Protein 4GEY (pdb70)

Sequence (416 aa):
EAFSSESKWTGDWGGTRTELLDKGYDFTLDYVGEVAGNLHGGYNDDKTARYSDQFALGAHLDLQKILGWHDAEFKLAITERSGRNLSNDRISDPRAGQFSSVQEVWGRGQTWRLTQWIKQKYFDGALDVKFGRFGEGEDFNSFPCDFQNLAFCGSQVGNWVGGIWYNWPVSQWALRVKYNITPAFFVQVGAFEQNPSNLETGNGFKLSGSGTKGAIPEAVWSPKVNGLPGEYRLGYYYSTAKADDVYDDVNGNPQALTGEAFKSHSSKHGWWVVAQQQVTAHGGDVNRGLSLFANFTVHDKATNVVDNYQQVGLVYKGAFDARPKDDIGFGVARIHVNDDVKKRAELLNAQSGINDYDNPGFVPLQRTEYNAELYYGFHVTNWLTVRPNLQYIKSPGGVDEVDNALVAGLKIQSSF

Organism: Pseudomonas putida (strain ATCC 700007 / DSM 6899 / JCM 31910 / BCRC 17059 / LMG 24140 / F1) (NCBI:txid351746)

Structure (mmCIF, N/CA/C/O backbone):
data_4GEY
#
_entry.id   4GEY
#
_cell.length_a   88.343
_cell.length_b   88.343
_cell.length_c   177.706
_cell.angle_alpha   90.00
_cell.angle_beta   90.00
_cell.angle_gamma   120.00
#
_symmetry.space_group_name_H-M   'P 31 2 1'
#
loop_
_entity.id
_entity.type
_entity.pdbx_description
1 polymer 'Porin B'
2 non-polymer beta-D-glucopyranose
3 non-polymer (HYDROXYETHYLOXY)TRI(ETHYLOXY)OCTANE
4 non-polymer DECYL-BETA-D-MALTOPYRANOSIDE
5 non-polymer 'PHOSPHATE ION'
6 water water
#
loop_
_atom_site.group_PDB
_atom_site.id
_atom_site.type_symbol
_atom_site.label_atom_id
_atom_site.label_alt_id
_atom_site.label_comp_id
_atom_site.label_asym_id
_atom_site.label_entity_id
_atom_site.label_seq_id
_atom_site.pdbx_PDB_ins_code
_atom_site.Cartn_x
_atom_site.Cartn_y
_atom_site.Cartn_z
_atom_site.occupancy
_atom_site.B_iso_or_equiv
_atom_site.auth_seq_id
_atom_site.auth_comp_id
_atom_site.auth_asym_id
_atom_site.auth_atom_id
_atom_site.pdbx_PDB_model_num
ATOM 1 N N . GLU A 1 17 ? 43.806 19.198 49.276 1.00 56.26 2 GLU A N 1
ATOM 2 C CA . GLU A 1 17 ? 43.836 19.066 50.729 1.00 55.73 2 GLU A CA 1
ATOM 3 C C . GLU A 1 17 ? 45.249 18.991 51.328 1.00 60.81 2 GLU A C 1
ATOM 4 O O . GLU A 1 17 ? 46.191 18.539 50.654 1.00 69.12 2 GLU A O 1
ATOM 6 N N . ALA A 1 18 ? 45.352 19.504 52.564 1.00 46.82 3 ALA A N 1
ATOM 7 C CA . ALA A 1 18 ? 46.398 19.243 53.580 1.00 49.83 3 ALA A CA 1
ATOM 8 C C . ALA A 1 18 ? 46.791 20.504 54.348 1.00 56.11 3 ALA A C 1
ATOM 9 O O . ALA A 1 18 ? 46.900 20.474 55.568 1.00 62.90 3 ALA A O 1
ATOM 11 N N . PHE A 1 19 ? 46.996 21.599 53.620 1.00 58.17 4 PHE A N 1
ATOM 12 C CA . PHE A 1 19 ? 47.350 22.905 54.181 1.00 50.18 4 PHE A CA 1
ATOM 13 C C . PHE A 1 19 ? 47.276 23.902 53.029 1.00 50.27 4 PHE A C 1
ATOM 14 O O . PHE A 1 19 ? 47.963 24.925 53.020 1.00 51.87 4 PHE A O 1
ATOM 22 N N . SER A 1 20 ? 46.427 23.582 52.058 1.00 42.90 5 SER A N 1
ATOM 23 C CA . SER A 1 20 ? 46.503 24.134 50.712 1.00 42.92 5 SER A CA 1
ATOM 24 C C . SER A 1 20 ? 45.574 25.307 50.430 1.00 48.19 5 SER A C 1
ATOM 25 O O . SER A 1 20 ? 44.557 25.503 51.103 1.00 50.71 5 SER A O 1
ATOM 28 N N . SER A 1 21 ? 45.914 26.050 49.383 1.00 46.11 6 SER A N 1
ATOM 29 C CA . SER A 1 21 ? 45.199 27.261 49.015 1.00 53.66 6 SER A CA 1
ATOM 30 C C . SER A 1 21 ? 43.703 27.068 48.823 1.00 54.08 6 SER A C 1
ATOM 31 O O . SER A 1 21 ? 42.914 27.925 49.246 1.00 59.90 6 SER A O 1
ATOM 34 N N . GLU A 1 22 ? 43.306 25.952 48.213 1.00 45.16 7 GLU A N 1
ATOM 35 C CA . GLU A 1 22 ? 41.898 25.764 47.863 1.00 43.48 7 GLU A CA 1
ATOM 36 C C . GLU A 1 22 ? 41.078 24.830 48.746 1.00 40.15 7 GLU A C 1
ATOM 37 O O . GLU A 1 22 ? 39.875 24.718 48.550 1.00 46.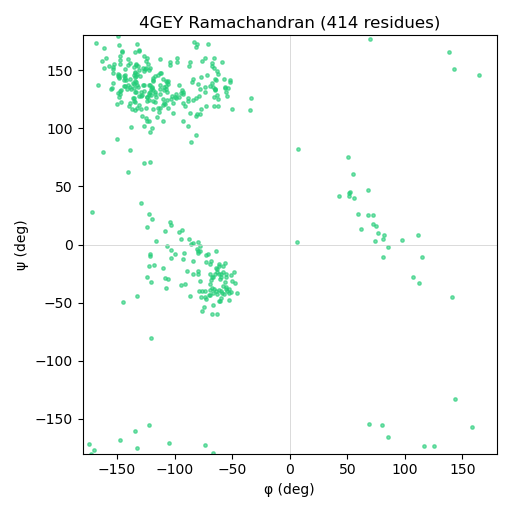03 7 GLU A O 1
ATOM 43 N N . SER A 1 23 ? 41.703 24.168 49.713 1.00 42.22 8 SER A N 1
ATOM 44 C CA . SER A 1 23 ? 40.934 23.423 50.710 1.00 44.38 8 SER A CA 1
ATOM 45 C C . SER A 1 23 ? 40.183 24.400 51.603 1.00 46.21 8 SER A C 1
ATOM 46 O O . SER A 1 23 ? 40.749 25.401 52.031 1.00 58.18 8 SER A O 1
ATOM 49 N N . LYS A 1 24 ? 38.922 24.126 51.906 1.00 43.05 9 LYS A N 1
ATOM 50 C CA . LYS A 1 24 ? 38.211 24.981 52.851 1.00 41.15 9 LYS A CA 1
ATOM 51 C C . LYS A 1 24 ? 38.503 24.572 54.296 1.00 37.56 9 LYS A C 1
ATOM 52 O O . LYS A 1 24 ? 37.982 25.162 55.244 1.00 33.19 9 LYS A O 1
ATOM 58 N N . TRP A 1 25 ? 39.344 23.556 54.452 1.00 30.82 10 TRP A N 1
ATOM 59 C CA . TRP A 1 25 ? 39.843 23.165 55.767 1.00 34.50 10 TRP A CA 1
ATOM 60 C C . TRP A 1 25 ? 41.381 23.199 55.852 1.00 35.49 10 TRP A C 1
ATOM 61 O O . TRP A 1 25 ? 42.098 22.680 54.993 1.00 37.42 10 TRP A O 1
ATOM 80 N N . THR A 1 27 ? 43.266 21.568 57.819 1.00 47.31 12 THR A N 1
ATOM 81 C CA . THR A 1 27 ? 43.815 20.229 58.030 1.00 42.85 12 THR A CA 1
ATOM 82 C C . THR A 1 27 ? 43.457 19.300 56.869 1.00 42.56 12 THR A C 1
ATOM 83 O O . THR A 1 27 ? 43.791 18.111 56.878 1.00 42.25 12 THR A O 1
ATOM 87 N N . GLY A 1 28 ? 42.768 19.863 55.875 1.00 41.49 13 GLY A N 1
ATOM 88 C CA . GLY A 1 28 ? 42.400 19.147 54.668 1.00 41.79 13 GLY A CA 1
ATOM 89 C C . GLY A 1 28 ? 41.363 18.057 54.856 1.00 48.25 13 GLY A C 1
ATOM 90 O O . GLY A 1 28 ? 40.561 18.103 55.798 1.00 46.53 13 GLY A O 1
ATOM 91 N N . ASP A 1 29 ? 41.386 17.074 53.953 1.00 50.82 14 ASP A N 1
ATOM 92 C CA . ASP A 1 29 ? 40.418 15.979 53.965 1.00 50.75 14 ASP A CA 1
ATOM 93 C C . ASP A 1 29 ? 40.880 14.731 54.718 1.00 53.23 14 ASP A C 1
ATOM 94 O O . ASP A 1 29 ? 40.261 13.675 54.601 1.00 59.12 14 ASP A O 1
ATOM 99 N N . TRP A 1 30 ? 41.961 14.861 55.481 1.00 48.69 15 TRP A N 1
ATOM 100 C CA . TRP A 1 30 ? 42.494 13.758 56.273 1.00 56.50 15 TRP A CA 1
ATOM 101 C C . TRP A 1 30 ? 42.702 12.496 55.441 1.00 62.74 15 TRP A C 1
ATOM 102 O O . TRP A 1 30 ? 42.347 11.404 55.873 1.00 64.22 15 TRP A O 1
ATOM 113 N N . GLY A 1 31 ? 43.271 12.648 54.249 1.00 64.11 16 GLY A N 1
ATOM 114 C CA . GLY A 1 31 ? 43.575 11.505 53.405 1.00 63.34 16 GLY A CA 1
ATOM 115 C C . GLY A 1 31 ? 42.341 10.803 52.871 1.00 62.56 16 GLY A C 1
ATOM 116 O O . GLY A 1 31 ? 42.379 9.610 52.563 1.00 59.92 16 GLY A O 1
ATOM 117 N N . GLY A 1 32 ? 41.246 11.552 52.767 1.00 61.25 17 GLY A N 1
ATOM 118 C CA . GLY A 1 32 ? 40.018 11.045 52.192 1.00 53.54 17 GLY A CA 1
ATOM 119 C C . GLY A 1 32 ? 38.913 10.786 53.195 1.00 51.11 17 GLY A C 1
ATOM 120 O O . GLY A 1 32 ? 37.736 10.873 52.836 1.00 52.44 17 GLY A O 1
ATOM 121 N N . THR A 1 33 ? 39.276 10.474 54.443 1.00 50.04 18 THR A N 1
ATOM 122 C CA . THR A 1 33 ? 38.280 10.086 55.454 1.00 48.58 18 THR A CA 1
ATOM 123 C C . THR A 1 33 ? 37.306 11.205 55.829 1.00 54.70 18 THR A C 1
ATOM 124 O O . THR A 1 33 ? 36.186 10.930 56.251 1.00 62.27 18 THR A O 1
ATOM 128 N N . ARG A 1 34 ? 37.717 12.460 55.663 1.00 56.42 19 ARG A N 1
ATOM 129 C CA . ARG A 1 34 ? 36.807 13.577 55.897 1.00 52.62 19 ARG A CA 1
ATOM 130 C C . ARG A 1 34 ? 35.754 13.614 54.803 1.00 57.61 19 ARG A C 1
ATOM 131 O O . ARG A 1 34 ? 34.569 13.792 55.079 1.00 65.40 19 ARG A O 1
ATOM 139 N N . THR A 1 35 ? 36.182 13.423 53.560 1.00 56.13 20 THR A N 1
ATOM 140 C CA . THR A 1 35 ? 35.246 13.419 52.437 1.00 58.99 20 THR A CA 1
ATOM 141 C C . THR A 1 35 ? 34.295 12.217 52.447 1.00 59.17 20 THR A C 1
ATOM 142 O O . THR A 1 35 ? 33.162 12.314 51.986 1.00 59.99 20 THR A O 1
ATOM 146 N N . GLU A 1 36 ? 34.747 11.089 52.981 1.00 56.85 21 GLU A N 1
ATOM 147 C CA . GLU A 1 36 ? 33.857 9.953 53.177 1.00 54.25 21 GLU A CA 1
ATOM 148 C C . GLU A 1 36 ? 32.764 10.336 54.161 1.00 55.13 21 GLU A C 1
ATOM 149 O O . GLU A 1 36 ? 31.578 10.334 53.813 1.00 52.39 21 GLU A O 1
ATOM 155 N N . LEU A 1 37 ? 33.179 10.698 55.376 1.00 53.58 22 LEU A N 1
ATOM 156 C CA . LEU A 1 37 ? 32.263 11.102 56.429 1.00 48.83 22 LEU A CA 1
ATOM 157 C C . LEU A 1 37 ? 31.211 12.076 55.917 1.00 51.87 22 LEU A C 1
ATOM 158 O O . LEU A 1 37 ? 30.024 11.952 56.251 1.00 50.11 22 LEU A O 1
ATOM 163 N N . LEU A 1 38 ? 31.649 13.021 55.087 1.00 53.99 23 LEU A N 1
ATOM 164 C CA . LEU A 1 38 ? 30.738 13.947 54.408 1.00 50.02 23 LEU A CA 1
ATOM 165 C C . LEU A 1 38 ? 29.681 13.226 53.572 1.00 50.90 23 LEU A C 1
ATOM 166 O O . LEU A 1 38 ? 28.513 13.607 53.577 1.00 50.39 23 LEU A O 1
ATOM 171 N N . ASP A 1 39 ? 30.100 12.189 52.850 1.00 52.24 24 ASP A N 1
ATOM 172 C CA . ASP A 1 39 ? 29.187 11.446 51.984 1.00 58.99 24 ASP A CA 1
ATOM 173 C C . ASP A 1 39 ? 28.203 10.680 52.844 1.00 60.85 24 ASP A C 1
ATOM 174 O O . ASP A 1 39 ? 27.019 10.590 52.510 1.00 58.80 24 ASP A O 1
ATOM 179 N N . LYS A 1 40 ? 28.698 10.136 53.957 1.00 60.72 25 LYS A N 1
ATOM 180 C CA . LYS A 1 40 ? 27.866 9.384 54.893 1.00 53.98 25 LYS A CA 1
ATOM 181 C C . LYS A 1 40 ? 26.928 10.289 55.699 1.00 56.58 25 LYS A C 1
ATOM 182 O O . LYS A 1 40 ? 26.057 9.801 56.409 1.00 64.53 25 LYS A O 1
ATOM 185 N N . GLY A 1 41 ? 27.115 11.602 55.599 1.00 54.59 26 GLY A N 1
ATOM 186 C CA . GLY A 1 41 ? 26.210 12.541 56.240 1.00 51.37 26 GLY A CA 1
ATOM 187 C C . GLY A 1 41 ? 26.784 13.320 57.412 1.00 47.63 26 GLY A C 1
ATOM 188 O O . GLY A 1 41 ? 26.046 14.028 58.100 1.00 47.20 26 GLY A O 1
ATOM 189 N N . TYR A 1 42 ? 28.091 13.199 57.637 1.00 42.20 27 TYR A N 1
ATOM 190 C CA . TYR A 1 42 ? 28.749 13.870 58.761 1.00 44.55 27 TYR A CA 1
ATOM 191 C C . TYR A 1 42 ? 29.661 15.028 58.331 1.00 46.89 27 TYR A C 1
ATOM 192 O O . TYR A 1 42 ? 30.618 14.839 57.579 1.00 54.54 27 TYR A O 1
ATOM 201 N N . ASP A 1 43 ? 29.377 16.219 58.841 1.00 39.13 28 ASP A N 1
ATOM 202 C CA . ASP A 1 43 ? 30.167 17.400 58.535 1.00 35.83 28 ASP A CA 1
ATOM 203 C C . ASP A 1 43 ? 30.707 17.965 59.839 1.00 37.52 28 ASP A C 1
ATOM 204 O O . ASP A 1 43 ? 30.008 18.697 60.544 1.00 41.28 28 ASP A O 1
ATOM 209 N N . PHE A 1 44 ? 31.945 17.607 60.171 1.00 34.86 29 PHE A N 1
ATOM 210 C CA . PHE A 1 44 ? 32.572 18.103 61.392 1.00 34.45 29 PHE A CA 1
ATOM 211 C C . PHE A 1 44 ? 33.382 19.351 61.098 1.00 36.40 29 PHE A C 1
ATOM 212 O O . PHE A 1 44 ? 34.153 19.387 60.139 1.00 44.34 29 PHE A O 1
ATOM 220 N N . THR A 1 45 ? 33.207 20.375 61.927 1.00 34.06 30 THR A N 1
ATOM 221 C CA . THR A 1 45 ? 33.886 21.642 61.709 1.00 36.26 30 THR A CA 1
ATOM 222 C C . THR A 1 45 ? 34.505 22.218 62.973 1.00 32.20 30 THR A C 1
ATOM 223 O O . THR A 1 45 ? 33.977 22.052 64.067 1.00 36.07 30 THR A O 1
ATOM 227 N N . LEU A 1 46 ? 35.624 22.911 62.808 1.00 35.56 31 LEU A N 1
ATOM 228 C CA . LEU A 1 46 ? 36.274 23.604 63.916 1.00 28.13 31 LEU A CA 1
ATOM 229 C C . LEU A 1 46 ? 36.721 24.962 63.412 1.00 42.21 31 LEU A C 1
ATOM 230 O O . LEU A 1 46 ? 37.736 25.082 62.726 1.00 47.30 31 LEU A O 1
ATOM 235 N N . ASP A 1 47 ? 35.945 25.985 63.748 1.00 38.04 32 ASP A N 1
ATOM 236 C CA . ASP A 1 47 ? 36.162 27.318 63.213 1.00 27.90 32 ASP A CA 1
ATOM 237 C C . ASP A 1 47 ? 36.730 28.258 64.250 1.00 34.22 32 ASP A C 1
ATOM 238 O O . ASP A 1 47 ? 36.327 28.227 65.413 1.00 42.73 32 ASP A O 1
ATOM 243 N N . TYR A 1 48 ? 37.656 29.109 63.817 1.00 32.57 33 TYR A N 1
ATOM 244 C CA . TYR A 1 48 ? 38.301 30.061 64.709 1.00 33.07 33 TYR A CA 1
ATOM 245 C C . TYR A 1 48 ? 38.060 31.506 64.316 1.00 34.40 33 TYR A C 1
ATOM 246 O O . TYR A 1 48 ? 38.068 31.843 63.137 1.00 48.64 33 TYR A O 1
ATOM 255 N N . VAL A 1 49 ? 37.863 32.365 65.3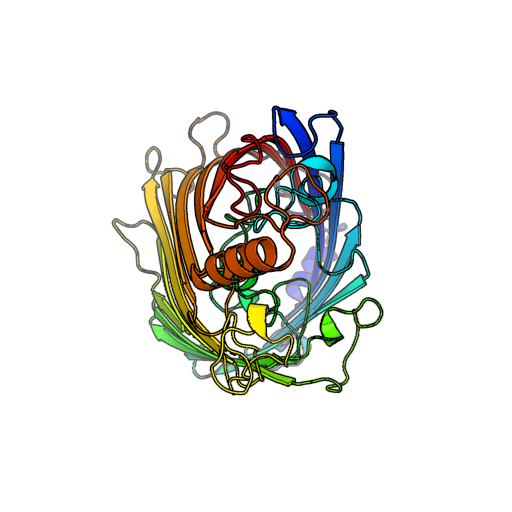06 1.00 30.79 34 VAL A N 1
ATOM 256 C CA . VAL A 1 49 ? 37.778 33.803 65.057 1.00 31.52 34 VAL A CA 1
ATOM 257 C C . VAL A 1 49 ? 38.606 34.522 66.094 1.00 36.07 34 VAL A C 1
ATOM 258 O O . VAL A 1 49 ? 38.387 34.338 67.284 1.00 42.86 34 VAL A O 1
ATOM 262 N N . GLY A 1 50 ? 39.562 35.332 65.649 1.00 32.62 35 GLY A N 1
ATOM 263 C CA . GLY A 1 50 ? 40.348 36.125 66.572 1.00 23.26 35 GLY A CA 1
ATOM 264 C C . GLY A 1 50 ? 40.204 37.595 66.237 1.00 34.26 35 GLY A C 1
ATOM 265 O O . GLY A 1 50 ? 40.326 37.966 65.072 1.00 28.41 35 GLY A O 1
ATOM 266 N N . GLU A 1 51 ? 39.929 38.423 67.246 1.00 22.41 36 GLU A N 1
ATOM 267 C CA . GLU A 1 51 ? 39.853 39.869 67.059 1.00 27.82 36 GLU A CA 1
ATOM 268 C C . GLU A 1 51 ? 40.794 40.676 67.968 1.00 34.73 36 GLU A C 1
ATOM 269 O O . GLU A 1 51 ? 40.741 40.558 69.196 1.00 41.90 36 GLU A O 1
ATOM 275 N N . VAL A 1 52 ? 41.645 41.499 67.356 1.00 34.69 37 VAL A N 1
ATOM 276 C CA . VAL A 1 52 ? 42.543 42.393 68.084 1.00 33.40 37 VAL A CA 1
ATOM 277 C C . VAL A 1 52 ? 42.044 43.823 67.992 1.00 30.60 37 VAL A C 1
ATOM 278 O O . VAL A 1 52 ? 41.581 44.243 66.936 1.00 24.41 37 VAL A O 1
ATOM 282 N N . ALA A 1 53 ? 42.155 44.579 69.081 1.00 30.84 38 ALA A N 1
ATOM 283 C CA . ALA A 1 53 ? 41.817 46.005 69.046 1.00 29.26 38 ALA A CA 1
ATOM 284 C C . ALA A 1 53 ? 42.734 46.844 69.928 1.00 29.58 38 ALA A C 1
ATOM 285 O O . ALA A 1 53 ? 43.053 46.470 71.064 1.00 32.17 38 ALA A O 1
ATOM 287 N N . GLY A 1 54 ? 43.163 47.979 69.394 1.00 25.70 39 GLY A N 1
ATOM 288 C CA . GLY A 1 54 ? 44.014 48.882 70.135 1.00 25.48 39 GLY A CA 1
ATOM 289 C C . GLY A 1 54 ? 43.595 50.313 69.890 1.00 29.36 39 GLY A C 1
ATOM 290 O O . GLY A 1 54 ? 43.319 50.690 68.757 1.00 35.73 39 GLY A O 1
ATOM 291 N N . ASN A 1 55 ? 43.531 51.110 70.950 1.00 30.86 40 ASN A N 1
ATOM 292 C CA . ASN A 1 55 ? 43.125 52.502 70.813 1.00 26.08 40 ASN A CA 1
ATOM 293 C C . ASN A 1 55 ? 44.265 53.350 70.279 1.00 28.15 40 ASN A C 1
ATOM 294 O O . ASN A 1 55 ? 45.404 53.221 70.724 1.00 31.31 40 ASN A O 1
ATOM 299 N N . LEU A 1 56 ? 43.953 54.189 69.297 1.00 25.80 41 LEU A N 1
ATOM 300 C CA . LEU A 1 56 ? 44.950 55.046 68.672 1.00 29.03 41 LEU A CA 1
ATOM 301 C C . LEU A 1 56 ? 44.784 56.492 69.118 1.00 36.36 41 LEU A C 1
ATOM 302 O O . LEU A 1 56 ? 45.767 57.252 69.194 1.00 37.37 41 LEU A O 1
ATOM 307 N N . HIS A 1 57 ? 43.543 56.859 69.431 1.00 31.96 42 HIS A N 1
ATOM 308 C CA . HIS A 1 57 ? 43.223 58.230 69.795 1.00 32.61 42 HIS A CA 1
ATOM 309 C C . HIS A 1 57 ? 41.831 58.345 70.432 1.00 33.57 42 HIS A C 1
ATOM 310 O O . HIS A 1 57 ? 40.877 57.721 69.968 1.00 39.36 42 HIS A O 1
ATOM 317 N N . GLY A 1 58 ? 41.718 59.135 71.499 1.00 28.78 43 GLY A N 1
ATOM 318 C CA . GLY A 1 58 ? 40.421 59.465 72.077 1.00 24.41 43 GLY A CA 1
ATOM 319 C C . GLY A 1 58 ? 39.806 58.412 72.972 1.00 31.94 43 GLY A C 1
ATOM 320 O O . GLY A 1 58 ? 40.514 57.595 73.553 1.00 33.15 43 GLY A O 1
ATOM 321 N N . GLY A 1 59 ? 38.481 58.434 73.092 1.00 31.14 44 GLY A N 1
ATOM 322 C CA . GLY A 1 59 ? 37.780 57.567 74.027 1.00 26.86 44 GLY A CA 1
ATOM 323 C C . GLY A 1 59 ? 38.037 57.975 75.473 1.00 31.28 44 GLY A C 1
ATOM 324 O O . GLY A 1 59 ? 38.820 58.897 75.736 1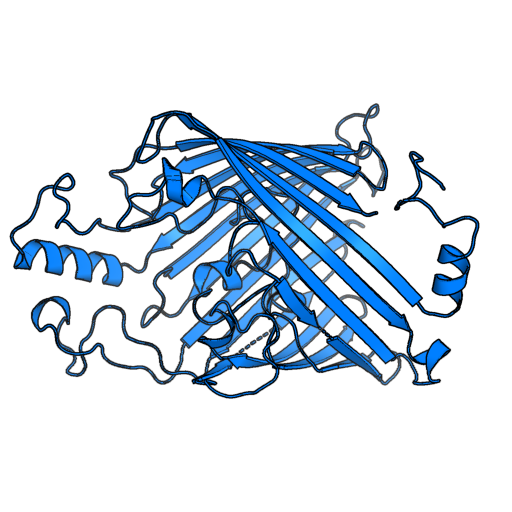.00 24.17 44 GLY A O 1
ATOM 325 N N . TYR A 1 60 ? 37.393 57.295 76.420 1.00 28.11 45 TYR A N 1
ATOM 326 C CA . TYR A 1 60 ? 37.432 57.753 77.803 1.00 27.84 45 TYR A CA 1
ATOM 327 C C . TYR A 1 60 ? 38.843 57.817 78.355 1.00 30.27 45 TYR A C 1
ATOM 328 O O . TYR A 1 60 ? 39.222 58.794 78.998 1.00 35.25 45 TYR A O 1
ATOM 337 N N . ASN A 1 61 ? 39.604 56.759 78.099 1.00 34.02 46 ASN A N 1
ATOM 338 C CA . ASN A 1 61 ? 40.957 56.587 78.624 1.00 31.10 46 ASN A CA 1
ATOM 339 C C . ASN A 1 61 ? 41.922 56.493 77.452 1.00 28.08 46 ASN A C 1
ATOM 340 O O . ASN A 1 61 ? 41.848 55.560 76.648 1.00 30.87 46 ASN A O 1
ATOM 345 N N . ASP A 1 62 ? 42.828 57.461 77.353 1.00 35.20 47 ASP A N 1
ATOM 346 C CA . ASP A 1 62 ? 43.687 57.562 76.180 1.00 35.33 47 ASP A CA 1
ATOM 347 C C . ASP A 1 62 ? 45.058 56.888 76.323 1.00 35.11 47 ASP A C 1
ATOM 348 O O . ASP A 1 62 ? 45.891 56.991 75.426 1.00 41.86 47 ASP A O 1
ATOM 353 N N . ASP A 1 63 ? 45.289 56.208 77.443 1.00 30.87 48 ASP A N 1
ATOM 354 C CA . ASP A 1 63 ? 46.476 55.365 77.596 1.00 30.27 48 ASP A CA 1
ATOM 355 C C . ASP A 1 63 ? 46.406 54.265 76.541 1.00 38.98 48 ASP A C 1
ATOM 356 O O . ASP A 1 63 ? 45.456 53.477 76.523 1.00 50.88 48 ASP A O 1
ATOM 361 N N . LYS A 1 64 ? 47.390 54.219 75.652 1.00 39.47 49 LYS A N 1
ATOM 362 C CA . LYS A 1 64 ? 47.341 53.302 74.514 1.00 32.88 49 LYS A CA 1
ATOM 363 C C . LYS A 1 64 ? 47.717 51.891 74.940 1.00 33.60 49 LYS A C 1
ATOM 364 O O . LYS A 1 64 ? 48.757 51.673 75.569 1.00 29.40 49 LYS A O 1
ATOM 370 N N . THR A 1 65 ? 46.854 50.938 74.607 1.00 25.67 50 THR A N 1
ATOM 371 C CA . THR A 1 65 ? 47.089 49.536 74.914 1.00 29.30 50 THR A CA 1
ATOM 372 C C . THR A 1 65 ? 46.458 48.689 73.813 1.00 37.16 50 THR A C 1
ATOM 373 O O . THR A 1 65 ? 46.072 49.207 72.766 1.00 24.81 50 THR A O 1
ATOM 377 N N . ALA A 1 66 ? 46.357 47.386 74.033 1.00 25.17 51 ALA A N 1
ATOM 378 C CA . ALA A 1 66 ? 45.716 46.538 73.043 1.00 28.55 51 ALA A CA 1
ATOM 379 C C . ALA A 1 66 ? 45.010 45.353 73.691 1.00 33.34 51 ALA A C 1
ATOM 380 O O . ALA A 1 66 ? 45.451 44.821 74.714 1.00 31.67 51 ALA A O 1
ATOM 382 N N . ARG A 1 67 ? 43.893 44.948 73.105 1.00 23.77 52 ARG A N 1
ATOM 383 C CA . ARG A 1 67 ? 43.160 43.845 73.681 1.00 25.89 52 ARG A CA 1
ATOM 384 C C . ARG A 1 67 ? 42.902 42.791 72.643 1.00 23.46 52 ARG A C 1
ATOM 385 O O . ARG A 1 67 ? 42.860 43.080 71.450 1.00 36.44 52 ARG A O 1
ATOM 393 N N . TYR A 1 68 ? 42.779 41.555 73.101 1.00 30.92 53 TYR A N 1
ATOM 394 C CA . TYR A 1 68 ? 42.577 40.449 72.194 1.00 31.38 53 TYR A CA 1
ATOM 395 C C . TYR A 1 68 ? 41.496 39.534 72.717 1.00 33.76 53 TYR A C 1
ATOM 396 O O . TYR A 1 68 ? 41.438 39.229 73.904 1.00 38.54 53 TYR A O 1
ATOM 405 N N . SER A 1 69 ? 40.651 39.085 71.807 1.00 28.05 54 SER A N 1
ATOM 406 C CA . SER A 1 69 ? 39.517 38.271 72.166 1.00 22.91 54 SER A CA 1
ATOM 407 C C . SER A 1 69 ? 39.376 37.263 71.050 1.00 26.30 54 SER A C 1
ATOM 408 O O . SER A 1 69 ? 39.665 37.580 69.899 1.00 27.42 54 SER A O 1
ATOM 411 N N . ASP A 1 70 ? 38.951 36.047 71.367 1.00 26.21 55 ASP A N 1
ATOM 412 C CA . ASP A 1 70 ? 38.755 35.049 70.317 1.00 27.45 55 ASP A CA 1
ATOM 413 C C . ASP A 1 70 ? 37.643 34.030 70.591 1.00 32.07 55 ASP A C 1
ATOM 414 O O . ASP A 1 70 ? 36.989 34.059 71.640 1.00 32.25 55 ASP A O 1
ATOM 419 N N . GLN A 1 71 ? 37.446 33.125 69.641 1.00 23.58 56 GLN A N 1
ATOM 420 C CA . GLN A 1 71 ? 36.382 32.135 69.743 1.00 26.66 56 GLN A CA 1
ATOM 421 C C . GLN A 1 71 ? 36.732 30.910 68.921 1.00 30.30 56 GLN A C 1
ATOM 422 O O . GLN A 1 71 ? 37.208 31.018 67.785 1.00 34.71 56 GLN A O 1
ATOM 428 N N . PHE A 1 72 ? 36.535 29.745 69.524 1.00 30.90 57 PHE A N 1
ATOM 429 C CA . PHE A 1 72 ? 36.605 28.484 68.808 1.00 31.75 57 PHE A CA 1
ATOM 430 C C . PHE A 1 72 ? 35.189 27.937 68.730 1.00 31.87 57 PHE A C 1
ATOM 431 O O . PHE A 1 72 ? 34.413 28.075 69.676 1.00 35.77 57 PHE A O 1
ATOM 439 N N . ALA A 1 73 ? 34.841 27.325 67.607 1.00 33.01 58 ALA A N 1
ATOM 440 C CA . ALA A 1 73 ? 33.512 26.740 67.462 1.00 31.28 58 ALA A CA 1
ATOM 441 C C . ALA A 1 73 ? 33.600 25.317 66.905 1.00 35.66 58 ALA A C 1
ATOM 442 O O . ALA A 1 73 ? 34.073 25.100 65.792 1.00 44.73 58 ALA A O 1
ATOM 444 N N . LEU A 1 74 ? 33.149 24.351 67.694 1.00 27.09 59 LEU A N 1
ATOM 445 C CA . LEU A 1 74 ? 33.276 22.942 67.348 1.00 37.29 59 LEU A CA 1
ATOM 446 C C . LEU A 1 74 ? 31.891 22.465 66.942 1.00 37.04 59 LEU A C 1
ATOM 447 O O . LEU A 1 74 ? 30.940 22.619 67.701 1.00 45.52 59 LEU A O 1
ATOM 452 N N . GLY A 1 75 ? 31.762 21.909 65.741 1.00 38.06 60 GLY A N 1
ATOM 453 C CA . GLY A 1 75 ? 30.446 21.613 65.205 1.00 28.22 60 GLY A CA 1
ATOM 454 C C . GLY A 1 75 ? 30.266 20.217 64.643 1.00 40.43 60 GLY A C 1
ATOM 455 O O . GLY A 1 75 ? 31.208 19.587 64.147 1.00 37.76 60 GLY A O 1
ATOM 456 N N . ALA A 1 76 ? 29.040 19.722 64.725 1.00 37.29 61 ALA A N 1
ATOM 457 C CA . ALA A 1 76 ? 28.705 18.444 64.115 1.00 45.16 61 ALA A CA 1
ATOM 458 C C . ALA A 1 76 ? 27.361 18.550 63.401 1.00 42.77 61 ALA A C 1
ATOM 459 O O . ALA A 1 76 ? 26.330 18.801 64.024 1.00 42.94 61 ALA A O 1
ATOM 461 N N . HIS A 1 77 ? 27.393 18.371 62.086 1.00 43.23 62 HIS A N 1
ATOM 462 C CA . HIS A 1 77 ? 26.227 18.568 61.235 1.00 43.95 62 HIS A CA 1
ATOM 463 C C . HIS A 1 77 ? 25.799 17.233 60.653 1.00 42.37 62 HIS A C 1
ATOM 464 O O . HIS A 1 77 ? 26.518 16.636 59.853 1.00 36.04 62 HIS A O 1
ATOM 471 N N . LEU A 1 78 ? 24.624 16.760 61.047 1.00 39.62 63 LEU A N 1
ATOM 472 C CA . LEU A 1 78 ? 24.210 15.427 60.641 1.00 40.24 63 LEU A CA 1
ATOM 473 C C . LEU A 1 78 ? 23.065 15.420 59.631 1.00 47.74 63 LEU A C 1
ATOM 474 O O . LEU A 1 78 ? 22.004 16.018 59.845 1.00 45.09 63 LEU A O 1
ATOM 479 N N . ASP A 1 79 ? 23.306 14.743 58.516 1.00 51.24 64 ASP A N 1
ATOM 480 C CA . ASP A 1 79 ? 22.272 14.471 57.535 1.00 46.43 64 ASP A CA 1
ATOM 481 C C . ASP A 1 79 ? 21.497 13.247 58.042 1.00 53.47 64 ASP A C 1
ATOM 482 O O . ASP A 1 79 ? 21.899 12.104 57.798 1.00 58.65 64 ASP A O 1
ATOM 487 N N . LEU A 1 80 ? 20.395 13.480 58.754 1.00 46.12 65 LEU A N 1
ATOM 488 C CA . LEU A 1 80 ? 19.653 12.378 59.368 1.00 47.78 65 LEU A CA 1
ATOM 489 C C . LEU A 1 80 ? 18.907 11.495 58.361 1.00 47.74 65 LEU A C 1
ATOM 490 O O . LEU A 1 80 ? 18.366 10.443 58.725 1.00 44.02 65 LEU A O 1
ATOM 495 N N . GLN A 1 81 ? 18.868 11.913 57.100 1.00 48.58 66 GLN A N 1
ATOM 496 C CA . GLN A 1 81 ? 18.203 11.102 56.094 1.00 53.09 66 GLN A CA 1
ATOM 497 C C . GLN A 1 81 ? 19.109 9.957 55.680 1.00 57.62 66 GLN A C 1
ATOM 498 O O . GLN A 1 81 ? 18.642 8.833 55.489 1.00 62.46 66 GLN A O 1
ATOM 504 N N . LYS A 1 82 ? 20.402 10.242 55.543 1.00 54.40 67 LYS A N 1
ATOM 505 C CA . LYS A 1 82 ? 21.374 9.208 55.231 1.00 50.49 67 LYS A CA 1
ATOM 506 C C . LYS A 1 82 ? 21.608 8.353 56.462 1.00 49.16 67 LYS A C 1
ATOM 507 O O . LYS A 1 82 ? 21.594 7.136 56.399 1.00 56.38 67 LYS A O 1
ATOM 513 N N . ILE A 1 83 ? 21.778 9.014 57.594 1.00 48.18 68 ILE A N 1
ATOM 514 C CA . ILE A 1 83 ? 22.141 8.352 58.844 1.00 48.07 68 ILE A CA 1
ATOM 515 C C . ILE A 1 83 ? 21.001 7.558 59.501 1.00 55.54 68 ILE A C 1
ATOM 516 O O . ILE A 1 83 ? 21.221 6.458 60.006 1.00 63.45 68 ILE A O 1
ATOM 521 N N . LEU A 1 84 ? 19.784 8.103 59.477 1.00 54.37 69 LEU A N 1
ATOM 522 C CA . LEU A 1 84 ? 18.639 7.502 60.171 1.00 49.95 69 LEU A CA 1
ATOM 523 C C . LEU A 1 84 ? 17.469 7.164 59.237 1.00 57.58 69 LEU A C 1
ATOM 524 O O . LEU A 1 84 ? 16.517 6.487 59.641 1.00 54.36 69 LEU A O 1
ATOM 529 N N . GLY A 1 85 ? 17.535 7.626 57.992 1.00 57.70 70 GLY A N 1
ATOM 530 C CA . GLY A 1 85 ? 16.439 7.414 57.065 1.00 56.34 70 GLY A CA 1
ATOM 531 C C . GLY A 1 85 ? 15.301 8.418 57.218 1.00 60.65 70 GLY A C 1
ATOM 532 O O . GLY A 1 85 ? 14.250 8.265 56.589 1.00 65.33 70 GLY A O 1
ATOM 533 N N . TRP A 1 86 ? 15.509 9.449 58.038 1.00 51.81 71 TRP A N 1
ATOM 534 C CA . TRP A 1 86 ? 14.490 10.472 58.276 1.00 50.17 71 TRP A CA 1
ATOM 535 C C . TRP A 1 86 ? 14.474 11.519 57.158 1.00 50.72 71 TRP A C 1
ATOM 536 O O . TRP A 1 86 ? 15.400 12.320 57.052 1.00 50.53 71 TRP A O 1
ATOM 547 N N . HIS A 1 87 ? 13.415 11.521 56.345 1.00 55.14 72 HIS A N 1
ATOM 548 C CA . HIS A 1 87 ? 13.344 12.370 55.147 1.00 54.78 72 HIS A CA 1
ATOM 549 C C . HIS A 1 87 ? 13.530 13.864 55.449 1.00 53.69 72 HIS A C 1
ATOM 550 O O . HIS A 1 87 ? 12.890 14.401 56.358 1.00 49.61 72 HIS A O 1
ATOM 557 N N . ASP A 1 88 ? 14.364 14.517 54.632 1.00 53.20 73 ASP A N 1
ATOM 558 C CA . ASP A 1 88 ? 15.100 15.733 55.011 1.00 54.03 73 ASP A CA 1
ATOM 559 C C . ASP A 1 88 ? 14.999 16.134 56.469 1.00 51.22 73 ASP A C 1
ATOM 560 O O . ASP A 1 88 ? 14.187 16.968 56.854 1.00 52.40 73 ASP A O 1
ATOM 565 N N . ALA A 1 89 ? 15.833 15.492 57.270 1.00 52.39 74 ALA A N 1
ATOM 566 C CA . ALA A 1 89 ? 16.014 15.851 58.655 1.00 48.65 74 ALA A CA 1
ATOM 567 C C . ALA A 1 89 ? 17.488 16.185 58.832 1.00 38.90 74 ALA A C 1
ATOM 568 O O . ALA A 1 89 ? 18.331 15.681 58.096 1.00 41.84 74 ALA A O 1
ATOM 570 N N . GLU A 1 90 ? 17.786 17.052 59.791 1.00 38.05 75 GLU A N 1
ATOM 571 C CA . GLU A 1 90 ? 19.150 17.479 60.072 1.00 42.03 75 GLU A CA 1
ATOM 572 C C . GLU A 1 90 ? 19.308 17.634 61.569 1.00 44.00 75 GLU A C 1
ATOM 573 O O . GLU A 1 90 ? 18.389 18.101 62.241 1.00 49.65 75 GLU A O 1
ATOM 579 N N . PHE A 1 91 ? 20.469 17.242 62.087 1.00 37.84 76 PHE A N 1
ATOM 580 C CA . PHE A 1 91 ? 20.827 17.545 63.465 1.00 40.89 76 PHE A CA 1
ATOM 581 C C . PHE A 1 91 ? 22.083 18.391 63.473 1.00 45.76 76 PHE A C 1
ATOM 582 O O . PHE A 1 91 ? 22.988 18.188 62.656 1.00 49.56 76 PHE A O 1
ATOM 590 N N . LYS A 1 92 ? 22.149 19.335 64.401 1.00 45.72 77 LYS A N 1
ATOM 591 C CA . LYS A 1 92 ? 23.341 20.162 64.516 1.00 44.00 77 LYS A CA 1
ATOM 592 C C . LYS A 1 92 ? 23.785 20.331 65.957 1.00 41.06 77 LYS A C 1
ATOM 593 O O . LYS A 1 92 ? 23.004 20.735 66.811 1.00 35.23 77 LYS A O 1
ATOM 599 N N . LEU A 1 93 ? 25.042 20.006 66.224 1.00 45.00 78 LEU A N 1
ATOM 600 C CA . LEU A 1 93 ? 25.625 20.245 67.535 1.00 44.83 78 LEU A CA 1
ATOM 601 C C . LEU A 1 93 ? 26.769 21.256 67.399 1.00 47.35 78 LEU A C 1
ATOM 602 O O . LEU A 1 93 ? 27.670 21.082 66.572 1.00 45.24 78 LEU A O 1
ATOM 607 N N . ALA A 1 94 ? 26.711 22.326 68.190 1.00 45.24 79 ALA A N 1
ATOM 608 C CA . ALA A 1 94 ? 27.787 23.310 68.204 1.00 43.20 79 ALA A CA 1
ATOM 609 C C . ALA A 1 94 ? 28.172 23.688 69.618 1.00 40.07 79 ALA A C 1
ATOM 610 O O . ALA A 1 94 ? 27.314 24.009 70.435 1.00 37.89 79 ALA A O 1
ATOM 612 N N . ILE A 1 95 ? 29.476 23.652 69.883 1.00 40.08 80 ILE A N 1
ATOM 613 C CA . ILE A 1 95 ? 30.039 24.047 71.162 1.00 39.84 80 ILE A CA 1
ATOM 614 C C . ILE A 1 95 ? 31.054 25.164 70.929 1.00 37.83 80 ILE A C 1
ATOM 615 O O . ILE A 1 95 ? 31.823 25.116 69.978 1.00 39.60 80 ILE A O 1
ATOM 620 N N . THR A 1 96 ? 31.043 26.189 71.772 1.00 34.92 81 THR A N 1
ATOM 621 C CA . THR A 1 96 ? 32.006 27.275 71.615 1.00 33.74 81 THR A CA 1
ATOM 622 C C . THR A 1 96 ? 32.772 27.510 72.909 1.00 36.81 81 THR A C 1
ATOM 623 O O . THR A 1 96 ? 32.274 27.212 73.995 1.00 40.99 81 THR A O 1
ATOM 627 N N . GLU A 1 97 ? 34.004 27.994 72.787 1.00 32.11 82 GLU A N 1
ATOM 628 C CA . GLU A 1 97 ? 34.677 28.628 73.910 1.00 33.19 82 GLU A CA 1
ATOM 629 C C . GLU A 1 97 ? 35.301 29.921 73.417 1.00 34.29 82 GLU A C 1
ATOM 630 O O . GLU A 1 97 ? 35.822 29.992 72.304 1.00 28.10 82 GLU A O 1
ATOM 636 N N . ARG A 1 98 ? 35.201 30.950 74.249 1.00 38.75 83 ARG A N 1
ATOM 637 C CA . ARG A 1 98 ? 35.696 32.272 73.929 1.00 24.55 83 ARG A CA 1
ATOM 638 C C . ARG A 1 98 ? 36.705 32.669 74.992 1.00 25.02 83 ARG A C 1
ATOM 639 O O . ARG A 1 98 ? 36.594 32.243 76.128 1.00 31.90 83 ARG A O 1
ATOM 647 N N . SER A 1 99 ? 37.681 33.493 74.626 1.00 30.58 84 SER A N 1
ATOM 648 C CA . SER A 1 99 ? 38.707 33.944 75.564 1.00 27.53 84 SER A CA 1
ATOM 649 C C . SER A 1 99 ? 39.079 35.379 75.280 1.00 35.97 84 SER A C 1
ATOM 650 O O . SER A 1 99 ? 39.002 35.830 74.136 1.00 40.66 84 SER A O 1
ATOM 653 N N . GLY A 1 100 ? 39.503 36.098 76.311 1.00 36.50 85 GLY A N 1
ATOM 654 C CA . GLY A 1 100 ? 40.099 37.397 76.090 1.00 24.57 85 GLY A CA 1
ATOM 655 C C . GLY A 1 100 ? 39.382 38.590 76.673 1.00 37.05 85 GLY A C 1
ATOM 656 O O . GLY A 1 100 ? 38.402 38.455 77.405 1.00 44.05 85 GLY A O 1
ATOM 657 N N . ARG A 1 101 ? 39.890 39.771 76.330 1.00 30.24 86 ARG A N 1
ATOM 658 C CA . ARG A 1 101 ? 39.415 41.029 76.883 1.00 26.29 86 ARG A CA 1
ATOM 659 C C . ARG A 1 101 ? 38.985 41.995 75.783 1.00 29.53 86 ARG A C 1
ATOM 660 O O . ARG A 1 101 ? 39.394 41.854 74.627 1.00 30.49 86 ARG A O 1
ATOM 668 N N . ASN A 1 102 ? 38.179 42.988 76.161 1.00 27.47 87 ASN A N 1
ATOM 669 C CA . ASN A 1 102 ? 37.565 43.919 75.218 1.00 26.50 87 ASN A CA 1
ATOM 670 C C . ASN A 1 102 ? 38.024 45.352 75.433 1.00 32.16 87 ASN A C 1
ATOM 671 O O . ASN A 1 102 ? 37.820 45.912 76.512 1.00 39.56 87 ASN A O 1
ATOM 676 N N . LEU A 1 103 ? 38.591 45.953 74.386 1.00 32.69 88 LEU A N 1
ATOM 677 C CA . LEU A 1 103 ? 38.991 47.369 74.396 1.00 33.78 88 LEU A CA 1
ATOM 678 C C . LEU A 1 103 ? 37.873 48.327 74.810 1.00 33.70 88 LEU A C 1
ATOM 679 O O . LEU A 1 103 ? 38.119 49.287 75.553 1.00 35.08 88 LEU A O 1
ATOM 684 N N . SER A 1 104 ? 36.664 48.070 74.307 1.00 21.15 89 SER A N 1
ATOM 685 C CA . SER A 1 104 ? 35.497 48.885 74.615 1.00 26.34 89 SER A CA 1
ATOM 686 C C . SER A 1 104 ? 35.302 49.088 76.123 1.00 33.64 89 SER A C 1
ATOM 687 O O . SER A 1 104 ? 34.974 50.187 76.583 1.00 33.78 89 SER A O 1
ATOM 690 N N . ASN A 1 105 ? 35.512 48.033 76.897 1.00 33.05 90 ASN A N 1
ATOM 691 C CA . ASN A 1 105 ? 35.433 48.175 78.339 1.00 22.16 90 ASN A CA 1
ATOM 692 C C . ASN A 1 105 ? 36.673 48.827 78.925 1.00 26.91 90 ASN A C 1
ATOM 693 O O . ASN A 1 105 ? 36.582 49.742 79.743 1.00 22.99 90 ASN A O 1
ATOM 698 N N . ASP A 1 106 ? 37.837 48.366 78.477 1.00 28.70 91 ASP A N 1
ATOM 699 C CA . ASP A 1 106 ? 39.083 48.674 79.154 1.00 23.36 91 ASP A CA 1
ATOM 700 C C . ASP A 1 106 ? 39.651 50.049 78.839 1.00 23.45 91 ASP A C 1
ATOM 701 O O . ASP A 1 106 ? 40.414 50.578 79.633 1.00 26.46 91 ASP A O 1
ATOM 706 N N . ARG A 1 107 ? 39.279 50.637 77.699 1.00 26.81 92 ARG A N 1
ATOM 707 C CA . ARG A 1 107 ? 39.751 51.997 77.351 1.00 30.02 92 ARG A CA 1
ATOM 708 C C . ARG A 1 107 ? 38.668 52.989 76.850 1.00 29.72 92 ARG A C 1
ATOM 709 O O . ARG A 1 107 ? 38.659 54.146 77.253 1.00 28.72 92 ARG A O 1
ATOM 717 N N . ILE A 1 108 ? 37.779 52.549 75.966 1.00 25.69 93 ILE A N 1
ATOM 718 C CA . ILE A 1 108 ? 36.858 53.471 75.300 1.00 27.51 93 ILE A CA 1
ATOM 719 C C . ILE A 1 108 ? 35.737 54.019 76.187 1.00 36.78 93 ILE A C 1
ATOM 720 O O . ILE A 1 108 ? 35.477 55.224 76.196 1.00 36.96 93 ILE A O 1
ATOM 725 N N . SER A 1 109 ? 35.084 53.133 76.935 1.00 40.64 94 SER A N 1
ATOM 726 C CA . SER A 1 109 ? 33.874 53.480 77.690 1.00 31.89 94 SER A CA 1
ATOM 727 C C . SER A 1 109 ? 34.068 54.355 78.919 1.00 29.30 94 SER A C 1
ATOM 728 O O . SER A 1 109 ? 35.052 54.260 79.636 1.00 29.63 94 SER A O 1
ATOM 731 N N . ASP A 1 110 ? 33.090 55.206 79.167 1.00 35.77 95 ASP A N 1
ATOM 732 C CA . ASP A 1 110 ? 32.917 55.733 80.498 1.00 36.44 95 ASP A CA 1
ATOM 733 C C . ASP A 1 110 ? 32.593 54.521 81.385 1.00 23.84 95 ASP A C 1
ATOM 734 O O . ASP A 1 110 ? 31.710 53.743 81.065 1.00 34.94 95 ASP A O 1
ATOM 739 N N . PRO A 1 111 ? 33.312 54.347 82.496 1.00 31.05 96 PRO A N 1
ATOM 740 C CA . PRO A 1 111 ? 33.025 53.181 83.340 1.00 24.61 96 PRO A CA 1
ATOM 741 C C . PRO A 1 111 ? 31.618 53.149 83.915 1.00 31.79 96 PRO A C 1
ATOM 742 O O . PRO A 1 111 ? 31.204 52.080 84.355 1.00 39.15 96 PRO A O 1
ATOM 746 N N . ARG A 1 112 ? 30.890 54.262 83.928 1.00 29.94 97 ARG A N 1
ATOM 747 C CA . ARG A 1 112 ? 29.516 54.190 84.426 1.00 37.17 97 ARG A CA 1
ATOM 748 C C . ARG A 1 112 ? 28.473 54.325 83.329 1.00 33.96 97 ARG A C 1
ATOM 749 O O . ARG A 1 112 ? 27.282 54.482 83.607 1.00 38.77 97 ARG A O 1
ATOM 757 N N . ALA A 1 113 ? 28.935 54.242 82.087 1.00 32.13 98 ALA A N 1
ATOM 758 C CA . ALA A 1 113 ? 28.070 54.314 80.917 1.00 35.68 98 ALA A CA 1
ATOM 759 C C . ALA A 1 113 ? 28.827 53.762 79.709 1.00 34.71 98 ALA A C 1
ATOM 760 O O . ALA A 1 113 ? 29.363 54.509 78.882 1.00 38.49 98 ALA A O 1
ATOM 762 N N . GLY A 1 114 ? 28.867 52.441 79.622 1.00 30.59 99 GLY A N 1
ATOM 763 C CA . GLY A 1 114 ? 29.699 51.763 78.655 1.00 22.20 99 GLY A CA 1
ATOM 764 C C . GLY A 1 114 ? 29.145 51.870 77.258 1.00 25.98 99 GLY A C 1
ATOM 765 O O . GLY A 1 114 ? 27.958 52.145 77.071 1.00 23.61 99 GLY A O 1
ATOM 766 N N . GLN A 1 115 ? 30.017 51.648 76.281 1.00 21.31 100 GLN A N 1
ATOM 767 C CA . GLN A 1 115 ? 29.655 51.676 74.875 1.00 24.41 100 GLN A CA 1
ATOM 768 C C . GLN A 1 115 ? 28.536 50.688 74.566 1.00 27.20 100 GLN A C 1
ATOM 769 O O . GLN A 1 115 ? 28.497 49.599 75.126 1.00 34.28 100 GLN A O 1
ATOM 775 N N . PHE A 1 116 ? 27.622 51.065 73.682 1.00 25.66 101 PHE A N 1
ATOM 776 C CA . PHE A 1 116 ? 26.547 50.160 73.325 1.00 26.92 101 PHE A CA 1
ATOM 777 C C . PHE A 1 116 ? 27.085 49.093 72.393 1.00 27.97 101 PHE A C 1
ATOM 778 O O . PHE A 1 116 ? 27.001 47.905 72.688 1.00 32.45 101 PHE A O 1
ATOM 786 N N . SER A 1 117 ? 27.658 49.528 71.279 1.00 29.93 102 SER A N 1
ATOM 787 C CA . SER A 1 117 ? 28.380 48.635 70.391 1.00 29.29 102 SER A CA 1
ATOM 788 C C . SER A 1 117 ? 29.719 48.251 71.031 1.00 25.94 102 SER A C 1
ATOM 789 O O . SER A 1 117 ? 29.985 48.575 72.190 1.00 31.28 102 SER A O 1
ATOM 792 N N . SER A 1 118 ? 30.555 47.558 70.269 1.00 21.13 103 SER A N 1
ATOM 793 C CA . SER A 1 118 ? 31.774 46.964 70.791 1.00 19.66 103 SER A CA 1
ATOM 794 C C . SER A 1 118 ? 32.766 46.836 69.653 1.00 30.47 103 SER A C 1
ATOM 795 O O . SER A 1 118 ? 32.395 46.470 68.530 1.00 30.28 103 SER A O 1
ATOM 798 N N . VAL A 1 119 ? 34.028 47.136 69.932 1.00 27.18 104 VAL A N 1
ATOM 799 C CA . VAL A 1 119 ? 35.042 47.139 68.884 1.00 28.68 104 VAL A CA 1
ATOM 800 C C . VAL A 1 119 ? 35.627 45.755 68.666 1.00 33.74 104 VAL A C 1
ATOM 801 O O . VAL A 1 119 ? 36.508 45.565 67.829 1.00 34.76 104 VAL A O 1
ATOM 805 N N . GLN A 1 120 ? 35.129 44.787 69.426 1.00 29.83 105 GLN A N 1
ATOM 806 C CA . GLN A 1 120 ? 35.540 43.405 69.242 1.00 28.44 105 GLN A CA 1
ATOM 807 C C . GLN A 1 120 ? 34.315 42.511 69.363 1.00 26.82 105 GLN A C 1
ATOM 808 O O . GLN A 1 120 ? 34.081 41.928 70.428 1.00 27.53 105 GLN A O 1
ATOM 814 N N . GLU A 1 121 ? 33.548 42.399 68.274 1.00 21.41 106 GLU A N 1
ATOM 815 C CA . GLU A 1 121 ? 32.267 41.673 68.291 1.00 19.89 106 GLU A CA 1
ATOM 816 C C . GLU A 1 121 ? 32.390 40.288 68.905 1.00 23.95 106 GLU A C 1
ATOM 817 O O . GLU A 1 121 ? 31.458 39.790 69.502 1.00 23.19 106 GLU A O 1
ATOM 823 N N . VAL A 1 122 ? 33.534 39.644 68.757 1.00 27.68 107 VAL A N 1
ATOM 824 C CA . VAL A 1 122 ? 33.602 38.268 69.200 1.00 30.94 107 VAL A CA 1
ATOM 825 C C . VAL A 1 122 ? 33.628 38.132 70.737 1.00 35.85 107 VAL A C 1
ATOM 826 O O . VAL A 1 122 ? 33.404 37.041 71.268 1.00 44.89 107 VAL A O 1
ATOM 830 N N . TRP A 1 123 ? 33.888 39.236 71.443 1.00 21.60 108 TRP A N 1
ATOM 831 C CA . TRP A 1 123 ? 33.913 39.218 72.905 1.00 21.23 108 TRP A CA 1
ATOM 832 C C . TRP A 1 123 ? 32.511 39.270 73.526 1.00 35.28 108 TRP A C 1
ATOM 833 O O . TRP A 1 123 ? 31.656 40.053 73.099 1.00 32.80 108 TRP A O 1
ATOM 844 N N . GLY A 1 124 ? 32.287 38.472 74.565 1.00 29.04 109 GLY A N 1
ATOM 845 C CA . GLY A 1 124 ? 31.089 38.654 75.356 1.00 28.28 109 GLY A CA 1
ATOM 846 C C . GLY A 1 124 ? 30.395 37.372 75.763 1.00 28.37 109 GLY A C 1
ATOM 847 O O . GLY A 1 124 ? 30.692 36.302 75.235 1.00 26.62 109 GLY A O 1
ATOM 848 N N . ARG A 1 125 ? 29.479 37.506 76.720 1.00 22.65 110 ARG A N 1
ATOM 849 C CA . ARG A 1 125 ? 28.653 36.415 77.217 1.00 23.26 110 ARG A CA 1
ATOM 850 C C . ARG A 1 125 ? 29.410 35.419 78.060 1.00 30.32 110 ARG A C 1
ATOM 851 O O . ARG A 1 125 ? 29.016 34.258 78.134 1.00 24.56 110 ARG A O 1
ATOM 859 N N . GLY A 1 126 ? 30.502 35.862 78.683 1.00 24.19 111 GLY A N 1
ATOM 860 C CA . GLY A 1 126 ? 31.093 35.083 79.753 1.00 38.28 111 GLY A CA 1
ATOM 861 C C . GLY A 1 126 ? 32.476 34.501 79.547 1.00 42.99 111 GLY A C 1
ATOM 862 O O . GLY A 1 126 ? 33.067 34.013 80.510 1.00 44.79 111 GLY A O 1
ATOM 863 N N . GLN A 1 127 ? 32.989 34.540 78.316 1.00 38.31 112 GLN A N 1
ATOM 864 C CA . GLN A 1 127 ? 34.339 34.031 78.016 1.00 39.83 112 GLN A CA 1
ATOM 865 C C . GLN A 1 127 ? 34.592 32.598 78.515 1.00 38.67 112 GLN A C 1
ATOM 866 O O . GLN A 1 127 ? 35.656 32.301 79.042 1.00 41.01 112 GLN A O 1
ATOM 872 N N . THR A 1 128 ? 33.611 31.719 78.343 1.00 40.99 113 THR A N 1
ATOM 873 C CA . THR A 1 128 ? 33.739 30.321 78.755 1.00 43.14 113 THR A CA 1
ATOM 874 C C . THR A 1 128 ? 33.233 29.362 77.677 1.00 42.61 113 THR A C 1
ATOM 875 O O . THR A 1 128 ? 33.115 29.728 76.496 1.00 34.50 113 THR A O 1
ATOM 879 N N . TRP A 1 129 ? 32.933 28.136 78.111 1.00 40.64 114 TRP A N 1
ATOM 880 C CA . TRP A 1 129 ? 32.430 27.085 77.240 1.00 33.85 114 TRP A CA 1
ATOM 881 C C . TRP A 1 129 ? 30.902 27.101 77.246 1.00 36.98 114 TRP A C 1
ATOM 882 O O . TRP A 1 129 ? 30.275 27.145 78.304 1.00 39.16 114 TRP A O 1
ATOM 893 N N . ARG A 1 130 ? 30.303 27.074 76.063 1.00 27.56 115 ARG A N 1
ATOM 894 C CA . ARG A 1 130 ? 28.856 27.101 75.961 1.00 31.99 115 ARG A CA 1
ATOM 895 C C . ARG A 1 130 ? 28.350 26.058 74.979 1.00 33.52 115 ARG A C 1
ATOM 896 O O . ARG A 1 130 ? 28.999 25.756 73.973 1.00 37.19 115 ARG A O 1
ATOM 904 N N . LEU A 1 131 ? 27.191 25.497 75.302 1.00 35.30 116 LEU A N 1
ATOM 905 C CA . LEU A 1 131 ? 26.409 24.755 74.336 1.00 32.96 116 LEU A CA 1
ATOM 906 C C . LEU A 1 131 ? 25.714 25.795 73.477 1.00 33.50 116 LEU A C 1
ATOM 907 O O . LEU A 1 131 ? 24.854 26.530 73.949 1.00 34.68 116 LEU A O 1
ATOM 912 N N . THR A 1 132 ? 26.106 25.866 72.216 1.00 26.69 117 THR A N 1
ATOM 913 C CA . THR A 1 132 ? 25.780 27.014 71.389 1.00 31.40 117 THR A CA 1
ATOM 914 C C . THR A 1 132 ? 24.725 26.650 70.347 1.00 35.35 117 THR A C 1
ATOM 915 O O . THR A 1 132 ? 23.918 27.492 69.951 1.00 45.10 117 THR A O 1
ATOM 919 N N . GLN A 1 133 ? 24.710 25.384 69.939 1.00 31.11 118 GLN A N 1
ATOM 920 C CA . GLN A 1 133 ? 23.638 24.847 69.101 1.00 32.31 118 GLN A CA 1
ATOM 921 C C . GLN A 1 133 ? 23.414 23.383 69.422 1.00 31.61 118 GLN A C 1
ATOM 922 O O . GLN A 1 133 ? 24.371 22.617 69.587 1.00 29.78 118 GLN A O 1
ATOM 936 N N . TRP A 1 135 ? 20.159 21.157 67.810 1.00 33.74 120 TRP A N 1
ATOM 937 C CA . TRP A 1 135 ? 18.832 21.144 67.258 1.00 29.74 120 TRP A CA 1
ATOM 938 C C . TRP A 1 135 ? 18.612 20.148 66.141 1.00 36.53 120 TRP A C 1
ATOM 939 O O . TRP A 1 135 ? 19.527 19.794 65.402 1.00 41.97 120 TRP A O 1
ATOM 950 N N . ILE A 1 136 ? 17.370 19.695 66.046 1.00 39.64 121 ILE A N 1
ATOM 951 C CA . ILE A 1 136 ? 16.940 18.805 64.986 1.00 42.06 121 ILE A CA 1
ATOM 952 C C . ILE A 1 136 ? 15.976 19.596 64.114 1.00 37.44 121 ILE A C 1
ATOM 953 O O . ILE A 1 136 ? 15.271 20.483 64.598 1.00 33.43 121 ILE A O 1
ATOM 958 N N . LYS A 1 137 ? 15.973 19.306 62.822 1.00 38.48 122 LYS A N 1
ATOM 959 C CA . LYS A 1 137 ? 15.147 20.055 61.885 1.00 41.56 122 LYS A CA 1
ATOM 960 C C . LYS A 1 137 ? 14.567 19.150 60.803 1.00 39.39 122 LYS A C 1
ATOM 961 O O . LYS A 1 137 ? 15.274 18.312 60.268 1.00 36.86 122 LYS A O 1
ATOM 967 N N . GLN A 1 138 ? 13.286 19.309 60.481 1.00 38.21 123 GLN A N 1
ATOM 968 C CA . GLN A 1 138 ? 12.706 18.537 59.385 1.00 39.10 123 GLN A CA 1
ATOM 969 C C . GLN A 1 138 ? 11.851 19.397 58.444 1.00 43.26 123 GLN A C 1
ATOM 970 O O . GLN A 1 138 ? 11.126 20.291 58.880 1.00 49.27 123 GLN A O 1
ATOM 976 N N . LYS A 1 139 ? 11.945 19.133 57.148 1.00 41.26 124 LYS A N 1
ATOM 977 C CA . LYS A 1 139 ? 11.089 19.821 56.188 1.00 40.30 124 LYS A CA 1
ATOM 978 C C . LYS A 1 139 ? 9.967 18.894 55.708 1.00 42.70 124 LYS A C 1
ATOM 979 O O . LYS A 1 139 ? 10.082 17.677 55.799 1.00 49.93 124 LYS A O 1
ATOM 985 N N . TYR A 1 140 ? 8.869 19.468 55.232 1.00 40.02 125 TYR A N 1
ATOM 986 C CA . TYR A 1 140 ? 7.735 18.668 54.777 1.00 39.77 125 TYR A CA 1
ATOM 987 C C . TYR A 1 140 ? 7.163 19.273 53.503 1.00 40.17 125 TYR A C 1
ATOM 988 O O . TYR A 1 140 ? 7.332 20.468 53.256 1.00 44.37 125 TYR A O 1
ATOM 997 N N . PHE A 1 141 ? 6.490 18.449 52.705 1.00 36.96 126 PHE A N 1
ATOM 998 C CA . PHE A 1 141 ? 5.862 18.894 51.463 1.00 37.32 126 PHE A CA 1
ATOM 999 C C . PHE A 1 141 ? 6.865 19.578 50.542 1.00 50.69 126 PHE A C 1
ATOM 1000 O O . PHE A 1 141 ? 6.709 20.756 50.215 1.00 45.17 126 PHE A O 1
ATOM 1008 N N . ASP A 1 142 ? 7.897 18.828 50.148 1.00 52.84 127 ASP A N 1
ATOM 1009 C CA . ASP A 1 142 ? 8.964 19.322 49.279 1.00 45.90 127 ASP A CA 1
ATOM 1010 C C . ASP A 1 142 ? 9.588 20.611 49.780 1.00 41.67 127 ASP A C 1
ATOM 1011 O O . ASP A 1 142 ? 9.787 21.551 49.016 1.00 43.60 127 ASP A O 1
ATOM 1016 N N . GLY A 1 143 ? 9.879 20.663 51.070 1.00 33.83 128 GLY A N 1
ATOM 1017 C CA . GLY A 1 143 ? 10.534 21.826 51.649 1.00 43.87 128 GLY A CA 1
ATOM 1018 C C . GLY A 1 143 ? 9.669 23.069 51.777 1.00 47.82 128 GLY A C 1
ATOM 1019 O O . GLY A 1 143 ? 10.189 24.171 51.950 1.00 46.94 128 GLY A O 1
ATOM 1020 N N . ALA A 1 144 ? 8.351 22.905 51.709 1.00 42.22 129 ALA A N 1
ATOM 1021 C CA . ALA A 1 144 ? 7.461 24.041 51.909 1.00 39.69 129 ALA A CA 1
ATOM 1022 C C . ALA A 1 144 ? 7.344 24.405 53.393 1.00 41.74 129 ALA A C 1
ATOM 1023 O O . ALA A 1 144 ? 7.318 25.584 53.743 1.00 41.66 129 ALA A O 1
ATOM 1025 N N . LEU A 1 145 ? 7.281 23.406 54.268 1.00 33.03 130 LEU A N 1
ATOM 1026 C CA . LEU A 1 145 ? 7.225 23.684 55.706 1.00 37.95 130 LEU A CA 1
ATOM 1027 C C . LEU A 1 145 ? 8.502 23.216 56.375 1.00 37.70 130 LEU A C 1
ATOM 1028 O O . LEU A 1 145 ? 8.962 22.109 56.127 1.00 44.31 130 LEU A O 1
ATOM 1033 N N . ASP A 1 146 ? 9.065 24.066 57.225 1.00 32.67 131 ASP A N 1
ATOM 1034 C CA . ASP A 1 146 ? 10.352 23.801 57.835 1.00 34.08 131 ASP A CA 1
ATOM 1035 C C . ASP A 1 146 ? 10.216 23.881 59.356 1.00 36.37 131 ASP A C 1
ATOM 1036 O O . ASP A 1 146 ? 10.036 24.961 59.904 1.00 43.46 131 ASP A O 1
ATOM 1041 N N . VAL A 1 147 ? 10.296 22.742 60.040 1.00 37.15 132 VAL A N 1
ATOM 1042 C CA . VAL A 1 147 ? 10.228 22.737 61.503 1.00 36.96 132 VAL A CA 1
ATOM 1043 C C . VAL A 1 147 ? 11.579 22.468 62.159 1.00 38.34 132 VAL A C 1
ATOM 1044 O O . VAL A 1 147 ? 12.275 21.525 61.793 1.00 42.98 132 VAL A O 1
ATOM 1048 N N . LYS A 1 148 ? 11.929 23.304 63.137 1.00 37.66 133 LYS A N 1
ATOM 1049 C CA . LYS A 1 148 ? 13.234 23.272 63.793 1.00 38.51 133 LYS A CA 1
ATOM 1050 C C . LYS A 1 148 ? 13.091 23.418 65.305 1.00 38.24 133 LYS A C 1
ATOM 1051 O O . LYS A 1 148 ? 12.477 24.371 65.786 1.00 42.02 133 LYS A O 1
ATOM 1057 N N . PHE A 1 149 ? 13.670 22.484 66.054 1.00 31.51 134 PHE A N 1
ATOM 1058 C CA . PHE A 1 149 ? 13.497 22.451 67.507 1.00 37.78 134 PHE A CA 1
ATOM 1059 C C . PHE A 1 149 ? 14.803 22.122 68.234 1.00 40.59 134 PHE A C 1
ATOM 1060 O O . PHE A 1 149 ? 15.582 21.291 67.774 1.00 46.62 134 PHE A O 1
ATOM 1068 N N . GLY A 1 150 ? 15.027 22.759 69.380 1.00 35.79 135 GLY A N 1
ATOM 1069 C CA . GLY A 1 150 ? 16.182 22.451 70.193 1.00 30.59 135 GLY A CA 1
ATOM 1070 C C . GLY A 1 150 ? 16.761 23.678 70.869 1.00 41.15 135 GLY A C 1
ATOM 1071 O O . GLY A 1 150 ? 16.028 24.470 71.465 1.00 43.39 135 GLY A O 1
ATOM 1072 N N . ARG A 1 151 ? 18.079 23.840 70.789 1.00 34.13 136 ARG A N 1
ATOM 1073 C CA . ARG A 1 151 ? 18.721 25.000 71.392 1.00 35.04 136 ARG A CA 1
ATOM 1074 C C . ARG A 1 151 ? 19.551 25.801 70.395 1.00 35.34 136 ARG A C 1
ATOM 1075 O O . ARG A 1 151 ? 20.413 25.249 69.715 1.00 42.62 136 ARG A O 1
ATOM 1083 N N . PHE A 1 152 ? 19.270 27.103 70.328 1.00 28.40 137 PHE A N 1
ATOM 1084 C CA . PHE A 1 152 ? 19.983 28.049 69.477 1.00 25.47 137 PHE A CA 1
ATOM 1085 C C . PHE A 1 152 ? 19.592 29.481 69.859 1.00 24.93 137 PHE A C 1
ATOM 1086 O O . PHE A 1 152 ? 18.718 29.682 70.694 1.00 29.36 137 PHE A O 1
ATOM 1094 N N . GLY A 1 153 ? 20.242 30.478 69.270 1.00 28.17 138 GLY A N 1
ATOM 1095 C CA . GLY A 1 153 ? 19.904 31.868 69.543 1.00 23.64 138 GLY A CA 1
ATOM 1096 C C . GLY A 1 153 ? 18.994 32.440 68.468 1.00 33.04 138 GLY A C 1
ATOM 1097 O O . GLY A 1 153 ? 18.973 31.931 67.346 1.00 40.08 138 GLY A O 1
ATOM 1098 N N . GLU A 1 154 ? 18.247 33.492 68.804 1.00 26.71 139 GLU A N 1
ATOM 1099 C CA . GLU A 1 154 ? 17.256 34.061 67.890 1.00 31.06 139 GLU A CA 1
ATOM 1100 C C . GLU A 1 154 ? 17.879 34.507 66.552 1.00 38.04 139 GLU A C 1
ATOM 1101 O O . GLU A 1 154 ? 17.267 34.364 65.474 1.00 33.98 139 GLU A O 1
ATOM 1107 N N . GLY A 1 155 ? 19.107 35.015 66.625 1.00 22.16 140 GLY A N 1
ATOM 1108 C CA . GLY A 1 155 ? 19.748 35.621 65.473 1.00 21.66 140 GLY A CA 1
ATOM 1109 C C . GLY A 1 155 ? 20.107 34.642 64.386 1.00 24.78 140 GLY A C 1
ATOM 1110 O O . GLY A 1 155 ? 20.378 35.033 63.251 1.00 23.04 140 GLY A O 1
ATOM 1111 N N . GLU A 1 156 ? 20.115 33.364 64.735 1.00 25.41 141 GLU A N 1
ATOM 1112 C CA . GLU A 1 156 ? 20.436 32.306 63.793 1.00 22.42 141 GLU A CA 1
ATOM 1113 C C . GLU A 1 156 ? 19.361 32.148 62.703 1.00 32.23 141 GLU A C 1
ATOM 1114 O O . GLU A 1 156 ? 19.666 31.712 61.596 1.00 27.95 141 GLU A O 1
ATOM 1120 N N . ASP A 1 157 ? 18.108 32.494 63.013 1.00 32.17 142 ASP A N 1
ATOM 1121 C CA . ASP A 1 157 ? 17.039 32.447 62.014 1.00 31.43 142 ASP A CA 1
ATOM 1122 C C . ASP A 1 157 ? 16.389 33.802 61.796 1.00 28.13 142 ASP A C 1
ATOM 1123 O O . ASP A 1 157 ? 15.946 34.132 60.697 1.00 28.70 142 ASP A O 1
ATOM 1128 N N . PHE A 1 158 ? 16.329 34.592 62.854 1.00 30.11 143 PHE A N 1
ATOM 1129 C CA . PHE A 1 158 ? 15.602 35.849 62.800 1.00 27.44 143 PHE A CA 1
ATOM 1130 C C . PHE A 1 158 ? 16.568 37.033 62.731 1.00 27.35 143 PHE A C 1
ATOM 1131 O O . PHE A 1 158 ? 17.605 37.031 63.409 1.00 25.67 143 PHE A O 1
ATOM 1139 N N . ASN A 1 159 ? 16.253 38.021 61.889 1.00 23.96 144 ASN A N 1
ATOM 1140 C CA . ASN A 1 159 ? 17.008 39.277 61.875 1.00 24.09 144 ASN A CA 1
ATOM 1141 C C . ASN A 1 159 ? 18.477 38.996 61.557 1.00 24.69 144 ASN A C 1
ATOM 1142 O O . ASN A 1 159 ? 19.376 39.732 61.955 1.00 26.23 144 ASN A O 1
ATOM 1147 N N . SER A 1 160 ? 18.712 37.901 60.844 1.00 25.82 145 SER A N 1
ATOM 1148 C CA . SER A 1 160 ? 20.069 37.429 60.578 1.00 23.13 145 SER A CA 1
ATOM 1149 C C . SER A 1 160 ? 20.842 38.367 59.667 1.00 24.21 145 SER A C 1
ATOM 1150 O O . SER A 1 160 ? 20.294 38.880 58.693 1.00 30.18 145 SER A O 1
ATOM 1153 N N . PHE A 1 161 ? 22.118 38.570 59.993 1.00 24.65 146 PHE A N 1
ATOM 1154 C CA . PHE A 1 161 ? 23.033 39.439 59.236 1.00 26.47 146 PHE A CA 1
ATOM 1155 C C . PHE A 1 161 ? 24.428 38.824 59.395 1.00 25.72 146 PHE A C 1
ATOM 1156 O O . PHE A 1 161 ? 24.710 38.242 60.433 1.00 23.09 146 PHE A O 1
ATOM 1164 N N . PRO A 1 162 ? 25.298 38.931 58.367 1.00 30.20 147 PRO A N 1
ATOM 1165 C CA . PRO A 1 162 ? 26.630 38.298 58.445 1.00 20.47 147 PRO A CA 1
ATOM 1166 C C . PRO A 1 162 ? 27.533 38.927 59.500 1.00 25.19 147 PRO A C 1
ATOM 1167 O O . PRO A 1 162 ? 27.156 39.875 60.197 1.00 32.90 147 PRO A O 1
ATOM 1171 N N . CYS A 1 163 ? 28.745 38.411 59.609 1.00 25.76 148 CYS A N 1
ATOM 1172 C CA . CYS A 1 163 ? 29.650 38.880 60.645 1.00 30.83 148 CYS A CA 1
ATOM 1173 C C . CYS A 1 163 ? 31.078 38.978 60.132 1.00 29.29 148 CYS A C 1
ATOM 1174 O O . CYS A 1 163 ? 31.982 38.300 60.631 1.00 20.46 148 CYS A O 1
ATOM 1177 N N . ASP A 1 164 ? 31.273 39.832 59.136 1.00 21.49 149 ASP A N 1
ATOM 1178 C CA . ASP A 1 164 ? 32.605 40.052 58.603 1.00 20.73 149 ASP A CA 1
ATOM 1179 C C . ASP A 1 164 ? 33.279 41.259 59.259 1.00 32.75 149 ASP A C 1
ATOM 1180 O O . ASP A 1 164 ? 34.501 41.246 59.467 1.00 33.43 149 ASP A O 1
ATOM 1185 N N . PHE A 1 165 ? 32.489 42.286 59.593 1.00 27.97 150 PHE A N 1
ATOM 1186 C CA . PHE A 1 165 ? 33.007 43.473 60.277 1.00 22.10 150 PHE A CA 1
ATOM 1187 C C . PHE A 1 165 ? 33.497 43.078 61.677 1.00 27.05 150 PHE A C 1
ATOM 1188 O O . PHE A 1 165 ? 33.133 42.030 62.187 1.00 26.68 150 PHE A O 1
ATOM 1196 N N . GLN A 1 166 ? 34.339 43.897 62.293 1.00 27.17 151 GLN A N 1
ATOM 1197 C CA . GLN A 1 166 ? 34.778 43.602 63.644 1.00 24.13 151 GLN A CA 1
ATOM 1198 C C . GLN A 1 166 ? 33.846 44.264 64.657 1.00 32.62 151 GLN A C 1
ATOM 1199 O O . GLN A 1 166 ? 33.603 43.736 65.751 1.00 19.63 151 GLN A O 1
ATOM 1205 N N . ASN A 1 167 ? 33.335 45.431 64.279 1.00 19.64 152 ASN A N 1
ATOM 1206 C CA . ASN A 1 167 ? 32.462 46.204 65.138 1.00 20.45 152 ASN A CA 1
ATOM 1207 C C . ASN A 1 167 ? 31.062 45.576 65.240 1.00 24.11 152 ASN A C 1
ATOM 1208 O O . ASN A 1 167 ? 30.448 45.245 64.231 1.00 25.13 152 ASN A O 1
ATOM 1213 N N . LEU A 1 168 ? 30.569 45.434 66.467 1.00 26.87 153 LEU A N 1
ATOM 1214 C CA . LEU A 1 168 ? 29.302 44.757 66.745 1.00 24.11 153 LEU A CA 1
ATOM 1215 C C . LEU A 1 168 ? 28.157 45.302 65.929 1.00 24.66 153 LEU A C 1
ATOM 1216 O O . LEU A 1 168 ? 27.313 44.542 65.480 1.00 33.74 153 LEU A O 1
ATOM 1221 N N . ALA A 1 169 ? 28.134 46.615 65.734 1.00 27.38 154 ALA A N 1
ATOM 1222 C CA . ALA A 1 169 ? 27.054 47.270 65.009 1.00 25.90 154 ALA A CA 1
ATOM 1223 C C . ALA A 1 169 ? 26.874 46.733 63.587 1.00 31.33 154 ALA A C 1
ATOM 1224 O O . ALA A 1 169 ? 25.820 46.949 62.971 1.00 34.07 154 ALA A O 1
ATOM 1226 N N . PHE A 1 170 ? 27.900 46.065 63.055 1.00 26.85 155 PHE A N 1
ATOM 1227 C CA . PHE A 1 170 ? 27.851 45.561 61.680 1.00 32.17 155 PHE A CA 1
ATOM 1228 C C . PHE A 1 170 ? 27.990 44.049 61.618 1.00 33.15 155 PHE A C 1
ATOM 1229 O O . PHE A 1 170 ? 28.367 43.484 60.591 1.00 36.06 155 PHE A O 1
ATOM 1237 N N . CYS A 1 171 ? 27.681 43.396 62.723 1.00 35.49 156 CYS A N 1
ATOM 1238 C CA . CYS A 1 171 ? 27.855 41.953 62.807 1.00 35.07 156 CYS A CA 1
ATOM 1239 C C . CYS A 1 171 ? 26.690 41.303 63.552 1.00 36.74 156 CYS A C 1
ATOM 1240 O O . CYS A 1 171 ? 26.440 41.615 64.714 1.00 42.76 156 CYS A O 1
ATOM 1243 N N . GLY A 1 172 ? 25.970 40.419 62.870 1.00 32.23 157 GLY A N 1
ATOM 1244 C CA . GLY A 1 172 ? 24.981 39.571 63.515 1.00 29.18 157 GLY A CA 1
ATOM 1245 C C . GLY A 1 172 ? 23.634 40.232 63.658 1.00 25.45 157 GLY A C 1
ATOM 1246 O O . GLY A 1 172 ? 23.374 41.253 63.029 1.00 32.20 157 GLY A O 1
ATOM 1247 N N . SER A 1 173 ? 22.769 39.659 64.488 1.00 26.67 158 SER A N 1
ATOM 1248 C CA . SER A 1 173 ? 21.426 40.224 64.646 1.00 34.56 158 SER A CA 1
ATOM 1249 C C . SER A 1 173 ? 21.449 41.468 65.522 1.00 31.98 158 SER A C 1
ATOM 1250 O O . SER A 1 173 ? 21.797 41.404 66.702 1.00 33.93 158 SER A O 1
ATOM 1253 N N . GLN A 1 174 ? 21.080 42.600 64.937 1.00 25.16 159 GLN A N 1
ATOM 1254 C CA . GLN A 1 174 ? 21.166 43.866 65.646 1.00 24.43 159 GLN A CA 1
ATOM 1255 C C . GLN A 1 174 ? 20.148 43.966 66.785 1.00 27.23 159 GLN A C 1
ATOM 1256 O O . GLN A 1 174 ? 20.438 44.544 67.847 1.00 30.89 159 GLN A O 1
ATOM 1262 N N . VAL A 1 175 ? 18.976 43.371 66.577 1.00 20.92 160 VAL A N 1
ATOM 1263 C CA . VAL A 1 175 ? 17.981 43.277 67.632 1.00 30.37 160 VAL A CA 1
ATOM 1264 C C . VAL A 1 175 ? 18.628 42.596 68.842 1.00 31.01 160 VAL A C 1
ATOM 1265 O O . VAL A 1 175 ? 18.383 42.973 69.986 1.00 31.80 160 VAL A O 1
ATOM 1269 N N . GLY A 1 176 ? 19.495 41.622 68.578 1.00 23.82 161 GLY A N 1
ATOM 1270 C CA . GLY A 1 176 ? 20.256 40.981 69.631 1.00 27.40 161 GLY A CA 1
ATOM 1271 C C . GLY A 1 176 ? 21.220 41.894 70.373 1.00 37.37 161 GLY A C 1
ATOM 1272 O O . GLY A 1 176 ? 21.630 41.602 71.491 1.00 36.39 161 GLY A O 1
ATOM 1273 N N . ASN A 1 177 ? 21.601 43.003 69.755 1.00 37.16 162 ASN A N 1
ATOM 1274 C CA . ASN A 1 177 ? 22.508 43.920 70.415 1.00 28.97 162 ASN A CA 1
ATOM 1275 C C . ASN A 1 177 ? 21.767 44.919 71.302 1.00 31.69 162 ASN A C 1
ATOM 1276 O O . ASN A 1 177 ? 22.147 45.158 72.445 1.00 37.94 162 ASN A O 1
ATOM 1281 N N . TRP A 1 178 ? 20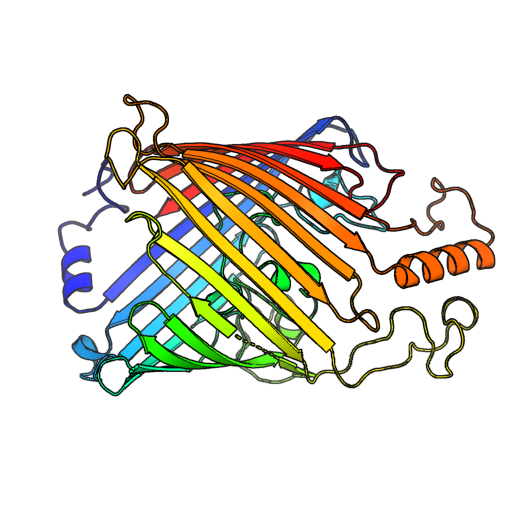.685 45.472 70.781 1.00 27.57 163 TRP A N 1
ATOM 1282 C CA . TRP A 1 178 ? 20.017 46.581 71.445 1.00 32.45 163 TRP A CA 1
ATOM 1283 C C . TRP A 1 178 ? 18.889 46.158 72.390 1.00 36.27 163 TRP A C 1
ATOM 1284 O O . TRP A 1 178 ? 18.396 46.966 73.183 1.00 37.76 163 TRP A O 1
ATOM 1295 N N . VAL A 1 179 ? 18.484 44.896 72.303 1.00 22.11 164 VAL A N 1
ATOM 1296 C CA . VAL A 1 179 ? 17.600 44.319 73.305 1.00 35.40 164 VAL A CA 1
ATOM 1297 C C . VAL A 1 179 ? 18.249 42.999 73.751 1.00 31.90 164 VAL A C 1
ATOM 1298 O O . VAL A 1 179 ? 17.609 41.998 74.068 1.00 29.23 164 VAL A O 1
ATOM 1302 N N . GLY A 1 180 ? 19.575 43.042 73.789 1.00 29.11 165 GLY A N 1
ATOM 1303 C CA . GLY A 1 180 ? 20.377 41.915 74.227 1.00 30.87 165 GLY A CA 1
ATOM 1304 C C . GLY A 1 180 ? 20.196 41.505 75.674 1.00 32.53 165 GLY A C 1
ATOM 1305 O O . GLY A 1 180 ? 20.757 40.496 76.096 1.00 32.65 165 GLY A O 1
ATOM 1306 N N . GLY A 1 181 ? 19.417 42.275 76.435 1.00 27.17 166 GLY A N 1
ATOM 1307 C CA . GLY A 1 181 ? 19.075 41.887 77.791 1.00 25.09 166 GLY A CA 1
ATOM 1308 C C . GLY A 1 181 ? 18.136 40.684 77.857 1.00 37.70 166 GLY A C 1
ATOM 1309 O O . GLY A 1 181 ? 18.133 39.972 78.862 1.00 40.80 166 GLY A O 1
ATOM 1310 N N . ILE A 1 182 ? 17.343 40.456 76.802 1.00 37.90 167 ILE A N 1
ATOM 1311 C CA . ILE A 1 182 ? 16.424 39.306 76.745 1.00 41.26 167 ILE A CA 1
ATOM 1312 C C . ILE A 1 182 ? 16.625 38.408 75.515 1.00 40.24 167 ILE A C 1
ATOM 1313 O O . ILE A 1 182 ? 16.320 37.212 75.548 1.00 47.46 167 ILE A O 1
ATOM 1318 N N . TRP A 1 183 ? 17.116 38.994 74.430 1.00 35.75 168 TRP A N 1
ATOM 1319 C CA . TRP A 1 183 ? 17.295 38.288 73.160 1.00 32.46 168 TRP A CA 1
ATOM 1320 C C . TRP A 1 183 ? 18.769 37.952 73.096 1.00 33.03 168 TRP A C 1
ATOM 1321 O O . TRP A 1 183 ? 19.615 38.838 73.184 1.00 39.33 168 TRP A O 1
ATOM 1332 N N . TYR A 1 184 ? 19.089 36.673 72.973 1.00 29.68 169 TYR A N 1
ATOM 1333 C CA . TYR A 1 184 ? 20.483 36.244 73.068 1.00 24.10 169 TYR A CA 1
ATOM 1334 C C . TYR A 1 184 ? 20.945 35.504 71.820 1.00 25.11 169 TYR A C 1
ATOM 1335 O O . TYR A 1 184 ? 20.589 34.356 71.607 1.00 26.54 169 TYR A O 1
ATOM 1344 N N . ASN A 1 185 ? 21.755 36.151 71.003 1.00 35.68 170 ASN A N 1
ATOM 1345 C CA . ASN A 1 185 ? 22.350 35.474 69.866 1.00 35.19 170 ASN A CA 1
ATOM 1346 C C . ASN A 1 185 ? 23.420 34.472 70.279 1.00 39.40 170 ASN A C 1
ATOM 1347 O O . ASN A 1 185 ? 23.804 34.391 71.462 1.00 31.29 170 ASN A O 1
ATOM 1352 N N . TRP A 1 186 ? 23.881 33.710 69.281 1.00 41.25 171 TRP A N 1
ATOM 1353 C CA . TRP A 1 186 ? 25.176 33.026 69.319 1.00 33.75 171 TRP A CA 1
ATOM 1354 C C . TRP A 1 186 ? 26.152 33.898 70.096 1.00 28.40 171 TRP A C 1
ATOM 1355 O O . TRP A 1 186 ? 26.392 35.037 69.712 1.00 21.29 171 TRP A O 1
ATOM 1366 N N . PRO A 1 187 ? 26.799 33.342 71.125 1.00 27.45 172 PRO A N 1
ATOM 1367 C CA . PRO A 1 187 ? 26.919 31.905 71.380 1.00 30.25 172 PRO A CA 1
ATOM 1368 C C . PRO A 1 187 ? 26.014 31.374 72.476 1.00 39.00 172 PRO A C 1
ATOM 1369 O O . PRO A 1 187 ? 26.302 30.281 72.962 1.00 42.32 172 PRO A O 1
ATOM 1373 N N . VAL A 1 188 ? 24.980 32.111 72.878 1.00 23.51 173 VAL A N 1
ATOM 1374 C CA . VAL A 1 188 ? 24.075 31.629 73.919 1.00 27.45 173 VAL A CA 1
ATOM 1375 C C . VAL A 1 188 ? 23.018 30.744 73.269 1.00 32.98 173 VAL A C 1
ATOM 1376 O O . VAL A 1 188 ? 22.540 31.056 72.182 1.00 28.01 173 VAL A O 1
ATOM 1380 N N . SER A 1 189 ? 22.659 29.640 73.917 1.00 37.12 174 SER A N 1
ATOM 1381 C CA . SER A 1 189 ? 21.542 28.831 73.429 1.00 34.87 174 SER A CA 1
ATOM 1382 C C . SER A 1 189 ? 20.374 28.875 74.405 1.00 37.45 174 SER A C 1
ATOM 1383 O O . SER A 1 189 ? 20.553 29.205 75.579 1.00 33.59 174 SER A O 1
ATOM 1386 N N . GLN A 1 190 ? 19.185 28.545 73.894 1.00 35.19 175 GLN A N 1
ATOM 1387 C CA . GLN A 1 190 ? 17.935 28.503 74.656 1.00 32.14 175 GLN A CA 1
ATOM 1388 C C . GLN A 1 190 ? 17.039 27.492 73.975 1.00 42.07 175 GLN A C 1
ATOM 1389 O O . GLN A 1 190 ? 17.164 27.253 72.769 1.00 42.92 175 GLN A O 1
ATOM 1395 N N . TRP A 1 191 ? 16.100 26.930 74.727 1.00 37.43 176 TRP A N 1
ATOM 1396 C CA . TRP A 1 191 ? 15.125 26.049 74.117 1.00 40.16 176 TRP A CA 1
ATOM 1397 C C . TRP A 1 191 ? 14.283 26.867 73.155 1.00 34.07 176 TRP A C 1
ATOM 1398 O O . TRP A 1 191 ? 13.840 27.969 73.485 1.00 36.62 176 TRP A O 1
ATOM 1409 N N . ALA A 1 192 ? 14.079 26.346 71.955 1.00 29.62 177 ALA A N 1
ATOM 1410 C CA . ALA A 1 192 ? 13.357 27.105 70.946 1.00 29.14 177 ALA A CA 1
ATOM 1411 C C . ALA A 1 192 ? 12.669 26.226 69.919 1.00 35.36 177 ALA A C 1
ATOM 1412 O O . ALA A 1 192 ? 13.090 25.092 69.655 1.00 40.45 177 ALA A O 1
ATOM 1414 N N . LEU A 1 193 ? 11.590 26.770 69.365 1.00 30.56 178 LEU A N 1
ATOM 1415 C CA . LEU A 1 193 ? 10.850 26.164 68.279 1.00 30.18 178 LEU A CA 1
ATOM 1416 C C . LEU A 1 193 ? 10.677 27.217 67.191 1.00 30.43 178 LEU A C 1
ATOM 1417 O O . LEU A 1 193 ? 10.221 28.330 67.457 1.00 31.16 178 LEU A O 1
ATOM 1422 N N . ARG A 1 194 ? 11.049 26.876 65.964 1.00 29.07 179 ARG A N 1
ATOM 1423 C CA . ARG A 1 194 ? 10.939 27.817 64.855 1.00 31.79 179 ARG A CA 1
ATOM 1424 C C . ARG A 1 194 ? 10.247 27.176 63.656 1.00 33.90 179 ARG A C 1
ATOM 1425 O O . ARG A 1 194 ? 10.733 26.186 63.117 1.00 41.66 179 ARG A O 1
ATOM 1433 N N . VAL A 1 195 ? 9.118 27.745 63.239 1.00 34.21 180 VAL A N 1
ATOM 1434 C CA . VAL A 1 195 ? 8.346 27.203 62.111 1.00 35.13 180 VAL A CA 1
ATOM 1435 C C . VAL A 1 195 ? 8.450 28.130 60.897 1.00 33.98 180 VAL A C 1
ATOM 1436 O O . VAL A 1 195 ? 8.296 29.351 61.009 1.00 32.30 180 VAL A O 1
ATOM 1440 N N . LYS A 1 196 ? 8.727 27.544 59.740 1.00 35.11 181 LYS A N 1
ATOM 1441 C CA . LYS A 1 196 ? 9.029 28.319 58.547 1.00 36.15 181 LYS A CA 1
ATOM 1442 C C . LYS A 1 196 ? 8.249 27.794 57.352 1.00 39.29 181 LYS A C 1
ATOM 1443 O O . LYS A 1 196 ? 8.221 26.589 57.079 1.00 39.66 181 LYS A O 1
ATOM 1449 N N . TYR A 1 197 ? 7.612 28.715 56.645 1.00 36.74 182 TYR A N 1
ATOM 1450 C CA . TYR A 1 197 ? 6.827 28.381 55.471 1.00 34.28 182 TYR A CA 1
ATOM 1451 C C . TYR A 1 197 ? 7.528 29.031 54.289 1.00 33.48 182 TYR A C 1
ATOM 1452 O O . TYR A 1 197 ? 7.660 30.246 54.243 1.00 39.47 182 TYR A O 1
ATOM 1461 N N . ASN A 1 198 ? 8.003 28.214 53.357 1.00 30.48 183 ASN A N 1
ATOM 1462 C CA . ASN A 1 198 ? 8.547 28.708 52.103 1.00 30.28 183 ASN A CA 1
ATOM 1463 C C . ASN A 1 198 ? 7.445 28.854 51.071 1.00 31.24 183 ASN A C 1
ATOM 1464 O O . ASN A 1 198 ? 7.010 27.867 50.487 1.00 36.96 183 ASN A O 1
ATOM 1469 N N . ILE A 1 199 ? 6.995 30.082 50.841 1.00 37.04 184 ILE A N 1
ATOM 1470 C CA . ILE A 1 199 ? 5.854 30.327 49.961 1.00 38.57 184 ILE A CA 1
ATOM 1471 C C . ILE A 1 199 ? 6.306 30.236 48.515 1.00 32.51 184 ILE A C 1
ATOM 1472 O O . ILE A 1 199 ? 5.572 29.805 47.627 1.00 52.66 184 ILE A O 1
ATOM 1477 N N . THR A 1 200 ? 7.552 30.614 48.305 1.00 43.27 185 THR A N 1
ATOM 1478 C CA . THR A 1 200 ? 8.117 30.797 46.985 1.00 35.40 185 THR A CA 1
ATOM 1479 C C . THR A 1 200 ? 9.583 30.552 47.214 1.00 35.03 185 THR A C 1
ATOM 1480 O O . THR A 1 200 ? 10.068 30.755 48.320 1.00 36.65 185 THR A O 1
ATOM 1484 N N . PRO A 1 201 ? 10.300 30.073 46.193 1.00 40.70 186 PRO A N 1
ATOM 1485 C CA . PRO A 1 201 ? 11.747 29.849 46.374 1.00 38.32 186 PRO A CA 1
ATOM 1486 C C . PRO A 1 201 ? 12.525 31.102 46.820 1.00 29.52 186 PRO A C 1
ATOM 1487 O O . PRO A 1 201 ? 13.646 30.985 47.318 1.00 55.02 186 PRO A O 1
ATOM 1491 N N . ALA A 1 202 ? 11.913 32.273 46.670 1.00 36.34 187 ALA A N 1
ATOM 1492 C CA . ALA A 1 202 ? 12.534 33.550 46.990 1.00 40.01 187 ALA A CA 1
ATOM 1493 C C . ALA A 1 202 ? 11.728 34.382 48.001 1.00 47.64 187 ALA A C 1
ATOM 1494 O O . ALA A 1 202 ? 11.975 35.586 48.161 1.00 49.18 187 ALA A O 1
ATOM 1496 N N . PHE A 1 203 ? 10.769 33.755 48.680 1.00 40.66 188 PHE A N 1
ATOM 1497 C CA . PHE A 1 203 ? 10.036 34.441 49.738 1.00 32.43 188 PHE A CA 1
ATOM 1498 C C . PHE A 1 203 ? 9.585 33.483 50.820 1.00 31.39 188 PHE A C 1
ATOM 1499 O O . PHE A 1 203 ? 8.981 32.454 50.534 1.00 42.36 188 PHE A O 1
ATOM 1507 N N . PHE A 1 204 ? 9.855 33.816 52.071 1.00 28.06 189 PHE A N 1
ATOM 1508 C CA . PHE A 1 204 ? 9.325 33.000 53.164 1.00 36.83 189 PHE A CA 1
ATOM 1509 C C . PHE A 1 204 ? 8.842 33.791 54.376 1.00 28.02 189 PHE A C 1
ATOM 1510 O O . PHE A 1 204 ? 9.216 34.941 54.574 1.00 49.98 189 PHE A O 1
ATOM 1518 N N . VAL A 1 205 ? 7.999 33.158 55.178 1.00 31.49 190 VAL A N 1
ATOM 1519 C CA . VAL A 1 205 ? 7.547 33.739 56.436 1.00 30.62 190 VAL A CA 1
ATOM 1520 C C . VAL A 1 205 ? 7.905 32.772 57.548 1.00 32.40 190 VAL A C 1
ATOM 1521 O O . VAL A 1 205 ? 8.069 31.579 57.307 1.00 36.68 190 VAL A O 1
ATOM 1525 N N . GLN A 1 206 ? 8.045 33.281 58.764 1.00 36.42 191 GLN A N 1
ATOM 1526 C CA . GLN A 1 206 ? 8.422 32.426 59.887 1.00 30.49 191 GLN A CA 1
ATOM 1527 C C . GLN A 1 206 ? 8.098 33.063 61.216 1.00 31.61 191 GLN A C 1
ATOM 1528 O O . GLN A 1 206 ? 8.083 34.292 61.352 1.00 34.84 191 GLN A O 1
ATOM 1534 N N . VAL A 1 207 ? 7.847 32.210 62.197 1.00 31.54 192 VAL A N 1
ATOM 1535 C CA . VAL A 1 207 ? 7.555 32.649 63.554 1.00 35.71 192 VAL A CA 1
ATOM 1536 C C . VAL A 1 207 ? 8.269 31.669 64.465 1.00 33.46 192 VAL A C 1
ATOM 1537 O O . VAL A 1 207 ? 8.538 30.535 64.066 1.00 28.65 192 VAL A O 1
ATOM 1541 N N . GLY A 1 208 ? 8.601 32.103 65.673 1.00 34.25 193 GLY A N 1
ATOM 1542 C CA . GLY A 1 208 ? 9.282 31.234 66.610 1.00 35.66 193 GLY A CA 1
ATOM 1543 C C . GLY A 1 208 ? 8.879 31.503 68.042 1.00 34.32 193 GLY A C 1
ATOM 1544 O O . GLY A 1 208 ? 8.261 32.518 68.348 1.00 33.70 193 GLY A O 1
ATOM 1545 N N . ALA A 1 209 ? 9.229 30.575 68.923 1.00 35.24 194 ALA A N 1
ATOM 1546 C CA . ALA A 1 209 ? 9.021 30.762 70.352 1.00 32.65 194 ALA A CA 1
ATOM 1547 C C . ALA A 1 209 ? 10.296 30.341 71.084 1.00 32.95 194 ALA A C 1
ATOM 1548 O O . ALA A 1 209 ? 10.699 29.177 71.032 1.00 34.24 194 ALA A O 1
ATOM 1550 N N . PHE A 1 210 ? 10.939 31.303 71.741 1.00 31.95 195 PHE A N 1
ATOM 1551 C CA . PHE A 1 210 ? 12.197 31.062 72.442 1.00 30.71 195 PHE A CA 1
ATOM 1552 C C . PHE A 1 210 ? 12.003 31.212 73.938 1.00 35.91 195 PHE A C 1
ATOM 1553 O O . PHE A 1 210 ? 11.432 32.203 74.408 1.00 34.81 195 PHE A O 1
ATOM 1561 N N . GLU A 1 211 ? 12.456 30.211 74.681 1.00 37.09 196 GLU A N 1
ATOM 1562 C CA . GLU A 1 211 ? 12.535 30.326 76.117 1.00 34.00 196 GLU A CA 1
ATOM 1563 C C . GLU A 1 211 ? 13.369 31.567 76.400 1.00 34.96 196 GLU A C 1
ATOM 1564 O O . GLU A 1 211 ? 14.419 31.756 75.798 1.00 28.37 196 GLU A O 1
ATOM 1570 N N . GLN A 1 212 ? 12.882 32.428 77.286 1.00 31.08 197 GLN A N 1
ATOM 1571 C CA . GLN A 1 212 ? 13.600 33.639 77.648 1.00 29.49 197 GLN A CA 1
ATOM 1572 C C . GLN A 1 212 ? 13.973 33.522 79.130 1.00 39.85 197 GLN A C 1
ATOM 1573 O O . GLN A 1 212 ? 13.110 33.544 80.016 1.00 46.54 197 GLN A O 1
ATOM 1579 N N . ASN A 1 213 ? 15.269 33.346 79.375 1.00 34.47 198 ASN A N 1
ATOM 1580 C CA . ASN A 1 213 ? 15.769 32.872 80.665 1.00 33.26 198 ASN A CA 1
ATOM 1581 C C . ASN A 1 213 ? 17.152 33.433 80.956 1.00 29.35 198 ASN A C 1
ATOM 1582 O O . ASN A 1 213 ? 18.148 32.815 80.599 1.00 31.03 198 ASN A O 1
ATOM 1587 N N . PRO A 1 214 ? 17.213 34.598 81.623 1.00 36.71 199 PRO A N 1
ATOM 1588 C CA . PRO A 1 214 ? 18.445 35.349 81.925 1.00 34.09 199 PRO A CA 1
ATOM 1589 C C . PRO A 1 214 ? 19.536 34.516 82.587 1.00 34.26 199 PRO A C 1
ATOM 1590 O O . PRO A 1 214 ? 20.709 34.849 82.443 1.00 38.76 199 PRO A O 1
ATOM 1594 N N . SER A 1 215 ? 19.163 33.453 83.293 1.00 34.33 200 SER A N 1
ATOM 1595 C CA . SER A 1 215 ? 20.158 32.602 83.925 1.00 38.71 200 SER A CA 1
ATOM 1596 C C . SER A 1 215 ? 21.072 31.909 82.899 1.00 38.78 200 SER A C 1
ATOM 1597 O O . SER A 1 215 ? 22.172 31.472 83.240 1.00 37.31 200 SER A O 1
ATOM 1600 N N . ASN A 1 216 ? 20.624 31.818 81.648 1.00 39.66 201 ASN A N 1
ATOM 1601 C CA . ASN A 1 216 ? 21.491 31.349 80.563 1.00 37.12 201 ASN A CA 1
ATOM 1602 C C . ASN A 1 216 ? 22.745 32.202 80.401 1.00 41.60 201 ASN A C 1
ATOM 1603 O O . ASN A 1 216 ? 23.741 31.734 79.880 1.00 41.63 201 ASN A O 1
ATOM 1608 N N . LEU A 1 217 ? 22.690 33.451 80.857 1.00 41.39 202 LEU A N 1
ATOM 1609 C CA . LEU A 1 217 ? 23.820 34.362 80.744 1.00 39.81 202 LEU A CA 1
ATOM 1610 C C . LEU A 1 217 ? 24.882 34.107 81.820 1.00 39.77 202 LEU A C 1
ATOM 1611 O O . LEU A 1 217 ? 26.053 34.413 81.619 1.00 50.76 202 LEU A O 1
ATOM 1616 N N . GLU A 1 218 ? 24.471 33.538 82.950 1.00 37.47 203 GLU A N 1
ATOM 1617 C CA . GLU A 1 218 ? 25.382 33.273 84.065 1.00 41.67 203 GLU A CA 1
ATOM 1618 C C . GLU A 1 218 ? 26.433 32.238 83.695 1.00 46.07 203 GLU A C 1
ATOM 1619 O O . GLU A 1 218 ? 26.082 31.153 83.230 1.00 45.12 203 GLU A O 1
ATOM 1625 N N . THR A 1 219 ? 27.715 32.565 83.901 1.00 58.34 204 THR A N 1
ATOM 1626 C CA . THR A 1 219 ? 28.786 31.557 83.798 1.00 60.32 204 THR A CA 1
ATOM 1627 C C . THR A 1 219 ? 28.481 30.392 84.755 1.00 51.92 204 THR A C 1
ATOM 1628 O O . THR A 1 219 ? 28.087 30.592 85.912 1.00 45.54 204 THR A O 1
ATOM 1632 N N . GLY A 1 220 ? 28.650 29.177 84.255 1.00 48.48 205 GLY A N 1
ATOM 1633 C CA . GLY A 1 220 ? 28.185 28.003 84.963 1.00 50.40 205 GLY A CA 1
ATOM 1634 C C . GLY A 1 220 ? 27.047 27.376 84.181 1.00 54.56 205 GLY A C 1
ATOM 1635 O O . GLY A 1 220 ? 26.873 26.155 84.158 1.00 55.45 205 GLY A O 1
ATOM 1636 N N . ASN A 1 221 ? 26.264 28.214 83.513 1.00 52.52 206 ASN A N 1
ATOM 1637 C CA . ASN A 1 221 ? 25.120 27.701 82.778 1.00 50.96 206 ASN A CA 1
ATOM 1638 C C . ASN A 1 221 ? 25.340 27.652 81.283 1.00 47.70 206 ASN A C 1
ATOM 1639 O O . ASN A 1 221 ? 24.388 27.577 80.514 1.00 47.20 206 ASN A O 1
ATOM 1644 N N . GLY A 1 222 ? 26.605 27.674 80.882 1.00 47.36 207 GLY A N 1
ATOM 1645 C CA . GLY A 1 222 ? 26.975 27.500 79.490 1.00 29.15 207 GLY A CA 1
ATOM 1646 C C . GLY A 1 222 ? 26.423 26.222 78.893 1.00 29.70 207 GLY A C 1
ATOM 1647 O O . GLY A 1 222 ? 26.232 26.140 77.685 1.00 33.58 207 GLY A O 1
ATOM 1648 N N . PHE A 1 223 ? 26.165 25.221 79.734 1.00 35.14 208 PHE A N 1
ATOM 1649 C CA . PHE A 1 223 ? 25.626 23.944 79.259 1.00 35.42 208 PHE A CA 1
ATOM 1650 C C . PHE A 1 223 ? 24.309 23.608 79.948 1.00 35.64 208 PHE A C 1
ATOM 1651 O O . PHE A 1 223 ? 23.958 22.438 80.095 1.00 36.65 208 PHE A O 1
ATOM 1659 N N . LYS A 1 224 ? 23.592 24.636 80.389 1.00 36.07 209 LYS A N 1
ATOM 1660 C CA . LYS A 1 224 ? 22.311 24.442 81.061 1.00 39.80 209 LYS A CA 1
ATOM 1661 C C . LYS A 1 224 ? 21.275 23.843 80.106 1.00 41.20 209 LYS A C 1
ATOM 1662 O O . LYS A 1 224 ? 21.132 24.299 78.965 1.00 40.05 209 LYS A O 1
ATOM 1668 N N . LEU A 1 225 ? 20.572 22.812 80.570 1.00 40.38 210 LEU A N 1
ATOM 1669 C CA . LEU A 1 225 ? 19.502 22.202 79.789 1.00 39.62 210 LEU A CA 1
ATOM 1670 C C . LEU A 1 225 ? 18.164 22.344 80.502 1.00 46.46 210 LEU A C 1
ATOM 1671 O O . LEU A 1 225 ? 17.110 22.174 79.901 1.00 47.58 210 LEU A O 1
ATOM 1676 N N . SER A 1 226 ? 18.213 22.633 81.794 1.00 48.24 211 SER A N 1
ATOM 1677 C CA . SER A 1 226 ? 17.004 22.857 82.568 1.00 46.30 211 SER A CA 1
ATOM 1678 C C . SER A 1 226 ? 16.298 24.145 82.125 1.00 51.88 211 SER A C 1
ATOM 1679 O O . SER A 1 226 ? 16.932 25.051 81.573 1.00 53.29 211 SER A O 1
ATOM 1682 N N . GLY A 1 227 ? 14.989 24.219 82.366 1.00 48.79 212 GLY A N 1
ATOM 1683 C CA . GLY A 1 227 ? 14.222 25.423 82.092 1.00 41.58 212 GLY A CA 1
ATOM 1684 C C . GLY A 1 227 ? 14.014 26.336 83.298 1.00 45.99 212 GLY A C 1
ATOM 1685 O O . GLY A 1 227 ? 13.231 27.283 83.224 1.00 43.90 212 GLY A O 1
ATOM 1686 N N . SER A 1 228 ? 14.716 26.073 84.402 1.00 46.16 213 SER A N 1
ATOM 1687 C CA . SER A 1 228 ? 14.607 26.910 85.604 1.00 42.01 213 SER A CA 1
ATOM 1688 C C . SER A 1 228 ? 15.116 28.334 85.381 1.00 41.37 213 SER A C 1
ATOM 1689 O O . SER A 1 228 ? 16.109 28.548 84.680 1.00 35.31 213 SER A O 1
ATOM 1692 N N . GLY A 1 229 ? 14.436 29.303 85.991 1.00 36.88 214 GLY A N 1
ATOM 1693 C CA . GLY A 1 229 ? 14.755 30.705 85.786 1.00 35.69 214 GLY A CA 1
ATOM 1694 C C . GLY A 1 229 ? 14.097 31.362 84.576 1.00 44.84 214 GLY A C 1
ATOM 1695 O O . GLY A 1 229 ? 14.293 32.548 84.343 1.00 43.12 214 GLY A O 1
ATOM 1696 N N . THR A 1 230 ? 13.333 30.598 83.797 1.00 34.89 215 THR A N 1
ATOM 1697 C CA . THR A 1 230 ? 12.542 31.151 82.695 1.00 38.30 215 THR A CA 1
ATOM 1698 C C . THR A 1 230 ? 11.611 32.283 83.156 1.00 42.49 215 THR A C 1
ATOM 1699 O O . THR A 1 230 ? 10.837 32.121 84.112 1.00 35.98 215 THR A O 1
ATOM 1703 N N . LYS A 1 231 ? 11.691 33.427 82.476 1.00 38.51 216 LYS A N 1
ATOM 1704 C CA . LYS A 1 231 ? 10.886 34.589 82.850 1.00 37.93 216 LYS A CA 1
ATOM 1705 C C . LYS A 1 231 ? 9.691 34.787 81.916 1.00 35.87 216 LYS A C 1
ATOM 1706 O O . LYS A 1 231 ? 8.779 35.553 82.214 1.00 34.56 216 LYS A O 1
ATOM 1712 N N . GLY A 1 232 ? 9.693 34.057 80.810 1.00 33.42 217 GLY A N 1
ATOM 1713 C CA . GLY A 1 232 ? 8.721 34.239 79.756 1.00 33.35 217 GLY A CA 1
ATOM 1714 C C . GLY A 1 232 ? 9.245 33.696 78.438 1.00 40.76 217 GLY A C 1
ATOM 1715 O O . GLY A 1 232 ? 10.129 32.851 78.410 1.00 34.21 217 GLY A O 1
ATOM 1716 N N . ALA A 1 233 ? 8.702 34.200 77.339 1.00 47.51 218 ALA A N 1
ATOM 1717 C CA . ALA A 1 233 ? 9.017 33.687 76.015 1.00 43.87 218 ALA A CA 1
ATOM 1718 C C . ALA A 1 233 ? 9.248 34.853 75.080 1.00 30.03 218 ALA A C 1
ATOM 1719 O O . ALA A 1 233 ? 8.604 35.892 75.215 1.00 40.04 218 ALA A O 1
ATOM 1721 N N . ILE A 1 234 ? 10.158 34.696 74.132 1.00 28.99 219 ILE A N 1
ATOM 1722 C CA . ILE A 1 234 ? 10.251 35.667 73.045 1.00 41.17 219 ILE A CA 1
ATOM 1723 C C . ILE A 1 234 ? 9.659 35.078 71.781 1.00 28.25 219 ILE A C 1
ATOM 1724 O O . ILE A 1 234 ? 9.929 33.941 71.413 1.00 39.01 219 ILE A O 1
ATOM 1737 N N . PRO A 1 236 ? 9.418 35.942 67.993 1.00 27.05 221 PRO A N 1
ATOM 1738 C CA . PRO A 1 236 ? 9.729 36.729 66.796 1.00 32.07 221 PRO A CA 1
ATOM 1739 C C . PRO A 1 236 ? 8.923 36.276 65.592 1.00 29.15 221 PRO A C 1
ATOM 1740 O O . PRO A 1 236 ? 8.619 35.084 65.498 1.00 31.54 221 PRO A O 1
ATOM 1752 N N . GLU A 1 238 ? 8.734 37.019 61.110 1.00 26.78 223 GLU A N 1
ATOM 1753 C CA . GLU A 1 238 ? 9.539 37.609 60.049 1.00 28.96 223 GLU A CA 1
ATOM 1754 C C . GLU A 1 238 ? 9.092 37.228 58.654 1.00 26.51 223 GLU A C 1
ATOM 1755 O O . GLU A 1 238 ? 8.620 36.118 58.416 1.00 41.05 223 GLU A O 1
ATOM 1761 N N . ALA A 1 239 ? 9.249 38.167 57.734 1.00 28.16 224 ALA A N 1
ATOM 1762 C CA . ALA A 1 239 ? 9.076 37.896 56.319 1.00 27.52 224 ALA A CA 1
ATOM 1763 C C . ALA A 1 239 ? 10.414 38.182 55.667 1.00 26.11 224 ALA A C 1
ATOM 1764 O O . ALA A 1 239 ? 11.037 39.206 55.957 1.00 35.96 224 ALA A O 1
ATOM 1766 N N . VAL A 1 240 ? 10.868 37.267 54.814 1.00 40.14 225 VAL A N 1
ATOM 1767 C CA . VAL A 1 240 ? 12.175 37.392 54.173 1.00 25.58 225 VAL A CA 1
ATOM 1768 C C . VAL A 1 240 ? 12.052 37.227 52.660 1.00 29.33 225 VAL A C 1
ATOM 1769 O O . VAL A 1 240 ? 11.756 36.139 52.159 1.00 30.58 225 VAL A O 1
ATOM 1773 N N . TRP A 1 241 ? 12.268 38.326 51.939 1.00 27.46 226 TRP A N 1
ATOM 1774 C CA . TRP A 1 241 ? 12.182 38.343 50.480 1.00 34.73 226 TRP A CA 1
ATOM 1775 C C . TRP A 1 241 ? 13.593 38.354 49.874 1.00 32.46 226 TRP A C 1
ATOM 1776 O O . TRP A 1 241 ? 14.410 39.222 50.207 1.00 29.34 226 TRP A O 1
ATOM 1787 N N . SER A 1 242 ? 13.876 37.393 48.992 1.00 32.67 227 SER A N 1
ATOM 1788 C CA . SER A 1 242 ? 15.183 37.298 48.336 1.00 28.98 227 SER A CA 1
ATOM 1789 C C . SER A 1 242 ? 15.045 37.373 46.829 1.00 32.93 227 SER A C 1
ATOM 1790 O O . SER A 1 242 ? 15.246 36.380 46.135 1.00 37.59 227 SER A O 1
ATOM 1793 N N . PRO A 1 243 ? 14.707 38.559 46.311 1.00 32.45 228 PRO A N 1
ATOM 1794 C CA . PRO A 1 243 ? 14.517 38.684 44.865 1.00 34.11 228 PRO A CA 1
ATOM 1795 C C . PRO A 1 243 ? 15.847 38.851 44.128 1.00 43.71 228 PRO A C 1
ATOM 1796 O O . PRO A 1 243 ? 16.895 39.046 44.755 1.00 40.62 228 PRO A O 1
ATOM 1800 N N . LYS A 1 244 ? 15.799 38.773 42.801 1.00 47.95 229 LYS A N 1
ATOM 1801 C CA . LYS A 1 244 ? 16.929 39.178 41.975 1.00 44.04 229 LYS A CA 1
ATOM 1802 C C . LYS A 1 244 ? 16.616 40.553 41.408 1.00 48.29 229 LYS A C 1
ATOM 1803 O O . LYS A 1 244 ? 15.545 40.766 40.856 1.00 45.76 229 LYS A O 1
ATOM 1809 N N . VAL A 1 245 ? 17.534 41.494 41.584 1.00 52.56 230 VAL A N 1
ATOM 1810 C CA . VAL A 1 245 ? 17.377 42.816 41.002 1.00 55.44 230 VAL A CA 1
ATOM 1811 C C . VAL A 1 245 ? 18.467 42.929 39.960 1.00 55.63 230 VAL A C 1
ATOM 1812 O O . VAL A 1 245 ? 19.648 42.856 40.298 1.00 59.63 230 VAL A O 1
ATOM 1816 N N . ASN A 1 246 ? 18.068 43.076 38.698 1.00 55.36 231 ASN A N 1
ATOM 1817 C CA . ASN A 1 246 ? 19.012 43.107 37.584 1.00 55.43 231 ASN A CA 1
ATOM 1818 C C . ASN A 1 246 ? 19.914 41.876 37.532 1.00 49.79 231 ASN A C 1
ATOM 1819 O O . ASN A 1 246 ? 21.111 41.994 37.258 1.00 52.64 231 ASN A O 1
ATOM 1824 N N . GLY A 1 247 ? 19.353 40.703 37.812 1.00 39.38 232 GLY A N 1
ATOM 1825 C CA . GLY A 1 247 ? 20.133 39.476 37.817 1.00 32.85 232 GLY A CA 1
ATOM 1826 C C . GLY A 1 247 ? 21.043 39.349 39.029 1.00 44.72 232 GLY A C 1
ATOM 1827 O O . GLY A 1 247 ? 21.797 38.379 39.159 1.00 42.52 232 GLY A O 1
ATOM 1828 N N . LEU A 1 248 ? 20.969 40.323 39.931 1.00 41.13 233 LEU A N 1
ATOM 1829 C CA . LEU A 1 248 ? 21.800 40.297 41.132 1.00 46.99 233 LEU A CA 1
ATOM 1830 C C . LEU A 1 248 ? 20.986 40.013 42.411 1.00 47.79 233 LEU A C 1
ATOM 1831 O O . LEU A 1 248 ? 19.909 40.575 42.621 1.00 46.06 233 LEU A O 1
ATOM 1836 N N . PRO A 1 249 ? 21.509 39.129 43.270 1.00 40.74 234 PRO A N 1
ATOM 1837 C CA . PRO A 1 249 ? 20.840 38.703 44.505 1.00 40.78 234 PRO A CA 1
ATOM 1838 C C . PRO A 1 249 ? 20.687 39.795 45.566 1.00 39.86 234 PRO A C 1
ATOM 1839 O O . PRO A 1 249 ? 21.623 40.539 45.855 1.00 39.76 234 PRO A O 1
ATOM 1843 N N . GLY A 1 250 ? 19.500 39.862 46.157 1.00 40.45 235 GLY A N 1
ATOM 1844 C CA . GLY A 1 250 ? 19.268 40.673 47.338 1.00 34.37 235 GLY A CA 1
ATOM 1845 C C . GLY A 1 250 ? 18.515 39.880 48.395 1.00 31.09 235 GLY A C 1
ATOM 1846 O O . GLY A 1 250 ? 18.053 38.766 48.144 1.00 33.73 235 GLY A O 1
ATOM 1847 N N . GLU A 1 251 ? 18.385 40.458 49.580 1.00 30.98 236 GLU A N 1
ATOM 1848 C CA . GLU A 1 251 ? 17.604 39.851 50.649 1.00 28.85 236 GLU A CA 1
ATOM 1849 C C . GLU A 1 251 ? 16.997 40.924 51.557 1.00 26.05 236 GLU A C 1
ATOM 1850 O O . GLU A 1 251 ? 17.708 41.732 52.148 1.00 31.34 236 GLU A O 1
ATOM 1856 N N . TYR A 1 252 ? 15.678 40.938 51.657 1.00 30.37 237 TYR A N 1
ATOM 1857 C CA . TYR A 1 252 ? 15.002 41.945 52.461 1.00 32.49 237 TYR A CA 1
ATOM 1858 C C . TYR A 1 252 ? 14.191 41.281 53.564 1.00 33.01 237 TYR A C 1
ATOM 1859 O O . TYR A 1 252 ? 13.411 40.378 53.296 1.00 39.91 237 TYR A O 1
ATOM 1868 N N . ARG A 1 253 ? 14.396 41.728 54.799 1.00 24.15 238 ARG A N 1
ATOM 1869 C CA . ARG A 1 253 ? 13.732 41.158 55.966 1.00 26.84 238 ARG A CA 1
ATOM 1870 C C . ARG A 1 253 ? 12.896 42.192 56.670 1.00 28.00 238 ARG A C 1
ATOM 1871 O O . ARG A 1 253 ? 13.362 43.310 56.893 1.00 26.80 238 ARG A O 1
ATOM 1879 N N . LEU A 1 254 ? 11.679 41.813 57.046 1.00 24.96 239 LEU A N 1
ATOM 1880 C CA . LEU A 1 254 ? 10.853 42.657 57.896 1.00 25.31 239 LEU A CA 1
ATOM 1881 C C . LEU A 1 254 ? 10.324 41.797 59.038 1.00 29.30 239 LEU A C 1
ATOM 1882 O O . LEU A 1 254 ? 9.768 40.721 58.803 1.00 31.63 239 LEU A O 1
ATOM 1887 N N . GLY A 1 255 ? 10.514 42.258 60.275 1.00 34.98 240 GLY A N 1
ATOM 1888 C CA . GLY A 1 255 ? 10.145 41.465 61.436 1.00 25.30 240 GLY A CA 1
ATOM 1889 C C . GLY A 1 255 ? 9.631 42.220 62.648 1.00 30.85 240 GLY A C 1
ATOM 1890 O O . GLY A 1 255 ? 9.760 43.441 62.761 1.00 31.94 240 GLY A O 1
ATOM 1891 N N . TYR A 1 256 ? 9.055 41.460 63.571 1.00 26.02 241 TYR A N 1
ATOM 1892 C CA . TYR A 1 256 ? 8.499 41.983 64.809 1.00 26.47 241 TYR A CA 1
ATOM 1893 C C . TYR A 1 256 ? 8.795 40.950 65.902 1.00 35.59 241 TYR A C 1
ATOM 1894 O O . TYR A 1 256 ? 8.782 39.747 65.641 1.00 35.69 241 TYR A O 1
ATOM 1903 N N . TYR A 1 257 ? 9.099 41.402 67.112 1.00 26.33 242 TYR A N 1
ATOM 1904 C CA . TYR A 1 257 ? 9.250 40.471 68.236 1.00 33.52 242 TYR A CA 1
ATOM 1905 C C . TYR A 1 257 ? 8.340 40.875 69.390 1.00 37.88 242 TYR A C 1
ATOM 1906 O O . TYR A 1 257 ? 8.025 42.058 69.570 1.00 40.14 242 TYR A O 1
ATOM 1915 N N . TYR A 1 258 ? 7.940 39.882 70.175 1.00 32.36 243 TYR A N 1
ATOM 1916 C CA . TYR A 1 258 ? 7.139 40.119 71.362 1.00 35.01 243 TYR A CA 1
ATOM 1917 C C . TYR A 1 258 ? 7.676 39.238 72.478 1.00 34.74 243 TYR A C 1
ATOM 1918 O O . TYR A 1 258 ? 7.939 38.050 72.276 1.00 35.97 243 TYR A O 1
ATOM 1927 N N . SER A 1 259 ? 7.851 39.829 73.651 1.00 31.19 244 SER A N 1
ATOM 1928 C CA . SER A 1 259 ? 8.467 39.125 74.754 1.00 30.22 244 SER A CA 1
ATOM 1929 C C . SER A 1 259 ? 7.542 39.103 75.943 1.00 31.50 244 SER A C 1
ATOM 1930 O O . SER A 1 259 ? 7.130 40.148 76.419 1.00 35.12 244 SER A O 1
ATOM 1933 N N . THR A 1 260 ? 7.247 37.911 76.445 1.00 31.49 245 THR A N 1
ATOM 1934 C CA . THR A 1 260 ? 6.230 37.757 77.473 1.00 32.88 245 THR A CA 1
ATOM 1935 C C . THR A 1 260 ? 6.747 37.918 78.895 1.00 33.25 245 THR A C 1
ATOM 1936 O O . THR A 1 260 ? 6.005 37.735 79.848 1.00 44.43 245 THR A O 1
ATOM 1940 N N . ALA A 1 261 ? 8.016 38.268 79.043 1.00 37.24 246 ALA A N 1
ATOM 1941 C CA . ALA A 1 261 ? 8.589 38.463 80.376 1.00 43.18 246 ALA A CA 1
ATOM 1942 C C . ALA A 1 261 ? 8.386 39.896 80.900 1.00 43.24 246 ALA A C 1
ATOM 1943 O O . ALA A 1 261 ? 8.242 40.836 80.118 1.00 42.78 246 ALA A O 1
ATOM 1945 N N . LYS A 1 262 ? 8.362 40.054 82.223 1.00 44.99 247 LYS A N 1
ATOM 1946 C CA . LYS A 1 262 ? 8.249 41.376 82.836 1.00 33.97 247 LYS A CA 1
ATOM 1947 C C . LYS A 1 262 ? 9.482 42.226 82.531 1.00 32.64 247 LYS A C 1
ATOM 1948 O O . LYS A 1 262 ? 10.606 41.758 82.652 1.00 31.95 247 LYS A O 1
ATOM 1952 N N . ALA A 1 263 ? 9.262 43.476 82.141 1.00 32.41 248 ALA A N 1
ATOM 1953 C CA . ALA A 1 263 ? 10.345 44.449 82.028 1.00 31.43 248 ALA A CA 1
ATOM 1954 C C . ALA A 1 263 ? 10.052 45.738 82.823 1.00 40.32 248 ALA A C 1
ATOM 1955 O O . ALA A 1 263 ? 8.884 46.138 82.988 1.00 34.69 248 ALA A O 1
ATOM 1957 N N . ASP A 1 264 ? 11.108 46.384 83.315 1.00 31.69 249 ASP A N 1
ATOM 1958 C CA . ASP A 1 264 ? 10.940 47.629 84.065 1.00 34.86 249 ASP A CA 1
ATOM 1959 C C . ASP A 1 264 ? 10.840 48.842 83.149 1.00 36.98 249 ASP A C 1
ATOM 1960 O O . ASP A 1 264 ? 11.521 48.915 82.124 1.00 38.68 249 ASP A O 1
ATOM 1965 N N . ASP A 1 265 ? 9.988 49.789 83.531 1.00 37.37 250 ASP A N 1
ATOM 1966 C CA . ASP A 1 265 ? 9.934 51.095 82.890 1.00 37.12 250 ASP A CA 1
ATOM 1967 C C . ASP A 1 265 ? 11.297 51.752 83.027 1.00 43.25 250 ASP A C 1
ATOM 1968 O O . ASP A 1 265 ? 12.078 51.418 83.918 1.00 47.75 250 ASP A O 1
ATOM 1973 N N . VAL A 1 266 ? 11.591 52.695 82.149 1.00 40.53 251 VAL A N 1
ATOM 1974 C CA . VAL A 1 266 ? 12.877 53.360 82.211 1.00 34.17 251 VAL A CA 1
ATOM 1975 C C . VAL A 1 266 ? 12.798 54.621 83.069 1.00 41.45 251 VAL A C 1
ATOM 1976 O O . VAL A 1 266 ? 13.821 55.234 83.355 1.00 51.29 251 VAL A O 1
ATOM 1980 N N . TYR A 1 267 ? 11.590 54.994 83.496 1.00 43.40 252 TYR A N 1
ATOM 1981 C CA . TYR A 1 267 ? 11.365 56.293 84.145 1.00 41.19 252 TYR A CA 1
ATOM 1982 C C . TYR A 1 267 ? 10.302 56.280 85.261 1.00 46.82 252 TYR A C 1
ATOM 1983 O O . TYR A 1 267 ? 10.532 56.792 86.353 1.00 50.76 252 TYR A O 1
ATOM 1992 N N . ASP A 1 268 ? 9.134 55.714 84.978 1.00 48.07 253 ASP A N 1
ATOM 1993 C CA . ASP A 1 268 ? 8.036 55.702 85.939 1.00 47.57 253 ASP A CA 1
ATOM 1994 C C . ASP A 1 268 ? 8.281 54.720 87.081 1.00 48.36 253 ASP A C 1
ATOM 1995 O O . ASP A 1 268 ? 8.709 53.584 86.861 1.00 37.05 253 ASP A O 1
ATOM 2000 N N . ASP A 1 269 ? 7.999 55.152 88.306 1.00 45.89 254 ASP A N 1
ATOM 2001 C CA . ASP A 1 269 ? 7.962 54.215 89.423 1.00 44.73 254 ASP A CA 1
ATOM 2002 C C . ASP A 1 269 ? 6.592 53.544 89.460 1.00 50.26 254 ASP A C 1
ATOM 2003 O O . ASP A 1 269 ? 5.699 53.913 88.697 1.00 53.06 254 ASP A O 1
ATOM 2008 N N . VAL A 1 270 ? 6.429 52.567 90.342 1.00 52.84 255 VAL A N 1
ATOM 2009 C CA . VAL A 1 270 ? 5.179 51.815 90.454 1.00 60.70 255 VAL A CA 1
ATOM 2010 C C . VAL A 1 270 ? 3.891 52.692 90.525 1.00 62.70 255 VAL A C 1
ATOM 2011 O O . VAL A 1 270 ? 2.803 52.244 90.143 1.00 58.15 255 VAL A O 1
ATOM 2015 N N . ASN A 1 271 ? 4.025 53.946 90.962 1.00 58.68 256 ASN A N 1
ATOM 2016 C CA . ASN A 1 271 ? 2.874 54.851 91.085 1.00 57.46 256 ASN A CA 1
ATOM 2017 C C . ASN A 1 271 ? 2.713 55.847 89.936 1.00 57.81 256 ASN A C 1
ATOM 2018 O O . ASN A 1 271 ? 1.720 56.579 89.879 1.00 51.16 256 ASN A O 1
ATOM 2023 N N . GLY A 1 272 ? 3.702 55.908 89.050 1.00 44.34 257 GLY A N 1
ATOM 2024 C CA . GLY A 1 272 ? 3.638 56.821 87.926 1.00 48.51 257 GLY A CA 1
ATOM 2025 C C . GLY A 1 272 ? 4.390 58.110 88.169 1.00 48.08 257 GLY A C 1
ATOM 2026 O O . GLY A 1 272 ? 4.354 59.015 87.341 1.00 52.28 257 GLY A O 1
ATOM 2027 N N . ASN A 1 273 ? 5.060 58.188 89.316 1.00 50.07 258 ASN A N 1
ATOM 2028 C CA . ASN A 1 273 ? 5.939 59.305 89.643 1.00 54.86 258 ASN A CA 1
ATOM 2029 C C . ASN A 1 273 ? 7.329 59.031 89.091 1.00 61.90 258 ASN A C 1
ATOM 2030 O O . ASN A 1 273 ? 7.686 57.872 88.867 1.00 63.12 258 ASN A O 1
ATOM 2035 N N . PRO A 1 274 ? 8.127 60.090 88.868 1.00 59.98 259 PRO A N 1
ATOM 2036 C CA . PRO A 1 274 ? 9.472 59.827 88.343 1.00 56.37 259 PRO A CA 1
ATOM 2037 C C . PRO A 1 274 ? 10.294 59.079 89.383 1.00 50.79 259 PRO A C 1
ATOM 2038 O O . PRO A 1 274 ? 10.506 59.612 90.466 1.00 56.91 259 PRO A O 1
ATOM 2042 N N . GLN A 1 275 ? 10.747 57.870 89.069 1.00 48.53 260 GLN A N 1
ATOM 2043 C CA . GLN A 1 275 ? 11.412 57.042 90.077 1.00 57.08 260 GLN A CA 1
ATOM 2044 C C . GLN A 1 275 ? 12.724 57.644 90.624 1.00 60.17 260 GLN A C 1
ATOM 2045 O O . GLN A 1 275 ? 13.157 57.306 91.729 1.00 58.47 260 GLN A O 1
ATOM 2051 N N . ALA A 1 276 ? 13.359 58.515 89.846 1.00 61.17 261 ALA A N 1
ATOM 2052 C CA . ALA A 1 276 ? 14.571 59.201 90.286 1.00 61.47 261 ALA A CA 1
ATOM 2053 C C . ALA A 1 276 ? 14.301 60.059 91.517 1.00 69.33 261 ALA A C 1
ATOM 2054 O O . ALA A 1 276 ? 15.215 60.343 92.291 1.00 74.15 261 ALA A O 1
ATOM 2056 N N . LEU A 1 277 ? 13.046 60.479 91.685 1.00 63.73 262 LEU A N 1
ATOM 2057 C CA . LEU A 1 277 ? 12.650 61.287 92.830 1.00 52.18 262 LEU A CA 1
ATOM 2058 C C . LEU A 1 277 ? 12.214 60.445 94.016 1.00 49.77 262 LEU A C 1
ATOM 2059 O O . LEU A 1 277 ? 12.246 60.912 95.150 1.00 50.51 262 LEU A O 1
ATOM 2064 N N . THR A 1 278 ? 11.793 59.212 93.765 1.00 46.72 263 THR A N 1
ATOM 2065 C CA . THR A 1 278 ? 11.189 58.434 94.838 1.00 53.66 263 THR A CA 1
ATOM 2066 C C . THR A 1 278 ? 12.076 57.321 95.359 1.00 53.32 263 THR A C 1
ATOM 2067 O O . THR A 1 278 ? 12.079 57.038 96.549 1.00 52.10 263 THR A O 1
ATOM 2071 N N . GLY A 1 279 ? 12.818 56.682 94.466 1.00 59.30 264 GLY A N 1
ATOM 2072 C CA . GLY A 1 279 ? 13.644 55.557 94.857 1.00 63.07 264 GLY A CA 1
ATOM 2073 C C . GLY A 1 279 ? 12.808 54.308 95.047 1.00 63.71 264 GLY A C 1
ATOM 2074 O O . GLY A 1 279 ? 13.296 53.293 95.552 1.00 63.58 264 GLY A O 1
ATOM 2075 N N . GLU A 1 280 ? 11.542 54.379 94.646 1.00 59.84 265 GLU A N 1
ATOM 2076 C CA . GLU A 1 280 ? 10.677 53.209 94.691 1.00 59.97 265 GLU A CA 1
ATOM 2077 C C . GLU A 1 280 ? 10.959 52.328 93.480 1.00 61.41 265 GLU A C 1
ATOM 2078 O O . GLU A 1 280 ? 11.714 52.722 92.590 1.00 64.07 265 GLU A O 1
ATOM 2084 N N . ALA A 1 281 ? 10.366 51.139 93.443 1.00 58.54 266 ALA A N 1
ATOM 2085 C CA . ALA A 1 281 ? 10.580 50.240 92.312 1.00 59.30 266 ALA A CA 1
ATOM 2086 C C . ALA A 1 281 ? 9.992 50.831 91.025 1.00 55.89 266 ALA A C 1
ATOM 2087 O O . ALA A 1 281 ? 9.035 51.617 91.067 1.00 60.59 266 ALA A O 1
ATOM 2089 N N . PHE A 1 282 ? 10.574 50.467 89.888 1.00 40.47 267 PHE A N 1
ATOM 2090 C CA . PHE A 1 282 ? 10.058 50.917 88.604 1.00 42.40 267 PHE A CA 1
ATOM 2091 C C . PHE A 1 282 ? 8.697 50.287 88.353 1.00 46.42 267 PHE A C 1
ATOM 2092 O O . PHE A 1 282 ? 8.391 49.216 88.890 1.00 45.72 267 PHE A O 1
ATOM 2100 N N . LYS A 1 283 ? 7.872 50.959 87.557 1.00 45.29 268 LYS A N 1
ATOM 2101 C CA . LYS A 1 283 ? 6.638 50.350 87.088 1.00 44.94 268 LYS A CA 1
ATOM 2102 C C . LYS A 1 283 ? 7.043 49.163 86.227 1.00 50.51 268 LYS A C 1
ATOM 2103 O O . LYS A 1 283 ? 8.040 49.221 85.497 1.00 51.70 268 LYS A O 1
ATOM 2109 N N . SER A 1 284 ? 6.296 48.075 86.336 1.00 49.12 269 SER A N 1
ATOM 2110 C CA . SER A 1 284 ? 6.607 46.879 85.580 1.00 47.93 269 SER A CA 1
ATOM 2111 C C . SER A 1 284 ? 5.593 46.715 84.440 1.00 44.64 269 SER A C 1
ATOM 2112 O O . SER A 1 284 ? 4.403 46.985 84.613 1.00 43.37 269 SER A O 1
ATOM 2115 N N . HIS A 1 285 ? 6.076 46.307 83.269 1.00 43.17 270 HIS A N 1
ATOM 2116 C CA . HIS A 1 285 ? 5.216 46.043 82.128 1.00 35.83 270 HIS A CA 1
ATOM 2117 C C . HIS A 1 285 ? 5.264 44.553 81.836 1.00 50.40 270 HIS A C 1
ATOM 2118 O O . HIS A 1 285 ? 6.287 43.893 82.050 1.00 34.83 270 HIS A O 1
ATOM 2125 N N . SER A 1 286 ? 4.153 44.015 81.345 1.00 36.34 271 SER A N 1
ATOM 2126 C CA . SER A 1 286 ? 4.061 42.579 81.135 1.00 42.44 271 SER A CA 1
ATOM 2127 C C . SER A 1 286 ? 4.779 42.095 79.867 1.00 39.49 271 SER A C 1
ATOM 2128 O O . SER A 1 286 ? 4.826 40.892 79.599 1.00 34.83 271 SER A O 1
ATOM 2131 N N . SER A 1 287 ? 5.364 43.022 79.110 1.00 36.06 272 SER A N 1
ATOM 2132 C CA . SER A 1 287 ? 6.035 42.658 77.865 1.00 32.53 272 SER A CA 1
ATOM 2133 C C . SER A 1 287 ? 7.022 43.702 77.334 1.00 31.33 272 SER A C 1
ATOM 2134 O O . SER A 1 287 ? 7.075 44.845 77.811 1.00 32.28 272 SER A O 1
ATOM 2137 N N . LYS A 1 288 ? 7.792 43.286 76.328 1.00 30.20 273 LYS A N 1
ATOM 2138 C CA . LYS A 1 288 ? 8.586 44.188 75.490 1.00 29.16 273 LYS A CA 1
ATOM 2139 C C . LYS A 1 288 ? 8.193 43.854 74.058 1.00 37.89 273 LYS A C 1
ATOM 2140 O O . LYS A 1 288 ? 7.632 42.781 73.816 1.00 36.85 273 LYS A O 1
ATOM 2146 N N . HIS A 1 289 ? 8.484 44.747 73.111 1.00 33.97 274 HIS A N 1
ATOM 2147 C CA . HIS A 1 289 ? 8.182 44.487 71.701 1.00 31.14 274 HIS A CA 1
ATOM 2148 C C . HIS A 1 289 ? 8.972 45.435 70.797 1.00 33.82 274 HIS A C 1
ATOM 2149 O O . HIS A 1 289 ? 9.391 46.504 71.239 1.00 41.97 274 HIS A O 1
ATOM 2156 N N . GLY A 1 290 ? 9.159 45.057 69.531 1.00 30.60 275 GLY A N 1
ATOM 2157 C CA . GLY A 1 290 ? 9.820 45.930 68.576 1.00 28.60 275 GLY A CA 1
ATOM 2158 C C . GLY A 1 290 ? 9.785 45.410 67.156 1.00 37.52 275 GLY A C 1
ATOM 2159 O O . GLY A 1 290 ? 9.225 44.343 66.908 1.00 39.73 275 GLY A O 1
ATOM 2160 N N . TRP A 1 291 ? 10.379 46.165 66.229 1.00 40.67 276 TRP A N 1
ATOM 2161 C CA . TRP A 1 291 ? 10.381 45.819 64.806 1.00 33.91 276 TRP A CA 1
ATOM 2162 C C . TRP A 1 291 ? 11.782 45.914 64.231 1.00 30.91 276 TRP A C 1
ATOM 2163 O O . TRP A 1 291 ? 12.685 46.492 64.839 1.00 29.71 276 TRP A O 1
ATOM 2174 N N . TRP A 1 292 ? 11.965 45.373 63.034 1.00 29.32 277 TRP A N 1
ATOM 2175 C CA . TRP A 1 292 ? 13.276 45.435 62.400 1.00 28.87 277 TRP A CA 1
ATOM 2176 C C . TRP A 1 292 ? 13.194 45.302 60.893 1.00 32.52 277 TRP A C 1
ATOM 21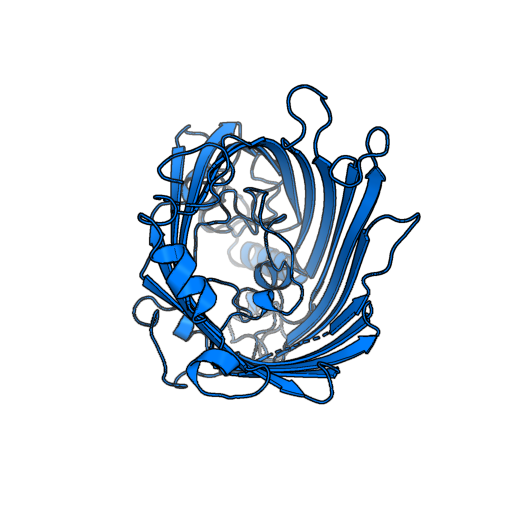77 O O . TRP A 1 292 ? 12.249 44.707 60.351 1.00 36.63 277 TRP A O 1
ATOM 2188 N N . VAL A 1 293 ? 14.191 45.874 60.226 1.00 28.07 278 VAL A N 1
ATOM 2189 C CA . VAL A 1 293 ? 14.348 45.714 58.791 1.00 29.48 278 VAL A CA 1
ATOM 2190 C C . VAL A 1 293 ? 15.802 45.354 58.533 1.00 34.09 278 VAL A C 1
ATOM 2191 O O . VAL A 1 293 ? 16.715 45.934 59.127 1.00 34.65 278 VAL A O 1
ATOM 2195 N N . VAL A 1 294 ? 16.017 44.370 57.670 1.00 36.71 279 VAL A N 1
ATOM 2196 C CA . VAL A 1 294 ? 17.349 44.112 57.153 1.00 35.53 279 VAL A CA 1
ATOM 2197 C C . VAL A 1 294 ? 17.266 44.099 55.652 1.00 31.60 279 VAL A C 1
ATOM 2198 O O . VAL A 1 294 ? 16.388 43.455 55.078 1.00 27.46 279 VAL A O 1
ATOM 2202 N N . ALA A 1 295 ? 18.178 44.816 55.016 1.00 24.63 280 ALA A N 1
ATOM 2203 C CA . ALA A 1 295 ? 18.220 44.832 53.578 1.00 23.33 280 ALA A CA 1
ATOM 2204 C C . ALA A 1 295 ? 19.660 44.679 53.114 1.00 30.19 280 ALA A C 1
ATOM 2205 O O . ALA A 1 295 ? 20.563 45.312 53.651 1.00 36.75 280 ALA A O 1
ATOM 2207 N N . GLN A 1 296 ? 19.866 43.811 52.131 1.00 31.58 281 GLN A N 1
ATOM 2208 C CA . GLN A 1 296 ? 21.171 43.622 51.519 1.00 23.31 281 GLN A CA 1
ATOM 2209 C C . GLN A 1 296 ? 20.947 43.428 50.036 1.00 26.35 281 GLN A C 1
ATOM 2210 O O . GLN A 1 296 ? 20.079 42.665 49.632 1.00 33.75 281 GLN A O 1
ATOM 2216 N N . GLN A 1 297 ? 21.735 44.106 49.217 1.00 24.45 282 GLN A N 1
ATOM 2217 C CA . GLN A 1 297 ? 21.547 44.034 47.783 1.00 25.32 282 GLN A CA 1
ATOM 2218 C C . GLN A 1 297 ? 22.861 44.148 47.031 1.00 25.62 282 GLN A C 1
ATOM 2219 O O . GLN A 1 297 ? 23.648 45.053 47.275 1.00 25.51 282 GLN A O 1
ATOM 2225 N N . GLN A 1 298 ? 23.101 43.224 46.112 1.00 26.08 283 GLN A N 1
ATOM 2226 C CA . GLN A 1 298 ? 24.205 43.387 45.183 1.00 38.03 283 GLN A CA 1
ATOM 2227 C C . GLN A 1 298 ? 23.745 44.316 44.061 1.00 36.03 283 GLN A C 1
ATOM 2228 O O . GLN A 1 298 ? 22.734 44.070 43.429 1.00 31.59 283 GLN A O 1
ATOM 2234 N N . VAL A 1 299 ? 24.489 45.387 43.817 1.00 38.00 284 VAL A N 1
ATOM 2235 C CA . VAL A 1 299 ? 24.088 46.343 42.797 1.00 34.33 284 VAL A CA 1
ATOM 2236 C C . VAL A 1 299 ? 24.962 46.364 41.533 1.00 32.46 284 VAL A C 1
ATOM 2237 O O . VAL A 1 299 ? 24.504 46.819 40.484 1.00 33.10 284 VAL A O 1
ATOM 2241 N N . THR A 1 300 ? 26.194 45.858 41.604 1.00 36.01 285 THR A N 1
ATOM 2242 C CA . THR A 1 300 ? 27.009 45.705 40.378 1.00 39.14 285 THR A CA 1
ATOM 2243 C C . THR A 1 300 ? 27.691 44.347 40.254 1.00 36.93 285 THR A C 1
ATOM 2244 O O . THR A 1 300 ? 27.944 43.667 41.246 1.00 38.03 285 THR A O 1
ATOM 2248 N N . ALA A 1 301 ? 27.981 43.954 39.019 1.00 40.93 286 ALA A N 1
ATOM 2249 C CA . ALA A 1 301 ? 28.723 42.724 38.770 1.00 41.73 286 ALA A CA 1
ATOM 2250 C C . ALA A 1 301 ? 29.999 43.081 38.044 1.00 42.28 286 ALA A C 1
ATOM 2251 O O . ALA A 1 301 ? 29.967 43.297 36.840 1.00 54.22 286 ALA A O 1
ATOM 2253 N N . HIS A 1 302 ? 31.110 43.145 38.779 1.00 39.23 287 HIS A N 1
ATOM 2254 C CA . HIS A 1 302 ? 32.400 43.601 38.235 1.00 44.69 287 HIS A CA 1
ATOM 2255 C C . HIS A 1 302 ? 32.803 42.909 36.932 1.00 42.78 287 HIS A C 1
ATOM 2256 O O . HIS A 1 302 ? 33.022 41.692 36.905 1.00 46.46 287 HIS A O 1
ATOM 2263 N N . GLY A 1 303 ? 32.902 43.693 35.862 1.00 39.47 288 GLY A N 1
ATOM 2264 C CA . GLY A 1 303 ? 33.179 43.153 34.542 1.00 42.84 288 GLY A CA 1
ATOM 2265 C C . GLY A 1 303 ? 32.402 41.888 34.220 1.00 45.70 288 GLY A C 1
ATOM 2266 O O . GLY A 1 303 ? 32.953 40.943 33.672 1.00 47.05 288 GLY A O 1
ATOM 2267 N N . GLY A 1 304 ? 31.122 41.855 34.577 1.00 45.38 289 GLY A N 1
ATOM 2268 C CA . GLY A 1 304 ? 30.297 40.693 34.294 1.00 49.22 289 GLY A CA 1
ATOM 2269 C C . GLY A 1 304 ? 30.417 39.518 35.254 1.00 52.94 289 GLY A C 1
ATOM 2270 O O . GLY A 1 304 ? 29.611 38.583 35.191 1.00 53.91 289 GLY A O 1
ATOM 2271 N N . ASP A 1 305 ? 31.416 39.553 36.137 1.00 50.88 290 ASP A N 1
ATOM 2272 C CA . ASP A 1 305 ? 31.572 38.511 37.151 1.00 49.15 290 ASP A CA 1
ATOM 2273 C C . ASP A 1 305 ? 30.617 38.770 38.324 1.00 53.31 290 ASP A C 1
ATOM 2274 O O . ASP A 1 305 ? 30.763 39.745 39.070 1.00 48.41 290 ASP A O 1
ATOM 2279 N N . VAL A 1 306 ? 29.636 37.885 38.459 1.00 53.26 291 VAL A N 1
ATOM 2280 C CA . VAL A 1 306 ? 28.658 37.921 39.543 1.00 48.33 291 VAL A CA 1
ATOM 2281 C C . VAL A 1 306 ? 29.338 37.796 40.910 1.00 51.39 291 VAL A C 1
ATOM 2282 O O . VAL A 1 306 ? 28.870 38.350 41.907 1.00 56.79 291 VAL A O 1
ATOM 2286 N N . ASN A 1 307 ? 30.467 37.095 40.947 1.00 50.98 292 ASN A N 1
ATOM 2287 C CA . ASN A 1 307 ? 31.178 36.864 42.203 1.00 46.34 292 ASN A CA 1
ATOM 2288 C C . ASN A 1 307 ? 32.028 38.056 42.638 1.00 40.97 292 ASN A C 1
ATOM 2289 O O . ASN A 1 307 ? 32.724 38.000 43.654 1.00 43.31 292 ASN A O 1
ATOM 2294 N N . ARG A 1 308 ? 31.969 39.134 41.866 1.00 36.75 293 ARG A N 1
ATOM 2295 C CA . ARG A 1 308 ? 32.626 40.384 42.245 1.00 38.74 293 ARG A CA 1
ATOM 2296 C C . ARG A 1 308 ? 31.641 41.547 42.087 1.00 41.69 293 ARG A C 1
ATOM 2297 O O . ARG A 1 308 ? 30.580 41.382 41.495 1.00 44.91 293 ARG A O 1
ATOM 2305 N N . GLY A 1 309 ? 31.982 42.710 42.635 1.00 39.56 294 GLY A N 1
ATOM 2306 C CA . GLY A 1 309 ? 31.135 43.884 42.524 1.00 33.68 294 GLY A CA 1
ATOM 2307 C C . GLY A 1 309 ? 30.758 44.530 43.847 1.00 35.85 294 GLY A C 1
ATOM 2308 O O . GLY A 1 309 ? 31.248 44.129 44.912 1.00 33.33 294 GLY A O 1
ATOM 2309 N N . LEU A 1 310 ? 29.871 45.527 43.766 1.00 37.40 295 LEU A N 1
ATOM 2310 C CA . LEU A 1 310 ? 29.422 46.314 44.920 1.00 33.45 295 LEU A CA 1
ATOM 2311 C C . LEU A 1 310 ? 28.117 45.788 45.542 1.00 36.60 295 LEU A C 1
ATOM 2312 O O . LEU A 1 310 ? 27.124 45.542 44.837 1.00 31.24 295 LEU A O 1
ATOM 2317 N N . SER A 1 311 ? 28.130 45.617 46.861 1.00 25.81 296 SER A N 1
ATOM 2318 C CA . SER A 1 311 ? 26.925 45.260 47.602 1.00 25.20 296 SER A CA 1
ATOM 2319 C C . SER A 1 311 ? 26.607 46.336 48.630 1.00 29.47 296 SER A C 1
ATOM 2320 O O . SER A 1 311 ? 27.508 46.794 49.341 1.00 31.58 296 SER A O 1
ATOM 2323 N N . LEU A 1 312 ? 25.337 46.731 48.718 1.00 24.78 297 LEU A N 1
ATOM 2324 C CA . LEU A 1 312 ? 24.907 47.699 49.724 1.00 24.41 297 LEU A CA 1
ATOM 2325 C C . LEU A 1 312 ? 24.183 46.972 50.838 1.00 27.91 297 LEU A C 1
ATOM 2326 O O . LEU A 1 312 ? 23.635 45.893 50.620 1.00 32.93 297 LEU A O 1
ATOM 2331 N N . PHE A 1 313 ? 24.179 47.547 52.035 1.00 27.54 298 PHE A N 1
ATOM 2332 C CA . PHE A 1 313 ? 23.399 46.965 53.122 1.00 27.44 298 PHE A CA 1
ATOM 2333 C C . PHE A 1 313 ? 22.871 48.016 54.069 1.00 28.82 298 PHE A C 1
ATOM 2334 O O . PHE A 1 313 ? 23.452 49.096 54.197 1.00 30.72 298 PHE A O 1
ATOM 2342 N N . ALA A 1 314 ? 21.776 47.672 54.747 1.00 34.24 299 ALA A N 1
ATOM 2343 C CA . ALA A 1 314 ? 21.168 48.543 55.750 1.00 26.08 299 ALA A CA 1
ATOM 2344 C C . ALA A 1 314 ? 20.400 47.756 56.795 1.00 24.94 299 ALA A C 1
ATOM 2345 O O . ALA A 1 314 ? 19.839 46.701 56.517 1.00 27.65 299 ALA A O 1
ATOM 2347 N N . ASN A 1 315 ? 20.400 48.281 58.012 1.00 31.81 300 ASN A N 1
ATOM 2348 C CA . ASN A 1 315 ? 19.650 47.718 59.123 1.00 30.40 300 ASN A CA 1
ATOM 2349 C C . ASN A 1 315 ? 18.967 48.860 59.866 1.00 32.18 300 ASN A C 1
ATOM 2350 O O . ASN A 1 315 ? 19.548 49.930 60.061 1.00 36.32 300 ASN A O 1
ATOM 2355 N N . PHE A 1 316 ? 17.728 48.632 60.264 1.00 28.73 301 PHE A N 1
ATOM 2356 C CA . PHE A 1 316 ? 16.976 49.584 61.062 1.00 27.21 301 PHE A CA 1
ATOM 2357 C C . PHE A 1 316 ? 16.309 48.793 62.171 1.00 29.20 301 PHE A C 1
ATOM 2358 O O . PHE A 1 316 ? 15.944 47.625 62.008 1.00 32.25 301 PHE A O 1
ATOM 2366 N N . THR A 1 317 ? 16.131 49.431 63.306 1.00 26.48 302 THR A N 1
ATOM 2367 C CA . THR A 1 317 ? 15.659 48.712 64.454 1.00 29.08 302 THR A CA 1
ATOM 2368 C C . THR A 1 317 ? 14.861 49.715 65.274 1.00 28.94 302 THR A C 1
ATOM 2369 O O . THR A 1 317 ? 15.162 50.915 65.272 1.00 34.24 302 THR A O 1
ATOM 2373 N N . VAL A 1 318 ? 13.805 49.237 65.916 1.00 33.28 303 VAL A N 1
ATOM 2374 C CA . VAL A 1 318 ? 12.885 50.102 66.661 1.00 31.98 303 VAL A CA 1
ATOM 2375 C C . VAL A 1 318 ? 12.342 49.336 67.868 1.00 32.30 303 VAL A C 1
ATOM 2376 O O . VAL A 1 318 ? 11.905 48.183 67.732 1.00 24.92 303 VAL A O 1
ATOM 2380 N N . HIS A 1 319 ? 12.374 49.974 69.040 1.00 25.14 304 HIS A N 1
ATOM 2381 C CA . HIS A 1 319 ? 12.046 49.301 70.305 1.00 33.50 304 HIS A CA 1
ATOM 2382 C C . HIS A 1 319 ? 11.099 50.083 71.191 1.00 34.55 304 HIS A C 1
ATOM 2383 O O . HIS A 1 319 ? 11.025 51.309 71.096 1.00 34.82 304 HIS A O 1
ATOM 2390 N N . ASP A 1 320 ? 10.385 49.374 72.062 1.00 27.02 305 ASP A N 1
ATOM 2391 C CA . ASP A 1 320 ? 9.371 50.018 72.876 1.00 28.13 305 ASP A CA 1
ATOM 2392 C C . ASP A 1 320 ? 9.975 51.081 73.795 1.00 33.12 305 ASP A C 1
ATOM 2393 O O . ASP A 1 320 ? 10.910 50.801 74.552 1.00 27.70 305 ASP A O 1
ATOM 2398 N N . LYS A 1 321 ? 9.445 52.307 73.693 1.00 35.69 306 LYS A N 1
ATOM 2399 C CA . LYS A 1 321 ? 9.884 53.440 74.511 1.00 29.12 306 LYS A CA 1
ATOM 2400 C C . LYS A 1 321 ? 9.709 53.187 76.005 1.00 29.73 306 LYS A C 1
ATOM 2401 O O . LYS A 1 321 ? 10.399 53.786 76.819 1.00 48.68 306 LYS A O 1
ATOM 2407 N N . ALA A 1 322 ? 8.784 52.312 76.370 1.00 30.38 307 ALA A N 1
ATOM 2408 C CA . ALA A 1 322 ? 8.521 52.060 77.782 1.00 37.17 307 ALA A CA 1
ATOM 2409 C C . ALA A 1 322 ? 9.734 51.496 78.521 1.00 38.41 307 ALA A C 1
ATOM 2410 O O . ALA A 1 322 ? 10.104 52.011 79.584 1.00 41.15 307 ALA A O 1
ATOM 2412 N N . THR A 1 323 ? 10.357 50.466 77.950 1.00 29.45 308 THR A N 1
ATOM 2413 C CA . THR A 1 323 ? 11.316 49.644 78.694 1.00 32.01 308 THR A CA 1
ATOM 2414 C C . THR A 1 323 ? 12.741 49.533 78.126 1.00 27.70 308 THR A C 1
ATOM 2415 O O . THR A 1 323 ? 13.662 49.164 78.841 1.00 31.21 308 THR A O 1
ATOM 2419 N N . ASN A 1 324 ? 12.911 49.849 76.850 1.00 33.15 309 ASN A N 1
ATOM 2420 C CA . ASN A 1 324 ? 14.167 49.619 76.157 1.00 31.71 309 ASN A CA 1
ATOM 2421 C C . ASN A 1 324 ? 15.113 50.823 76.179 1.00 35.59 309 ASN A C 1
ATOM 2422 O O . ASN A 1 324 ? 14.708 51.935 75.844 1.00 34.64 309 ASN A O 1
ATOM 2427 N N . VAL A 1 325 ? 16.371 50.600 76.562 1.00 33.64 310 VAL A N 1
ATOM 2428 C CA . VAL A 1 325 ? 17.345 51.692 76.677 1.00 28.05 310 VAL A CA 1
ATOM 2429 C C . VAL A 1 325 ? 17.660 52.296 75.313 1.00 30.30 310 VAL A C 1
ATOM 2430 O O . VAL A 1 325 ? 17.592 53.521 75.134 1.00 24.53 310 VAL A O 1
ATOM 2434 N N . VAL A 1 326 ? 18.019 51.434 74.358 1.00 34.26 311 VAL A N 1
ATOM 2435 C CA . VAL A 1 326 ? 18.115 51.839 72.960 1.00 23.24 311 VAL A CA 1
ATOM 2436 C C . VAL A 1 326 ? 16.721 52.034 72.362 1.00 32.03 311 VAL A C 1
ATOM 2437 O O . VAL A 1 326 ? 15.908 51.116 72.313 1.00 29.42 311 VAL A O 1
ATOM 2441 N N . ASP A 1 327 ? 16.472 53.257 71.922 1.00 41.98 312 ASP A N 1
ATOM 2442 C CA . ASP A 1 327 ? 15.190 53.715 71.408 1.00 42.54 312 ASP A CA 1
ATOM 2443 C C . ASP A 1 327 ? 14.975 53.128 70.009 1.00 45.15 312 ASP A C 1
ATOM 2444 O O . ASP A 1 327 ? 13.948 52.495 69.718 1.00 32.05 312 ASP A O 1
ATOM 2449 N N . ASN A 1 328 ? 15.970 53.368 69.154 1.00 39.16 313 ASN A N 1
ATOM 2450 C CA . ASN A 1 328 ? 15.932 53.015 67.749 1.00 27.45 313 ASN A CA 1
ATOM 2451 C C . ASN A 1 328 ? 17.375 52.971 67.255 1.00 28.85 313 ASN A C 1
ATOM 2452 O O . ASN A 1 328 ? 18.255 53.539 67.892 1.00 28.85 313 ASN A O 1
ATOM 2457 N N . TYR A 1 329 ? 17.627 52.298 66.137 1.00 28.29 314 TYR A N 1
ATOM 2458 C CA . TYR A 1 329 ? 18.982 52.195 65.599 1.00 25.89 314 TYR A CA 1
ATOM 2459 C C . TYR A 1 329 ? 18.978 52.106 64.081 1.00 26.08 314 TYR A C 1
ATOM 2460 O O . TYR A 1 329 ? 18.077 51.521 63.490 1.00 30.49 314 TYR A O 1
ATOM 2469 N N . GLN A 1 330 ? 19.973 52.707 63.448 1.00 24.35 315 GLN A N 1
ATOM 2470 C CA . GLN A 1 330 ? 20.078 52.646 62.000 1.00 27.17 315 GLN A CA 1
ATOM 2471 C C . GLN A 1 330 ? 21.494 52.264 61.629 1.00 28.04 315 GLN A C 1
ATOM 2472 O O . GLN A 1 330 ? 22.444 52.530 62.373 1.00 27.77 315 GLN A O 1
ATOM 2478 N N . GLN A 1 331 ? 21.635 51.644 60.466 1.00 24.69 316 GLN A N 1
ATOM 2479 C CA . GLN A 1 331 ? 22.948 51.308 59.987 1.00 21.40 316 GLN A CA 1
ATOM 2480 C C . GLN A 1 331 ? 22.929 51.214 58.480 1.00 32.41 316 GLN A C 1
ATOM 2481 O O . GLN A 1 331 ? 22.024 50.632 57.888 1.00 33.57 316 GLN A O 1
ATOM 2487 N N . VAL A 1 332 ? 23.935 51.813 57.864 1.00 34.96 317 VAL A N 1
ATOM 2488 C CA . VAL A 1 332 ? 24.077 51.805 56.420 1.00 37.37 317 VAL A CA 1
ATOM 2489 C C . VAL A 1 332 ? 25.532 51.468 56.103 1.00 37.01 317 VAL A C 1
ATOM 2490 O O . VAL A 1 332 ? 26.437 51.855 56.849 1.00 39.02 317 VAL A O 1
ATOM 2494 N N . GLY A 1 333 ? 25.772 50.722 55.033 1.00 34.09 318 GLY A N 1
ATOM 2495 C CA . GLY A 1 333 ? 27.145 50.428 54.656 1.00 22.46 318 GLY A CA 1
ATOM 2496 C C . GLY A 1 333 ? 27.260 49.786 53.295 1.00 24.97 318 GLY A C 1
ATOM 2497 O O . GLY A 1 333 ? 26.259 49.617 52.586 1.00 29.68 318 GLY A O 1
ATOM 2498 N N . LEU A 1 334 ? 28.479 49.423 52.913 1.00 23.02 319 LEU A N 1
ATOM 2499 C CA . LEU A 1 334 ? 28.695 48.732 51.637 1.00 23.53 319 LEU A CA 1
ATOM 2500 C C . LEU A 1 334 ? 29.847 47.762 51.738 1.00 24.91 319 LEU A C 1
ATOM 2501 O O . LEU A 1 334 ? 30.679 47.886 52.627 1.00 32.23 319 LEU A O 1
ATOM 2506 N N . VAL A 1 335 ? 29.895 46.780 50.846 1.00 24.42 320 VAL A N 1
ATOM 2507 C CA . VAL A 1 335 ? 31.134 46.022 50.682 1.00 29.87 320 VAL A CA 1
ATOM 2508 C C . VAL A 1 335 ? 31.402 45.718 49.229 1.00 35.59 320 VAL A C 1
ATOM 2509 O O . VAL A 1 335 ? 30.482 45.391 48.480 1.00 45.95 320 VAL A O 1
ATOM 2513 N N . TYR A 1 336 ? 32.659 45.876 48.822 1.00 30.12 321 TYR A N 1
ATOM 2514 C CA . TYR A 1 336 ? 33.048 45.572 47.457 1.00 28.83 321 TYR A CA 1
ATOM 2515 C C . TYR A 1 336 ? 33.918 44.320 47.455 1.00 32.61 321 TYR A C 1
ATOM 2516 O O . TYR A 1 336 ? 34.960 44.296 48.111 1.00 31.55 321 TYR A O 1
ATOM 2525 N N . LYS A 1 337 ? 33.466 43.281 46.745 1.00 31.33 322 LYS A N 1
ATOM 2526 C CA . LYS A 1 337 ? 34.292 42.116 46.422 1.00 33.31 322 LYS A CA 1
ATOM 2527 C C . LYS A 1 337 ? 35.064 42.317 45.118 1.00 37.55 322 LYS A C 1
ATOM 2528 O O . LYS A 1 337 ? 34.471 42.605 44.077 1.00 35.34 322 LYS A O 1
ATOM 2532 N N . GLY A 1 338 ? 36.385 42.148 45.180 1.00 37.74 323 GLY A N 1
ATOM 2533 C CA . GLY A 1 338 ? 37.209 42.045 43.991 1.00 29.85 323 GLY A CA 1
ATOM 2534 C C . GLY A 1 338 ? 37.321 43.320 43.177 1.00 55.92 323 GLY A C 1
ATOM 2535 O O . GLY A 1 338 ? 37.180 43.294 41.944 1.00 31.67 323 GLY A O 1
ATOM 2536 N N . ALA A 1 339 ? 37.581 44.433 43.856 1.00 30.31 324 ALA A N 1
ATOM 2537 C CA . ALA A 1 339 ? 37.821 45.693 43.164 1.00 46.43 324 ALA A CA 1
ATOM 2538 C C . ALA A 1 339 ? 38.952 45.530 42.148 1.00 50.43 324 ALA A C 1
ATOM 2539 O O . ALA A 1 339 ? 38.895 46.062 41.031 1.00 54.26 324 ALA A O 1
ATOM 2541 N N . PHE A 1 340 ? 39.970 44.764 42.521 1.00 46.84 325 PHE A N 1
ATOM 2542 C CA . PHE A 1 340 ? 41.129 44.620 41.649 1.00 48.79 325 PHE A CA 1
ATOM 2543 C C . PHE A 1 340 ? 41.305 43.211 41.068 1.00 46.83 325 PHE A C 1
ATOM 2544 O O . PHE A 1 340 ? 41.102 42.218 41.755 1.00 48.90 325 PHE A O 1
ATOM 2552 N N . ASP A 1 341 ? 41.644 43.139 39.786 1.00 49.80 326 ASP A N 1
ATOM 2553 C CA . ASP A 1 341 ? 41.758 41.858 39.090 1.00 52.71 326 ASP A CA 1
ATOM 2554 C C . ASP A 1 341 ? 42.799 40.929 39.705 1.00 51.78 326 ASP A C 1
ATOM 2555 O O . ASP A 1 341 ? 42.686 39.701 39.614 1.00 48.10 326 ASP A O 1
ATOM 2560 N N . ALA A 1 342 ? 43.806 41.535 40.327 1.00 45.14 327 ALA A N 1
ATOM 2561 C CA . ALA A 1 342 ? 44.860 40.811 41.016 1.00 41.63 327 ALA A CA 1
ATOM 2562 C C . ALA A 1 342 ? 44.347 40.047 42.237 1.00 50.50 327 ALA A C 1
ATOM 2563 O O . ALA A 1 342 ? 44.798 38.940 42.522 1.00 54.75 327 ALA A O 1
ATOM 2565 N N . ARG A 1 343 ? 43.413 40.641 42.970 1.00 48.58 328 ARG A N 1
ATOM 2566 C CA . ARG A 1 343 ? 42.913 40.015 44.188 1.00 44.03 328 ARG A CA 1
ATOM 2567 C C . ARG A 1 343 ? 41.385 39.900 44.187 1.00 45.44 328 ARG A C 1
ATOM 2568 O O . ARG A 1 343 ? 40.694 40.580 44.956 1.00 46.99 328 ARG A O 1
ATOM 2576 N N . PRO A 1 344 ? 40.858 39.016 43.322 1.00 44.13 329 PRO A N 1
ATOM 2577 C CA . PRO A 1 344 ? 39.436 38.886 42.983 1.00 41.45 329 PRO A CA 1
ATOM 2578 C C . PRO A 1 344 ? 38.556 38.355 44.110 1.00 39.68 329 PRO A C 1
ATOM 2579 O O . PRO A 1 344 ? 37.327 38.434 43.997 1.00 32.75 329 PRO A O 1
ATOM 2583 N N . LYS A 1 345 ? 39.160 37.805 45.159 1.00 38.39 330 LYS A N 1
ATOM 2584 C CA . LYS A 1 345 ? 38.377 37.299 46.277 1.00 29.77 330 LYS A CA 1
ATOM 2585 C C . LYS A 1 345 ? 38.472 38.187 47.515 1.00 33.63 330 LYS A C 1
ATOM 2586 O O . LYS A 1 345 ? 37.841 37.888 48.526 1.00 41.56 330 LYS A O 1
ATOM 2592 N N . ASP A 1 346 ? 39.251 39.269 47.440 1.00 31.02 331 ASP A N 1
ATOM 2593 C CA . ASP A 1 346 ? 39.364 40.211 48.556 1.00 29.91 331 ASP A CA 1
ATOM 2594 C C . ASP A 1 346 ? 38.127 41.097 48.652 1.00 37.92 331 ASP A C 1
ATOM 2595 O O . ASP A 1 346 ? 37.404 41.275 47.673 1.00 47.45 331 ASP A O 1
ATOM 2600 N N . ASP A 1 347 ? 37.878 41.664 49.825 1.00 36.19 332 ASP A N 1
ATOM 2601 C CA . ASP A 1 347 ? 36.749 42.582 49.964 1.00 27.88 332 ASP A CA 1
ATOM 2602 C C . ASP A 1 347 ? 37.071 43.863 50.739 1.00 33.05 332 ASP A C 1
ATOM 2603 O O . ASP A 1 347 ? 38.000 43.915 51.558 1.00 36.05 332 ASP A O 1
ATOM 2608 N N . ILE A 1 348 ? 36.329 44.916 50.412 1.00 33.34 333 ILE A N 1
ATOM 2609 C CA . ILE A 1 348 ? 36.463 46.194 51.091 1.00 34.46 333 ILE A CA 1
ATOM 2610 C C . ILE A 1 348 ? 35.137 46.531 51.748 1.00 38.46 333 ILE A C 1
ATOM 2611 O O . ILE A 1 348 ? 34.115 46.577 51.077 1.00 43.64 333 ILE A O 1
ATOM 2616 N N . GLY A 1 349 ? 35.143 46.756 53.057 1.00 38.53 334 GLY A N 1
ATOM 2617 C CA . GLY A 1 349 ? 33.916 47.086 53.754 1.00 30.34 334 GLY A CA 1
ATOM 2618 C C . GLY A 1 349 ? 33.898 48.488 54.333 1.00 38.84 334 GLY A C 1
ATOM 2619 O O . GLY A 1 349 ? 34.933 49.007 54.762 1.00 40.12 334 GLY A O 1
ATOM 2620 N N . PHE A 1 350 ? 32.718 49.107 54.341 1.00 34.54 335 PHE A N 1
ATOM 2621 C CA . PHE A 1 350 ? 32.513 50.336 55.087 1.00 22.99 335 PHE A CA 1
ATOM 2622 C C . PHE A 1 350 ? 31.096 50.420 55.632 1.00 28.91 335 PHE A C 1
ATOM 2623 O O . PHE A 1 350 ? 30.135 50.177 54.905 1.00 28.45 335 PHE A O 1
ATOM 2631 N N . GLY A 1 351 ? 30.967 50.774 56.908 1.00 21.79 336 GLY A N 1
ATOM 2632 C CA . GLY A 1 351 ? 29.669 50.845 57.546 1.00 21.47 336 GLY A CA 1
ATOM 2633 C C . GLY A 1 351 ? 29.540 51.969 58.554 1.00 23.57 336 GLY A C 1
ATOM 2634 O O . GLY A 1 351 ? 30.490 52.299 59.258 1.00 26.05 336 GLY A O 1
ATOM 2635 N N . VAL A 1 352 ? 28.352 52.554 58.638 1.00 27.08 337 VAL A N 1
ATOM 2636 C CA . VAL A 1 352 ? 28.076 53.598 59.620 1.00 29.41 337 VAL A CA 1
ATOM 2637 C C . VAL A 1 352 ? 26.829 53.181 60.358 1.00 27.72 337 VAL A C 1
ATOM 2638 O O . VAL A 1 352 ? 25.879 52.711 59.738 1.00 27.34 337 VAL A O 1
ATOM 2642 N N . ALA A 1 353 ? 26.836 53.343 61.677 1.00 28.54 338 ALA A N 1
ATOM 2643 C CA . ALA A 1 353 ? 25.682 53.007 62.495 1.00 20.95 338 ALA A CA 1
ATOM 2644 C C . ALA A 1 353 ? 25.385 54.132 63.446 1.00 22.97 338 ALA A C 1
ATOM 2645 O O . ALA A 1 353 ? 26.284 54.809 63.917 1.00 31.56 338 ALA A O 1
ATOM 2647 N N . ARG A 1 354 ? 24.104 54.321 63.723 1.00 30.49 339 ARG A N 1
ATOM 2648 C CA . ARG A 1 354 ? 23.647 55.295 64.696 1.00 25.85 339 ARG A CA 1
ATOM 2649 C C . ARG A 1 354 ? 22.832 54.537 65.727 1.00 27.58 339 ARG A C 1
ATOM 2650 O O . ARG A 1 354 ? 21.966 53.744 65.375 1.00 33.07 339 ARG A O 1
ATOM 2658 N N . ILE A 1 355 ? 23.137 54.756 66.999 1.00 29.77 340 ILE A N 1
AT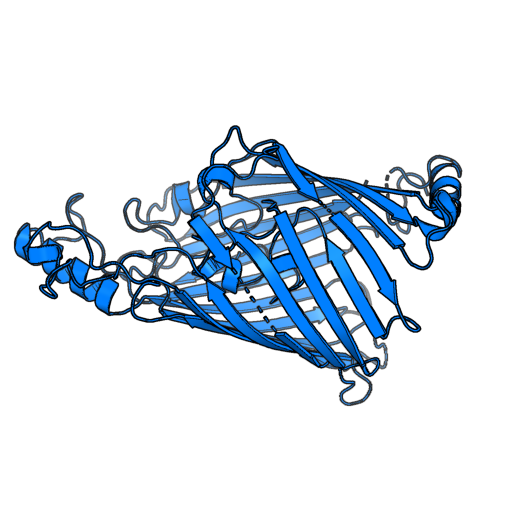OM 2659 C CA . ILE A 1 355 ? 22.438 54.093 68.095 1.00 27.27 340 ILE A CA 1
ATOM 2660 C C . ILE A 1 355 ? 21.868 55.135 69.039 1.00 30.59 340 ILE A C 1
ATOM 2661 O O . ILE A 1 355 ? 22.602 55.773 69.799 1.00 34.89 340 ILE A O 1
ATOM 2666 N N . HIS A 1 356 ? 20.559 55.318 68.995 1.00 29.12 341 HIS A N 1
ATOM 2667 C CA . HIS A 1 356 ? 19.932 56.354 69.810 1.00 29.78 341 HIS A CA 1
ATOM 2668 C C . HIS A 1 356 ? 19.369 55.831 71.137 1.00 32.60 341 HIS A C 1
ATOM 2669 O O . HIS A 1 356 ? 18.748 54.771 71.180 1.00 23.43 341 HIS A O 1
ATOM 2676 N N . VAL A 1 357 ? 19.598 56.586 72.212 1.00 23.91 342 VAL A N 1
ATOM 2677 C CA . VAL A 1 357 ? 19.101 56.221 73.530 1.00 24.26 342 VAL A CA 1
ATOM 2678 C C . VAL A 1 357 ? 17.791 56.917 73.860 1.00 36.11 342 VAL A C 1
ATOM 2679 O O . VAL A 1 357 ? 17.687 58.141 73.772 1.00 37.89 342 VAL A O 1
ATOM 2683 N N . ASN A 1 358 ? 16.806 56.104 74.231 1.00 37.40 343 ASN A N 1
ATOM 2684 C CA . ASN A 1 358 ? 15.534 56.522 74.817 1.00 26.51 343 ASN A CA 1
ATOM 2685 C C . ASN A 1 358 ? 15.671 57.742 75.703 1.00 38.38 343 ASN A C 1
ATOM 2686 O O . ASN A 1 358 ? 16.319 57.691 76.750 1.00 37.32 343 ASN A O 1
ATOM 2691 N N . ASP A 1 359 ? 15.030 58.829 75.290 1.00 38.81 344 ASP A N 1
ATOM 2692 C CA . ASP A 1 359 ? 15.161 60.113 75.964 1.00 38.07 344 ASP A CA 1
ATOM 2693 C C . ASP A 1 359 ? 14.802 60.081 77.463 1.00 44.68 344 ASP A C 1
ATOM 2694 O O . ASP A 1 359 ? 15.377 60.819 78.264 1.00 42.37 344 ASP A O 1
ATOM 2699 N N . ASP A 1 360 ? 13.860 59.231 77.846 1.00 29.73 345 ASP A N 1
ATOM 2700 C CA . ASP A 1 360 ? 13.464 59.172 79.241 1.00 38.35 345 ASP A CA 1
ATOM 2701 C C . ASP A 1 360 ? 14.616 58.630 80.090 1.00 42.09 345 ASP A C 1
ATOM 2702 O O . ASP A 1 360 ? 14.734 58.954 81.276 1.00 47.29 345 ASP A O 1
ATOM 2707 N N . VAL A 1 361 ? 15.467 57.807 79.486 1.00 33.62 346 VAL A N 1
ATOM 2708 C CA . VAL A 1 361 ? 16.625 57.292 80.200 1.00 38.66 346 VAL A CA 1
ATOM 2709 C C . VAL A 1 361 ? 17.527 58.460 80.575 1.00 36.62 346 VAL A C 1
ATOM 2710 O O . VAL A 1 361 ? 18.040 58.534 81.684 1.00 28.73 346 VAL A O 1
ATOM 2714 N N . LYS A 1 362 ? 17.692 59.381 79.635 1.00 36.64 347 LYS A N 1
ATOM 2715 C CA . LYS A 1 362 ? 18.485 60.573 79.859 1.00 36.90 347 LYS A CA 1
ATOM 2716 C C . LYS A 1 362 ? 17.789 61.492 80.859 1.00 37.89 347 LYS A C 1
ATOM 2717 O O . LYS A 1 362 ? 18.442 62.018 81.762 1.00 39.62 347 LYS A O 1
ATOM 2723 N N . LYS A 1 363 ? 16.472 61.668 80.708 1.00 30.53 348 LYS A N 1
ATOM 2724 C CA . LYS A 1 363 ? 15.695 62.532 81.605 1.00 31.89 348 LYS A CA 1
ATOM 2725 C C . LYS A 1 363 ? 15.806 62.058 83.046 1.00 40.02 348 LYS A C 1
ATOM 2726 O O . LYS A 1 363 ? 15.951 62.868 83.974 1.00 34.89 348 LYS A O 1
ATOM 2729 N N . ARG A 1 364 ? 15.748 60.740 83.224 1.00 41.67 349 ARG A N 1
ATOM 2730 C CA . ARG A 1 364 ? 15.888 60.140 84.540 1.00 39.63 349 ARG A CA 1
ATOM 2731 C C . ARG A 1 364 ? 17.253 60.471 85.132 1.00 45.49 349 ARG A C 1
ATOM 2732 O O . ARG A 1 364 ? 17.383 60.730 86.341 1.00 42.34 349 ARG A O 1
ATOM 2740 N N . ALA A 1 365 ? 18.272 60.453 84.276 1.00 38.65 350 ALA A N 1
ATOM 2741 C CA . ALA A 1 365 ? 19.624 60.720 84.724 1.00 38.50 350 ALA A CA 1
ATOM 2742 C C . ALA A 1 365 ? 19.766 62.172 85.176 1.00 44.64 350 ALA A C 1
ATOM 2743 O O . ALA A 1 365 ? 20.408 62.461 86.191 1.00 42.03 350 ALA A O 1
ATOM 2745 N N . GLU A 1 366 ? 19.169 63.081 84.408 1.00 45.61 351 GLU A N 1
ATOM 2746 C CA . GLU A 1 366 ? 19.244 64.500 84.719 1.00 42.37 351 GLU A CA 1
ATOM 2747 C C . GLU A 1 366 ? 18.635 64.736 86.093 1.00 42.73 351 GLU A C 1
ATOM 2748 O O . GLU A 1 366 ? 19.152 65.511 86.902 1.00 42.10 351 GLU A O 1
ATOM 2754 N N . LEU A 1 367 ? 17.546 64.022 86.351 1.00 45.43 352 LEU A N 1
ATOM 2755 C CA . LEU A 1 367 ? 16.884 64.033 87.643 1.00 37.80 352 LEU A CA 1
ATOM 2756 C C . LEU A 1 367 ? 17.779 63.542 88.775 1.00 40.84 352 LEU A C 1
ATOM 2757 O O . LEU A 1 367 ? 17.849 64.178 89.830 1.00 47.76 352 LEU A O 1
ATOM 2762 N N . LEU A 1 368 ? 18.438 62.401 88.560 1.00 42.03 353 LEU A N 1
ATOM 2763 C CA . LEU A 1 368 ? 19.395 61.844 89.520 1.00 34.47 353 LEU A CA 1
ATOM 2764 C C . LEU A 1 368 ? 20.449 62.878 89.914 1.00 40.56 353 LEU A C 1
ATOM 2765 O O . LEU A 1 368 ? 20.734 63.077 91.103 1.00 35.98 353 LEU A O 1
ATOM 2770 N N . ASN A 1 369 ? 21.013 63.543 88.909 1.00 34.02 354 ASN A N 1
ATOM 2771 C CA . ASN A 1 369 ? 22.075 64.515 89.144 1.00 44.21 354 ASN A CA 1
ATOM 2772 C C . ASN A 1 369 ? 21.548 65.723 89.896 1.00 52.44 354 ASN A C 1
ATOM 2773 O O . ASN A 1 369 ? 22.227 66.282 90.759 1.00 56.45 354 ASN A O 1
ATOM 2778 N N . ALA A 1 370 ? 20.321 66.106 89.560 1.00 49.86 355 ALA A N 1
ATOM 2779 C CA . ALA A 1 370 ? 19.636 67.214 90.202 1.00 43.33 355 ALA A CA 1
ATOM 2780 C C . ALA A 1 370 ? 19.391 66.922 91.677 1.00 44.05 355 ALA A C 1
ATOM 2781 O O . ALA A 1 370 ? 19.532 67.798 92.538 1.00 40.01 355 ALA A O 1
ATOM 2783 N N . GLN A 1 371 ? 19.035 65.678 91.969 1.00 45.73 356 GLN A N 1
ATOM 2784 C CA . GLN A 1 371 ? 18.709 65.307 93.331 1.00 39.71 356 GLN A CA 1
ATOM 2785 C C . GLN A 1 371 ? 19.930 64.965 94.165 1.00 39.60 356 GLN A C 1
ATOM 2786 O O . GLN A 1 371 ? 19.900 65.100 95.374 1.00 40.82 356 GLN A O 1
ATOM 2792 N N . SER A 1 372 ? 21.017 64.533 93.533 1.00 43.88 357 SER A N 1
ATOM 2793 C CA . SER A 1 372 ? 22.245 64.300 94.291 1.00 38.92 357 SER A CA 1
ATOM 2794 C C . SER A 1 372 ? 23.029 65.586 94.473 1.00 39.71 357 SER A C 1
ATOM 2795 O O . SER A 1 372 ? 23.947 65.648 95.282 1.00 41.84 357 SER A O 1
ATOM 2798 N N . GLY A 1 373 ? 22.673 66.607 93.706 1.00 45.00 358 GLY A N 1
ATOM 2799 C CA . GLY A 1 373 ? 23.376 67.870 93.762 1.00 39.24 358 GLY A CA 1
ATOM 2800 C C . GLY A 1 373 ? 24.722 67.813 93.069 1.00 38.09 358 GLY A C 1
ATOM 2801 O O . GLY A 1 373 ? 25.554 68.684 93.270 1.00 40.58 358 GLY A O 1
ATOM 2802 N N . ILE A 1 374 ? 24.939 66.788 92.252 1.00 36.74 359 ILE A N 1
ATOM 2803 C CA . ILE A 1 374 ? 26.219 66.608 91.584 1.00 37.56 359 ILE A CA 1
ATOM 2804 C C . ILE A 1 374 ? 26.077 66.970 90.119 1.00 37.80 359 ILE A C 1
ATOM 2805 O O . ILE A 1 374 ? 25.316 66.327 89.392 1.00 40.03 359 ILE A O 1
ATOM 2810 N N . ASN A 1 375 ? 26.799 67.999 89.678 1.00 41.00 360 ASN A N 1
ATOM 2811 C CA . ASN A 1 375 ? 26.543 68.546 88.346 1.00 46.70 360 ASN A CA 1
ATOM 2812 C C . ASN A 1 375 ? 27.749 68.505 87.435 1.00 41.02 360 ASN A C 1
ATOM 2813 O O . ASN A 1 375 ? 27.650 68.789 86.242 1.00 40.09 360 ASN A O 1
ATOM 2818 N N . ASP A 1 376 ? 28.884 68.144 88.019 1.00 40.63 361 ASP A N 1
ATOM 2819 C CA . ASP A 1 376 ? 30.144 68.016 87.302 1.00 32.76 361 ASP A CA 1
ATOM 2820 C C . ASP A 1 376 ? 30.354 66.588 86.775 1.00 42.86 361 ASP A C 1
ATOM 2821 O O . ASP A 1 376 ? 30.422 65.630 87.552 1.00 42.72 361 ASP A O 1
ATOM 2826 N N . TYR A 1 377 ? 30.472 66.459 85.454 1.00 40.66 362 TYR A N 1
ATOM 2827 C CA . TYR A 1 377 ? 30.721 65.169 84.793 1.00 39.63 362 TYR A CA 1
ATOM 2828 C C . TYR A 1 377 ? 31.974 64.416 85.285 1.00 40.19 362 TYR A C 1
ATOM 2829 O O . TYR A 1 377 ? 32.039 63.193 85.207 1.00 41.43 362 TYR A O 1
ATOM 2838 N N . ASP A 1 378 ? 32.972 65.143 85.769 1.00 39.94 363 ASP A N 1
ATOM 2839 C CA . ASP A 1 378 ? 34.206 64.516 86.219 1.00 31.72 363 ASP A CA 1
ATOM 2840 C C . ASP A 1 378 ? 34.049 63.949 87.622 1.00 33.68 363 ASP A C 1
ATOM 2841 O O . ASP A 1 378 ? 34.978 63.356 88.167 1.00 38.48 363 ASP A O 1
ATOM 2846 N N . ASN A 1 379 ? 32.897 64.171 88.236 1.00 30.98 364 ASN A N 1
ATOM 2847 C CA . ASN A 1 379 ? 32.673 63.631 89.563 1.00 31.62 364 ASN A CA 1
ATOM 2848 C C . ASN A 1 379 ? 32.095 62.223 89.445 1.00 34.86 364 ASN A C 1
ATOM 2849 O O . ASN A 1 379 ? 31.069 62.030 88.794 1.00 32.76 364 ASN A O 1
ATOM 2854 N N . PRO A 1 380 ? 32.771 61.228 90.051 1.00 35.56 365 PRO A N 1
ATOM 2855 C CA . PRO A 1 380 ? 32.376 59.813 90.000 1.00 37.24 365 PRO A CA 1
ATOM 2856 C C . PRO A 1 380 ? 30.898 59.559 90.297 1.00 39.15 365 PRO A C 1
ATOM 2857 O O . PRO A 1 380 ? 30.322 58.639 89.730 1.00 41.99 365 PRO A O 1
ATOM 2861 N N . GLY A 1 381 ? 30.297 60.369 91.161 1.00 36.86 366 GLY A N 1
ATOM 2862 C CA . GLY A 1 381 ? 28.895 60.221 91.487 1.00 37.03 366 GLY A CA 1
ATOM 2863 C C . GLY A 1 381 ? 27.955 60.808 90.451 1.00 40.90 366 GLY A C 1
ATOM 2864 O O . GLY A 1 381 ? 26.738 60.643 90.557 1.00 43.21 366 GLY A O 1
ATOM 2865 N N . PHE A 1 382 ? 28.504 61.503 89.457 1.00 31.09 367 PHE A N 1
ATOM 2866 C CA . PHE A 1 382 ? 27.676 62.090 88.421 1.00 30.76 367 PHE A CA 1
ATOM 2867 C C . PHE A 1 382 ? 27.295 60.962 87.495 1.00 33.45 367 PHE A C 1
ATOM 2868 O O . PHE A 1 382 ? 28.092 60.055 87.258 1.00 36.66 367 PHE A O 1
ATOM 2876 N N . VAL A 1 383 ? 26.071 61.017 86.979 1.00 37.28 368 VAL A N 1
ATOM 2877 C CA . VAL A 1 383 ? 25.541 59.979 86.107 1.00 33.97 368 VAL A CA 1
ATOM 2878 C C . VAL A 1 383 ? 25.403 60.484 84.674 1.00 32.24 368 VAL A C 1
ATOM 2879 O O . VAL A 1 383 ? 24.518 61.276 84.374 1.00 42.07 368 VAL A O 1
ATOM 2883 N N . PRO A 1 384 ? 26.291 60.026 83.787 1.00 31.36 369 PRO A N 1
ATOM 2884 C CA . PRO A 1 384 ? 26.392 60.523 82.407 1.00 32.52 369 PRO A CA 1
ATOM 2885 C C . PRO A 1 384 ? 25.080 60.521 81.649 1.00 31.83 369 PRO A C 1
ATOM 2886 O O . PRO A 1 384 ? 24.275 59.610 81.815 1.00 38.01 369 PRO A O 1
ATOM 2890 N N . LEU A 1 385 ? 24.881 61.560 80.839 1.00 31.93 370 LEU A N 1
ATOM 2891 C CA . LEU A 1 385 ? 23.687 61.714 80.028 1.00 27.02 370 LEU A CA 1
ATOM 2892 C C . LEU A 1 385 ? 23.904 60.970 78.726 1.00 32.59 370 LEU A C 1
ATOM 2893 O O . LEU A 1 385 ? 24.759 61.339 77.916 1.00 35.10 370 LEU A O 1
ATOM 2898 N N . GLN A 1 386 ? 23.144 59.902 78.534 1.00 32.59 371 GLN A N 1
ATOM 2899 C CA . GLN A 1 386 ? 23.316 59.076 77.351 1.00 30.98 371 GLN A CA 1
ATOM 2900 C C . GLN A 1 386 ? 22.394 59.506 76.227 1.00 29.18 371 GLN A C 1
ATOM 2901 O O . GLN A 1 386 ? 21.179 59.522 76.384 1.00 33.41 371 GLN A O 1
ATOM 2907 N N . ARG A 1 387 ? 22.991 59.845 75.087 1.00 34.11 372 ARG A N 1
ATOM 2908 C CA . ARG A 1 387 ? 22.258 60.445 73.978 1.00 39.37 372 ARG A CA 1
ATOM 2909 C C . ARG A 1 387 ? 22.327 59.614 72.687 1.00 24.32 372 ARG A C 1
ATOM 2910 O O . ARG A 1 387 ? 21.394 58.888 72.378 1.00 33.99 372 ARG A O 1
ATOM 2918 N N . THR A 1 388 ? 23.409 59.712 71.927 1.00 40.32 373 THR A N 1
ATOM 2919 C CA . THR A 1 388 ? 23.491 58.984 70.658 1.00 32.53 373 THR A CA 1
ATOM 2920 C C . THR A 1 388 ? 24.928 58.593 70.355 1.00 30.23 373 THR A C 1
ATOM 2921 O O . THR A 1 388 ? 25.818 59.437 70.370 1.00 39.28 373 THR A O 1
ATOM 2925 N N . GLU A 1 389 ? 25.137 57.310 70.087 1.00 29.58 374 GLU A N 1
ATOM 2926 C CA . GLU A 1 389 ? 26.452 56.760 69.802 1.00 28.05 374 GLU A CA 1
ATOM 2927 C C . GLU A 1 389 ? 26.510 56.443 68.320 1.00 30.99 374 GLU A C 1
ATOM 2928 O O . GLU A 1 389 ? 25.548 55.908 67.751 1.00 30.48 374 GLU A O 1
ATOM 2934 N N . TYR A 1 390 ? 27.627 56.787 67.688 1.00 22.82 375 TYR A N 1
ATOM 2935 C CA . TYR A 1 390 ? 27.835 56.431 66.291 1.00 23.78 375 TYR A CA 1
ATOM 2936 C C . TYR A 1 390 ? 29.027 55.491 66.172 1.00 26.50 375 TYR A C 1
ATOM 2937 O O . TYR A 1 390 ? 29.994 55.605 66.931 1.00 27.02 375 TYR A O 1
ATOM 2946 N N . ASN A 1 391 ? 28.950 54.554 65.231 1.00 22.92 376 ASN A N 1
ATOM 2947 C CA . ASN A 1 391 ? 30.070 53.662 64.960 1.00 23.78 376 ASN A CA 1
ATOM 2948 C C . ASN A 1 391 ? 30.340 53.652 63.480 1.00 31.88 376 ASN A C 1
ATOM 2949 O O . ASN A 1 391 ? 29.403 53.738 62.675 1.00 37.79 376 ASN A O 1
ATOM 2954 N N . ALA A 1 392 ? 31.615 53.534 63.117 1.00 27.68 377 ALA A N 1
ATOM 2955 C CA . ALA A 1 392 ? 31.977 53.331 61.724 1.00 25.54 377 ALA A CA 1
ATOM 2956 C C . ALA A 1 392 ? 33.179 52.405 61.594 1.00 32.91 377 ALA A C 1
ATOM 2957 O O . ALA A 1 392 ? 34.118 52.461 62.398 1.00 34.66 377 ALA A O 1
ATOM 2959 N N . GLU A 1 393 ? 33.143 51.549 60.578 1.00 31.46 378 GLU A N 1
ATOM 2960 C CA . GLU A 1 393 ? 34.269 50.676 60.290 1.00 22.84 378 GLU A CA 1
ATOM 2961 C C . GLU A 1 393 ? 34.623 50.695 58.806 1.00 21.71 378 GLU A C 1
ATOM 2962 O O . GLU A 1 393 ? 33.757 50.689 57.932 1.00 29.39 378 GLU A O 1
ATOM 2968 N N . LEU A 1 394 ? 35.911 50.744 58.522 1.00 29.56 379 LEU A N 1
ATOM 2969 C CA . LEU A 1 394 ? 36.391 50.500 57.173 1.00 31.96 379 LEU A CA 1
ATOM 2970 C C . LEU A 1 394 ? 37.366 49.327 57.265 1.00 38.92 379 LEU A C 1
ATOM 2971 O O . LEU A 1 394 ? 38.268 49.335 58.110 1.00 32.06 379 LEU A O 1
ATOM 2976 N N . TYR A 1 395 ? 37.173 48.306 56.433 1.00 22.85 380 TYR A N 1
ATOM 2977 C CA . TYR A 1 395 ? 38.062 47.155 56.490 1.00 27.28 380 TYR A CA 1
ATOM 2978 C C . TYR A 1 395 ? 38.537 46.682 55.125 1.00 29.54 380 TYR A C 1
ATOM 2979 O O . TYR A 1 395 ? 37.986 47.065 54.094 1.00 26.68 380 TYR A O 1
ATOM 2988 N N . TYR A 1 396 ? 39.564 45.835 55.136 1.00 30.80 381 TYR A N 1
ATOM 2989 C CA . TYR A 1 396 ? 40.042 45.174 53.922 1.00 32.96 381 TYR A CA 1
ATOM 2990 C C . TYR A 1 396 ? 40.269 43.696 54.248 1.00 33.98 381 TYR A C 1
ATOM 2991 O O . TYR A 1 396 ? 41.036 43.365 55.151 1.00 32.63 381 TYR A O 1
ATOM 3000 N N . GLY A 1 397 ? 39.613 42.808 53.510 1.00 32.70 382 GLY A N 1
ATOM 3001 C CA . GLY A 1 397 ? 39.744 41.384 53.765 1.00 29.70 382 GLY A CA 1
ATOM 3002 C C . GLY A 1 397 ? 40.684 40.696 52.793 1.00 37.55 382 GLY A C 1
ATOM 3003 O O . GLY A 1 397 ? 40.376 40.617 51.607 1.00 36.84 382 GLY A O 1
ATOM 3004 N N . PHE A 1 398 ? 41.832 40.209 53.271 1.00 34.85 383 PHE A N 1
ATOM 3005 C CA . PHE A 1 398 ? 42.708 39.424 52.403 1.00 35.23 383 PHE A CA 1
ATOM 3006 C C . PHE A 1 398 ? 42.212 37.998 52.412 1.00 35.89 383 PHE A C 1
ATOM 3007 O O . PHE A 1 398 ? 42.067 37.384 53.473 1.00 46.15 383 PHE A O 1
ATOM 3015 N N . HIS A 1 399 ? 41.934 37.474 51.231 1.00 32.76 384 HIS A N 1
ATOM 3016 C CA . HIS A 1 399 ? 41.601 36.067 51.099 1.00 31.97 384 HIS A CA 1
ATOM 3017 C C . HIS A 1 399 ? 42.916 35.296 50.975 1.00 33.08 384 HIS A C 1
ATOM 3018 O O . HIS A 1 399 ? 43.407 35.074 49.873 1.00 34.81 384 HIS A O 1
ATOM 3025 N N . VAL A 1 400 ? 43.490 34.913 52.108 1.00 28.78 385 VAL A N 1
ATOM 3026 C CA . VAL A 1 400 ? 44.762 34.211 52.117 1.00 29.84 385 VAL A CA 1
ATOM 3027 C C . VAL A 1 400 ? 44.615 32.826 51.502 1.00 30.52 385 VAL A C 1
ATOM 3028 O O . VAL A 1 400 ? 45.282 32.500 50.529 1.00 35.13 385 VAL A O 1
ATOM 3032 N N . THR A 1 401 ? 43.752 32.014 52.101 1.00 29.93 386 THR A N 1
ATOM 3033 C CA . THR A 1 401 ? 43.347 30.736 51.523 1.00 35.76 386 THR A CA 1
ATOM 3034 C C . THR A 1 401 ? 41.836 30.613 51.590 1.00 29.52 386 THR A C 1
ATOM 3035 O O . THR A 1 401 ? 41.150 31.552 51.987 1.00 39.14 386 THR A O 1
ATOM 3039 N N . ASN A 1 402 ? 41.312 29.457 51.201 1.00 39.35 387 ASN A N 1
ATOM 3040 C CA . ASN A 1 402 ? 39.885 29.196 51.382 1.00 34.85 387 ASN A CA 1
ATOM 3041 C C . ASN A 1 402 ? 39.577 28.827 52.825 1.00 28.50 387 ASN A C 1
ATOM 3042 O O . ASN A 1 402 ? 38.409 28.673 53.196 1.00 46.14 387 ASN A O 1
ATOM 3047 N N . TRP A 1 403 ? 40.626 28.686 53.637 1.00 30.36 388 TRP A N 1
ATOM 3048 C CA . TRP A 1 403 ? 40.460 28.372 55.046 1.00 28.37 388 TRP A CA 1
ATOM 3049 C C . TRP A 1 403 ? 40.971 29.493 55.943 1.00 39.30 388 TRP A C 1
ATOM 3050 O O . TRP A 1 403 ? 40.953 29.366 57.166 1.00 40.87 388 TRP A O 1
ATOM 3061 N N . LEU A 1 404 ? 41.417 30.592 55.345 1.00 27.74 389 LEU A N 1
ATOM 3062 C CA . LEU A 1 404 ? 41.986 31.689 56.121 1.00 27.34 389 LEU A CA 1
ATOM 3063 C C . LEU A 1 404 ? 41.691 33.050 55.495 1.00 34.17 389 LEU A C 1
ATOM 3064 O O . LEU A 1 404 ? 42.043 33.303 54.342 1.00 32.18 389 LEU A O 1
ATOM 3069 N N . THR A 1 405 ? 41.050 33.924 56.265 1.00 25.92 390 THR A N 1
ATOM 3070 C CA . THR A 1 405 ? 40.844 35.311 55.869 1.00 34.12 390 THR A CA 1
ATOM 3071 C C . THR A 1 405 ? 41.354 36.227 56.979 1.00 25.15 390 THR A C 1
ATOM 3072 O O . THR A 1 405 ? 41.108 35.998 58.161 1.00 30.70 390 THR A O 1
ATOM 3076 N N . VAL A 1 406 ? 42.049 37.278 56.584 1.00 27.32 391 VAL A N 1
ATOM 3077 C CA . VAL A 1 406 ? 42.660 38.200 57.522 1.00 25.23 391 VAL A CA 1
ATOM 3078 C C . VAL A 1 406 ? 42.150 39.579 57.162 1.00 33.59 391 VAL A C 1
ATOM 3079 O O . VAL A 1 406 ? 42.381 4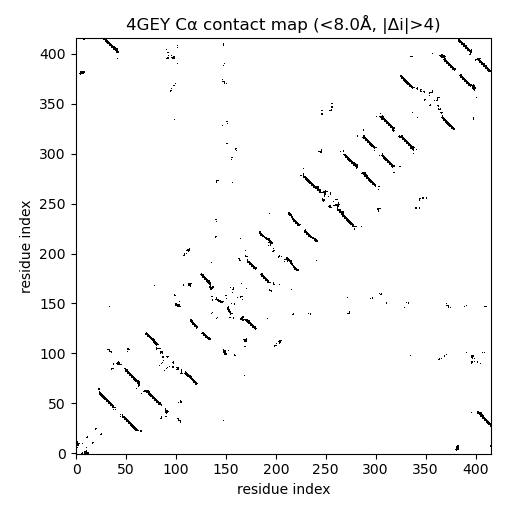0.043 56.034 1.00 31.11 391 VAL A O 1
ATOM 3083 N N . ARG A 1 407 ? 41.421 40.233 58.068 1.00 32.67 392 ARG A N 1
ATOM 3084 C CA . ARG A 1 407 ? 40.982 41.603 57.751 1.00 31.69 392 ARG A CA 1
ATOM 3085 C C . ARG A 1 407 ? 41.316 42.684 58.751 1.00 31.06 392 ARG A C 1
ATOM 3086 O O . ARG A 1 407 ? 40.667 42.817 59.780 1.00 30.75 392 ARG A O 1
ATOM 3094 N N . PRO A 1 408 ? 42.356 43.465 58.440 1.00 34.00 393 PRO A N 1
ATOM 3095 C CA . PRO A 1 408 ? 42.612 44.701 59.178 1.00 31.43 393 PRO A CA 1
ATOM 3096 C C . PRO A 1 408 ? 41.442 45.653 59.004 1.00 31.66 393 PRO A C 1
ATOM 3097 O O . PRO A 1 408 ? 40.790 45.679 57.947 1.00 32.65 393 PRO A O 1
ATOM 3101 N N . ASN A 1 409 ? 41.176 46.431 60.041 1.00 33.79 394 ASN A N 1
ATOM 3102 C CA . ASN A 1 409 ? 40.106 47.407 59.983 1.00 30.48 394 ASN A CA 1
ATOM 3103 C C . ASN A 1 409 ? 40.407 48.648 60.801 1.00 25.71 394 ASN A C 1
ATOM 3104 O O . ASN A 1 409 ? 41.284 48.648 61.671 1.00 28.21 394 ASN A O 1
ATOM 3109 N N . LEU A 1 410 ? 39.667 49.706 60.499 1.00 31.82 395 LEU A N 1
ATOM 3110 C CA . LEU A 1 410 ? 39.762 50.968 61.208 1.00 34.51 395 LEU A CA 1
ATOM 3111 C C . LEU A 1 410 ? 38.371 51.292 61.711 1.00 33.64 395 LEU A C 1
ATOM 3112 O O . LEU A 1 410 ? 37.416 51.315 60.938 1.00 35.78 395 LEU A O 1
ATOM 3117 N N . GLN A 1 411 ? 38.255 51.550 63.006 1.00 38.11 396 GLN A N 1
ATOM 3118 C CA . GLN A 1 411 ? 36.962 51.846 63.610 1.00 29.40 396 GLN A CA 1
ATOM 3119 C C . GLN A 1 411 ? 36.942 53.230 64.214 1.00 30.67 396 GLN A C 1
ATOM 3120 O O . GLN A 1 411 ? 37.932 53.661 64.809 1.00 38.88 396 GLN A O 1
ATOM 3126 N N . TYR A 1 412 ? 35.811 53.917 64.066 1.00 31.15 397 TYR A N 1
ATOM 3127 C CA . TYR A 1 412 ? 35.634 55.260 64.606 1.00 21.83 397 TYR A CA 1
ATOM 3128 C C . TYR A 1 412 ? 34.350 55.330 65.397 1.00 27.01 397 TYR A C 1
ATOM 3129 O O . TYR A 1 412 ? 33.296 54.915 64.917 1.00 33.68 397 TYR A O 1
ATOM 3138 N N . ILE A 1 413 ? 34.430 55.880 66.603 1.00 26.55 398 ILE A N 1
ATOM 3139 C CA . ILE A 1 413 ? 33.291 55.911 67.510 1.00 28.05 398 ILE A CA 1
ATOM 3140 C C . ILE A 1 413 ? 33.016 57.310 68.061 1.00 32.85 398 ILE A C 1
ATOM 3141 O O . ILE A 1 413 ? 33.834 57.881 68.781 1.00 34.89 398 ILE A O 1
ATOM 3146 N N . LYS A 1 414 ? 31.849 57.849 67.727 1.00 30.57 399 LYS A N 1
ATOM 3147 C CA . LYS A 1 414 ? 31.446 59.161 68.193 1.00 29.43 399 LYS A CA 1
ATOM 3148 C C . LYS A 1 414 ? 30.517 59.005 69.386 1.00 34.42 399 LYS A C 1
ATOM 3149 O O . LYS A 1 414 ? 29.505 58.305 69.299 1.00 38.39 399 LYS A O 1
ATOM 3155 N N . SER A 1 415 ? 30.860 59.661 70.492 1.00 31.70 400 SER A N 1
ATOM 3156 C CA . SER A 1 415 ? 30.123 59.501 71.742 1.00 33.11 400 SER A CA 1
ATOM 3157 C C . SER A 1 415 ? 29.935 58.038 72.137 1.00 30.05 400 SER A C 1
ATOM 3158 O O . SER A 1 415 ? 28.847 57.484 71.985 1.00 35.18 400 SER A O 1
ATOM 3161 N N . PRO A 1 416 ? 31.003 57.407 72.633 1.00 28.55 401 PRO A N 1
ATOM 3162 C CA . PRO A 1 416 ? 30.904 56.084 73.241 1.00 28.51 401 PRO A CA 1
ATOM 3163 C C . PRO A 1 416 ? 29.845 56.097 74.334 1.00 34.31 401 PRO A C 1
ATOM 3164 O O . PRO A 1 416 ? 29.794 57.048 75.125 1.00 36.35 401 PRO A O 1
ATOM 3168 N N . GLY A 1 417 ? 28.997 55.073 74.353 1.00 32.40 402 GLY A N 1
ATOM 3169 C CA . GLY A 1 417 ? 27.900 55.007 75.300 1.00 29.05 402 GLY A CA 1
ATOM 3170 C C . GLY A 1 417 ? 26.879 56.125 75.178 1.00 32.55 402 GLY A C 1
ATOM 3171 O O . GLY A 1 417 ? 26.048 56.313 76.071 1.00 39.71 402 GLY A O 1
ATOM 3172 N N . GLY A 1 418 ? 26.927 56.867 74.074 1.00 32.11 403 GLY A N 1
ATOM 3173 C CA . GLY A 1 418 ? 26.015 57.981 73.868 1.00 32.70 403 GLY A CA 1
ATOM 3174 C C . GLY A 1 418 ? 26.462 59.237 74.606 1.00 38.44 403 GLY A C 1
ATOM 3175 O O . GLY A 1 418 ? 25.771 60.261 74.599 1.00 24.08 403 GLY A O 1
ATOM 3176 N N . VAL A 1 419 ? 27.636 59.163 75.225 1.00 23.41 404 VAL A N 1
ATOM 3177 C CA . VAL A 1 419 ? 28.099 60.239 76.077 1.00 30.58 404 VAL A CA 1
ATOM 3178 C C . VAL A 1 419 ? 28.967 61.249 75.341 1.00 35.74 404 VAL A C 1
ATOM 3179 O O . VAL A 1 419 ? 30.134 60.988 75.031 1.00 37.02 404 VAL A O 1
ATOM 3183 N N . ASP A 1 420 ? 28.389 62.421 75.089 1.00 36.97 405 ASP A N 1
ATOM 3184 C CA . ASP A 1 420 ? 29.071 63.467 74.345 1.00 34.55 405 ASP A CA 1
ATOM 3185 C C . ASP A 1 420 ? 30.334 63.953 75.030 1.00 35.76 405 ASP A C 1
ATOM 3186 O O . ASP A 1 420 ? 31.203 64.546 74.392 1.00 44.49 405 ASP A O 1
ATOM 3191 N N . GLU A 1 421 ? 30.446 63.681 76.321 1.00 28.61 406 GLU A N 1
ATOM 3192 C CA . GLU A 1 421 ? 31.607 64.130 77.075 1.00 33.43 406 GLU A CA 1
ATOM 3193 C C . GLU A 1 421 ? 32.824 63.226 76.865 1.00 35.81 406 GLU A C 1
ATOM 3194 O O . GLU A 1 421 ? 33.911 63.533 77.337 1.00 36.13 406 GLU A O 1
ATOM 3200 N N . VAL A 1 422 ? 32.636 62.124 76.144 1.00 30.38 407 VAL A N 1
ATOM 3201 C CA . VAL A 1 422 ? 33.731 61.210 75.861 1.00 24.28 407 VAL A CA 1
ATOM 3202 C C . VAL A 1 422 ? 34.224 61.500 74.456 1.00 36.25 407 VAL A C 1
ATOM 3203 O O . VAL A 1 422 ? 33.435 61.521 73.516 1.00 24.00 407 VAL A O 1
ATOM 3207 N N . ASP A 1 423 ? 35.525 61.741 74.313 1.00 36.66 408 ASP A N 1
ATOM 3208 C CA . ASP A 1 423 ? 36.095 62.105 73.013 1.00 27.47 408 ASP A CA 1
ATOM 3209 C C . ASP A 1 423 ? 35.942 60.985 71.998 1.00 28.52 408 ASP A C 1
ATOM 3210 O O . ASP A 1 423 ? 35.917 59.804 72.366 1.00 34.33 408 ASP A O 1
ATOM 3215 N N . ASN A 1 424 ? 35.814 61.361 70.731 1.00 27.71 409 ASN A N 1
ATOM 3216 C CA . ASN A 1 424 ? 35.747 60.387 69.646 1.00 29.85 409 ASN A CA 1
ATOM 3217 C C . ASN A 1 424 ? 36.916 59.427 69.752 1.00 32.76 409 ASN A C 1
ATOM 3218 O O . ASN A 1 424 ? 38.028 59.840 70.070 1.00 36.25 409 ASN A O 1
ATOM 3223 N N . ALA A 1 425 ? 36.665 58.149 69.497 1.00 30.29 410 ALA A N 1
ATOM 3224 C CA . ALA A 1 425 ? 37.713 57.142 69.581 1.00 26.66 410 ALA A CA 1
ATOM 3225 C C . ALA A 1 425 ? 38.130 56.647 68.197 1.00 28.79 410 ALA A C 1
ATOM 3226 O O . ALA A 1 425 ? 37.275 56.352 67.353 1.00 25.18 410 ALA A O 1
ATOM 3228 N N . LEU A 1 426 ? 39.443 56.561 67.967 1.00 28.23 411 LEU A N 1
ATOM 3229 C CA . LEU A 1 426 ? 39.968 55.910 66.768 1.00 29.28 411 LEU A CA 1
ATOM 3230 C C . LEU A 1 426 ? 40.601 54.593 67.185 1.00 34.56 411 LEU A C 1
ATOM 3231 O O . LEU A 1 426 ? 41.528 54.571 67.999 1.00 35.60 411 LEU A O 1
ATOM 3236 N N . VAL A 1 427 ? 40.093 53.494 66.635 1.00 31.75 412 VAL A N 1
ATOM 3237 C CA . VAL A 1 427 ? 40.555 52.178 67.030 1.00 29.07 412 VAL A CA 1
ATOM 3238 C C . VAL A 1 427 ? 41.101 51.406 65.829 1.00 31.46 412 VAL A C 1
ATOM 3239 O O . VAL A 1 427 ? 40.534 51.447 64.735 1.00 33.51 412 VAL A O 1
ATOM 3243 N N . ALA A 1 428 ? 42.224 50.728 66.039 1.00 30.12 413 ALA A N 1
ATOM 3244 C CA . ALA A 1 428 ? 42.791 49.835 65.045 1.00 24.77 413 ALA A CA 1
ATOM 3245 C C . ALA A 1 428 ? 42.401 48.405 65.386 1.00 28.64 413 ALA A C 1
ATOM 3246 O O . ALA A 1 428 ? 42.565 47.963 66.527 1.00 22.66 413 ALA A O 1
ATOM 3248 N N . GLY A 1 429 ? 41.875 47.687 64.398 1.00 27.18 414 GLY A N 1
ATOM 3249 C CA . GLY A 1 429 ? 41.481 46.313 64.605 1.00 22.26 414 GLY A CA 1
ATOM 3250 C C . GLY A 1 429 ? 42.129 45.370 63.614 1.00 28.48 414 GLY A C 1
ATOM 3251 O O . GLY A 1 429 ? 42.576 45.791 62.554 1.00 27.30 414 GLY A O 1
ATOM 3252 N N . LEU A 1 430 ? 42.200 44.096 63.981 1.00 22.73 415 LEU A N 1
ATOM 3253 C CA . LEU A 1 430 ? 42.605 43.031 63.072 1.00 25.88 415 LEU A CA 1
ATOM 3254 C C . LEU A 1 430 ? 41.689 41.844 63.341 1.00 26.41 415 LEU A C 1
ATOM 3255 O O . LEU A 1 430 ? 41.600 41.345 64.471 1.00 23.27 415 LEU A O 1
ATOM 3260 N N . LYS A 1 431 ? 40.985 41.398 62.315 1.00 22.63 416 LYS A N 1
ATOM 3261 C CA . LYS A 1 431 ? 40.053 40.296 62.494 1.00 23.84 416 LYS A CA 1
ATOM 3262 C C . LYS A 1 431 ? 40.497 39.117 61.655 1.00 22.88 416 LYS A C 1
ATOM 3263 O O . LYS A 1 431 ? 40.804 39.267 60.474 1.00 38.88 416 LYS A O 1
ATOM 3269 N N . ILE A 1 432 ? 40.545 37.954 62.287 1.00 23.49 417 ILE A N 1
ATOM 3270 C CA . ILE A 1 432 ? 40.989 36.724 61.649 1.00 23.70 417 ILE A CA 1
ATOM 3271 C C . ILE A 1 432 ? 39.884 35.675 61.681 1.00 30.90 417 ILE A C 1
ATOM 3272 O O . ILE A 1 432 ? 39.251 35.461 62.723 1.00 34.49 417 ILE A O 1
ATOM 3277 N N . GLN A 1 433 ? 39.658 35.016 60.547 1.00 27.51 418 GLN A N 1
ATOM 3278 C CA . GLN A 1 433 ? 38.687 33.934 60.473 1.00 23.71 418 GLN A CA 1
ATOM 3279 C C . GLN A 1 433 ? 39.329 32.725 59.852 1.00 26.19 418 GLN A C 1
ATOM 3280 O O . GLN A 1 433 ? 39.917 32.815 58.785 1.00 35.12 418 GLN A O 1
ATOM 3286 N N . SER A 1 434 ? 39.216 31.580 60.507 1.00 28.07 419 SER A N 1
ATOM 3287 C CA . SER A 1 434 ? 39.791 30.370 59.943 1.00 32.89 419 SER A CA 1
ATOM 3288 C C . SER A 1 434 ? 39.023 29.089 60.281 1.00 34.88 419 S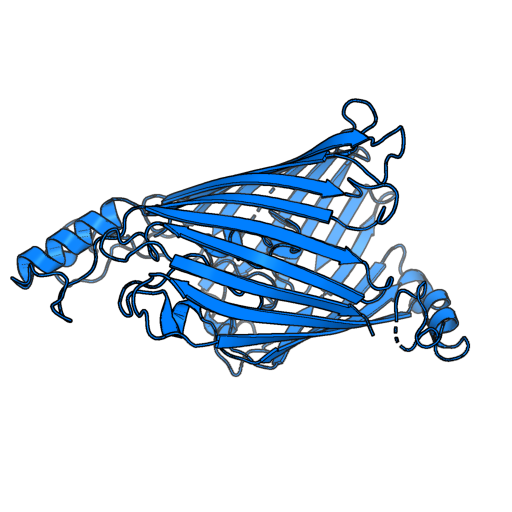ER A C 1
ATOM 3289 O O . SER A 1 434 ? 38.504 28.929 61.395 1.00 27.92 419 SER A O 1
ATOM 3292 N N . SER A 1 435 ? 38.961 28.178 59.314 1.00 40.06 420 SER A N 1
ATOM 3293 C CA . SER A 1 435 ? 38.321 26.888 59.526 1.00 42.49 420 SER A CA 1
ATOM 3294 C C . SER A 1 435 ? 39.330 25.766 59.387 1.00 42.34 420 SER A C 1
ATOM 3295 O O . SER A 1 435 ? 40.076 25.693 58.407 1.00 42.25 420 SER A O 1
ATOM 3298 N N . PHE A 1 436 ? 39.349 24.896 60.391 1.00 43.49 421 PHE A N 1
ATOM 3299 C CA . PHE A 1 436 ? 40.332 23.830 60.462 1.00 39.49 421 PHE A CA 1
ATOM 3300 C C . PHE A 1 436 ? 39.839 22.617 59.706 1.00 33.93 421 PHE A C 1
ATOM 3301 O O . PHE A 1 436 ? 38.632 22.444 59.574 1.00 30.44 421 PHE A O 1
#

Foldseek 3Di:
DCPDFAALAVHCVVPVNVVCVVLFKHWWKKKKKKKKWFDDFAPAGPTDMKIKMKIKTKIKGQCCSVPVAARKIAMWIKMAMDIDFCQQVGHQDVQQTFLKGQAQRDDLARGMARQGWMKHAPDVRQKIKTWDKHFPQVPPQDADAPHRINCRHTRVCCRQVVQFGHHPRQIFTKIKMKGDPDPFKIDIDMKTQGANCSSDPVCRPPPDSPRGQWIKKWIKGWDDDVNWTKIKIKMKMKTQGKAFFLAAQCVRHGCLVPVHHGNIDRIWMWMKMKIKIFDDAVVVNSLWHKMKIKMKIAIDLGGTQFGIKIKIWMKTAQPDPVQRGKMKIKMKMKTFTRQSNLVSLVSNCVVVVNDDPVDPSRRARAGMKMKMKIKMWHSRHSFKIKIKMWMWMQQRSNGNVTTIIIMTMIMMIGMD

InterPro domains:
  IPR007049 Carbohydrate-selective porin OprB [PF04966] (75-447)
  IPR038673 Carbohydrate-selective porin OprB superfamily [G3DSA:2.40.160.180] (30-447)
  IPR052932 OprB Porin [PTHR37944] (7-447)

Solvent-accessible surface area: 18570 Å² total

Nearest PDB structures (foldseek):
  4gey-assembly1_A  TM=1.002E+00  e=1.685E-90  Pseudomonas putida BIRD-1
  4k3c-assembly1_A  TM=3.249E-01  e=2.538E-03  [Haemophilus] ducreyi
  7tt3-assembly1_A  TM=3.173E-01  e=4.216E-02  Escherichia coli
  7vcf-assembly1_F  TM=3.861E-01  e=1.161E+00  Chlamydomonas reinhardtii
  6lyr-assembly1_A  TM=3.459E-01  e=1.820E+00  Escherichia coli K-12

Radius of gyration: 22.54 Å; Cα contacts (8 Å, |Δi|>4): 1185; chains: 1; bounding box: 44×61×61 Å

Secondary structure (DSSP, 8-state):
--S-TT----TTGGGHHHHHHHHTEEEEEEEEEEEEEEEE-SS-----EEEEEEEEEEEEEEHHHHT--TTEEEEEEEEEEEE--HIIIIISBTTB--SS-S-TT--S-SSEEE---EEEEETTTTEEEEEEEE-GGGTSS-----SSSGGGSS-SHHHHTTTT---TT--EEEEEEEEEEETTEEEEEEEEEE-GGGGSTT-TT--S-TT--EE---EEE--EETTEEEEEEEEEEEE-S-EEEEEEETTSSBHHHH-PPEEEES-EEEEEEEEEEE---GGG-TTSEEEEEEEEEEE-TTT-SEEEEEEEEEEEE-SSTTSTT-EEEEEEEEEEE-HHHHHHHHHHHHHHT---TTSTT------EEEEEEEEEEEE-SSSEEEEEEEEEEESGGG-TTSPPEEEEEEEEEEE-

B-factor: mean 39.14, std 13.0, range [19.53, 113.93]